Protein AF-0000000080058031 (afdb_homodimer)

InterPro domains:
  IPR001019 Guanine nucleotide binding protein, alpha subunit [PF00503] (8-196)
  IPR001019 Guanine nucleotide binding protein, alpha subunit [PF00503] (197-279)
  IPR001019 Guanine nucleotide binding protein, alpha subunit [PR00318] (29-44)
  IPR001019 Guanine nucleotide binding protein, alpha subunit [PR00318] (161-183)
  IPR001019 Guanine nucleotide binding protein, alpha subunit [PS51882] (26-290)
  IPR001019 Guanine nucleotide binding protein, alpha subunit [PTHR10218] (7-196)
  IPR001019 Guanine nucleotide binding protein, alpha subunit [SM00275] (7-289)
  IPR001019 Guanine nucleotide binding protein, alpha subunit [cd00066] (28-284)
  IPR001408 G-protein alpha subunit, group I [PR00441] (73-82)
  IPR001408 G-protein alpha subunit, group I [PR00441] (179-189)
  IPR011025 G protein alpha subunit, helical insertion [G3DSA:1.10.400.10] (56-174)
  IPR011025 G protein alpha subunit, helical insertion [SSF47895] (55-175)
  IPR027417 P-loop containing nucleoside triphosphate hydrolase [G3DSA:3.40.50.300] (197-290)
  IPR027417 P-loop containing nucleoside triphosphate hydrolase [SSF52540] (10-288)

Solvent-accessible surface area (backbone atoms only — not comparable to full-atom values): 32826 Å² total; per-residue (Å²): 115,62,66,53,52,36,34,51,44,46,48,42,48,50,40,66,73,37,78,63,56,71,64,53,72,34,48,43,80,42,78,48,79,71,62,88,90,55,44,66,67,34,43,55,51,43,47,40,49,73,55,42,92,42,78,47,70,74,56,25,47,64,43,39,35,40,47,51,46,50,40,53,51,30,55,50,44,48,56,56,44,20,64,77,68,69,51,60,63,60,47,77,70,45,57,57,38,54,55,47,45,59,54,46,62,73,68,49,55,89,65,53,64,48,69,68,54,46,51,39,53,51,56,45,64,69,25,59,23,50,45,55,43,55,75,48,44,86,80,50,84,66,61,86,40,31,65,63,44,63,74,38,41,78,62,66,48,39,91,83,52,62,47,48,74,68,52,55,56,50,48,80,60,79,54,64,36,76,43,78,47,76,47,59,56,96,86,26,39,36,41,34,35,43,57,38,61,59,85,47,74,42,74,46,50,48,46,65,59,47,51,57,44,36,77,79,41,62,62,43,81,85,35,69,84,63,82,72,62,76,40,55,70,56,45,50,51,50,53,51,49,60,58,57,64,66,49,86,49,62,89,79,50,68,71,50,74,42,81,34,37,53,88,36,64,69,56,43,51,53,49,48,51,53,50,48,49,50,51,52,50,51,51,45,50,59,49,64,72,92,114,61,68,52,52,37,35,51,44,46,46,44,49,51,40,64,71,37,78,64,58,71,62,53,71,33,49,43,81,42,78,48,78,71,61,88,90,56,44,66,66,34,44,54,52,44,47,39,51,74,54,43,90,41,79,47,71,73,58,26,47,63,41,38,35,41,47,51,44,49,41,53,52,28,54,49,44,49,55,55,45,20,65,77,68,70,51,60,64,62,48,76,70,45,58,56,39,54,55,48,44,57,53,46,63,72,70,48,54,90,66,54,64,50,70,67,55,47,48,40,51,51,55,44,63,68,24,56,24,48,45,54,42,56,74,48,44,88,78,48,85,65,60,87,40,33,64,63,44,62,74,38,40,78,61,65,47,39,92,84,56,60,46,48,72,68,54,55,55,51,48,81,62,78,55,64,36,76,42,79,46,76,48,58,56,96,87,26,40,37,41,34,33,42,56,38,62,59,85,48,74,42,74,47,50,48,46,66,60,48,51,58,43,36,76,78,42,61,63,43,81,83,36,68,82,62,82,72,62,74,40,56,70,57,45,49,51,51,53,51,47,59,59,58,65,68,49,86,48,62,88,79,50,68,72,50,75,41,81,34,37,52,85,37,64,69,56,42,52,52,49,49,52,53,52,49,50,50,50,52,51,50,52,45,50,60,50,63,73,91

Nearest PDB structures (foldseek):
  2ihb-assembly1_A  TM=6.507E-01  e=6.832E-40  Homo sapiens
  1gg2-assembly1_A  TM=6.198E-01  e=1.980E-40  Rattus norvegicus
  5kdo-assembly1_A  TM=6.380E-01  e=1.975E-39  Rattus norvegicus
  1bof-assembly1_A  TM=6.048E-01  e=6.072E-40  Rattus norvegicus
  1got-assembly1_A  TM=6.322E-01  e=2.069E-34  Bos taurus

Sequence (580 aa):
MGDKAAVERSKMIDRNLREDGEKEAKEVKLLLLGAGESGKSTIVKQMKIIHEDSYSEDECKQYKVVVYSNTIQSIIAIIRAMGRLKIDFGEAARADDARQLLVLAGSAEEGVMTPELAGVIKRLWRDGGVQACFSRSREYQLNDSASYYLNDLDRISQSNYIPTQQDVLWTRVKTTGIVETHFTFKDLYFKMFDVGDTSIILFLNKKDLFEEKIKRSPITICYPEYTGSNTYKEAAAYIQCQFEDLNRRKDTKEIYTHFTCATDTKNVQFLFDAVTDVIIKNNLKECVLYMGDKAAVERSKMIDRNLREDGEKEAKEVKLLLLGAGESGKSTIVKQMKIIHEDSYSEDECKQYKVVVYSNTIQSIIAIIRAMGRLKIDFGEAARADDARQLLVLAGSAEEGVMTPELAGVIKRLWRDGGVQACFSRSREYQLNDSASYYLNDLDRISQSNYIPTQQDVLWTRVKTTGIVETHFTFKDLYFKMFDVGDTSIILFLNKKDLFEEKIKRSPITICYPEYTGSNTYKEAAAYIQCQFEDLNRRKDTKEIYTHFTCATDTKNVQFLFDAVTDVIIKNNLKECVLY

Organism: Aotus nancymaae (NCBI:txid37293)

pLDDT: mean 85.9, std 14.15, range [32.62, 98.5]

Foldseek 3Di:
DVVVVVVVVVVVVVVVVPPPNVLVVQEDEAEDDDDPPPCSVLVVLVCCCPFNPHQDLVNQLVCLLLLVVLQLVQLLQLVVLCVVVVFDWQDPCLVVLNVVSVVCVVVDDGNADDPSNLVSLLVSCPIPRSVVSVVVCVVGDGQPCHCVCSVVSVQSNDPPHGDDSVSSSSGDDFDAAKDWDWGDDPSHIYIYIYGGHYAAEAEAEPLVVQQVVLVPDPPCVVVVPDDDDSHSVVVVVVVVVVVLVVPPPVVPYDYHYDYAYPVDPVRVVVVVVVVVVVVVVVVVVVVVVD/DVVVVVVVVVVVVVVVVPPDNVLVVQEDEAEDDDDPPPCSVLVVLVCCCPFNPHQDLVRQLVCLLLLVVLQLVQLLQLVVLCVVVVFDWQDPCLVVLNVVSVVCVVVDDRNADDPSNLVSLLVSCPIPRSVVSVVVCVVGDGQPCHCVCSVVSVQSNDPPHGDDSVSSSSGDDQDAAKDWDWGDDPSHIYIYIYGGHYAAEAEAEPLVVQQVVLVPDPCCVVVVVDDDDSHSVVVVVVVVVVVLVVPPPVVPHDYHYDYAYPVDPVRVVVVVVVVVVVVVVVVVVVVVVD

Structure (mmCIF, N/CA/C/O backbone):
data_AF-0000000080058031-model_v1
#
loop_
_entity.id
_entity.type
_entity.pdbx_description
1 polymer 'G protein subunit alpha i3'
#
loop_
_atom_site.group_PDB
_atom_site.id
_atom_site.type_symbol
_atom_site.label_atom_id
_atom_site.label_alt_id
_atom_site.label_comp_id
_atom_site.label_asym_id
_atom_site.label_entity_id
_atom_site.label_seq_id
_atom_site.pdbx_PDB_ins_code
_atom_site.Cartn_x
_atom_site.Cartn_y
_atom_site.Cartn_z
_atom_site.occupancy
_atom_site.B_iso_or_equiv
_atom_site.auth_seq_id
_atom_site.auth_comp_id
_atom_site.auth_asym_id
_atom_site.auth_atom_id
_atom_site.pdbx_PDB_model_num
ATOM 1 N N . MET A 1 1 ? -2.615 -15.078 -25.25 1 38.72 1 MET A N 1
ATOM 2 C CA . MET A 1 1 ? -3.988 -15.523 -25.469 1 38.72 1 MET A CA 1
ATOM 3 C C . MET A 1 1 ? -4.555 -16.188 -24.219 1 38.72 1 MET A C 1
ATOM 5 O O . MET A 1 1 ? -5.684 -15.898 -23.828 1 38.72 1 MET A O 1
ATOM 9 N N . GLY A 1 2 ? -3.686 -17.016 -23.609 1 47.78 2 GLY A N 1
ATOM 10 C CA . GLY A 1 2 ? -4.168 -17.844 -22.516 1 47.78 2 GLY A CA 1
ATOM 11 C C . GLY A 1 2 ? -4.352 -17.078 -21.219 1 47.78 2 GLY A C 1
ATOM 12 O O . GLY A 1 2 ? -5.336 -17.281 -20.5 1 47.78 2 GLY A O 1
ATOM 13 N N . ASP A 1 3 ? -3.426 -16.234 -21 1 53.06 3 ASP A N 1
ATOM 14 C CA . ASP A 1 3 ? -3.455 -15.461 -19.75 1 53.06 3 ASP A CA 1
ATOM 15 C C . ASP A 1 3 ? -4.652 -14.508 -19.719 1 53.06 3 ASP A C 1
ATOM 17 O O . ASP A 1 3 ? -5.301 -14.359 -18.688 1 53.06 3 ASP A O 1
ATOM 21 N N . LYS A 1 4 ? -4.969 -14.148 -20.891 1 54.88 4 LYS A N 1
ATOM 22 C CA . LYS A 1 4 ? -6.066 -13.188 -20.969 1 54.88 4 LYS A CA 1
ATOM 23 C C . LYS A 1 4 ? -7.398 -13.852 -20.625 1 54.88 4 LYS A C 1
ATOM 25 O O . LYS A 1 4 ? -8.219 -13.281 -19.906 1 54.88 4 LYS A O 1
ATOM 30 N N . ALA A 1 5 ? -7.512 -14.922 -21.281 1 50.38 5 ALA A N 1
ATOM 31 C CA . ALA A 1 5 ? -8.75 -15.656 -21.047 1 50.38 5 ALA A CA 1
ATOM 32 C C . ALA A 1 5 ? -8.883 -16.047 -19.578 1 50.38 5 ALA A C 1
ATOM 34 O O . ALA A 1 5 ? -9.969 -15.961 -19 1 50.38 5 ALA A O 1
ATOM 35 N N . ALA A 1 6 ? -7.805 -16.391 -19.031 1 54.97 6 ALA A N 1
ATOM 36 C CA . ALA A 1 6 ? -7.828 -16.75 -17.609 1 54.97 6 ALA A CA 1
ATOM 37 C C . ALA A 1 6 ? -8.172 -15.547 -16.75 1 54.97 6 ALA A C 1
ATOM 39 O O . ALA A 1 6 ? -8.953 -15.656 -15.797 1 54.97 6 ALA A O 1
ATOM 40 N N . VAL A 1 7 ? -7.605 -14.43 -17.156 1 57.53 7 VAL A N 1
ATOM 41 C CA . VAL A 1 7 ? -7.883 -13.195 -16.438 1 57.53 7 VAL A CA 1
ATOM 42 C C . VAL A 1 7 ? -9.359 -12.828 -16.562 1 57.53 7 VAL A C 1
ATOM 44 O O . VAL A 1 7 ? -10.008 -12.461 -15.594 1 57.53 7 VAL A O 1
ATOM 47 N N . GLU A 1 8 ? -9.781 -12.898 -17.812 1 56.28 8 GLU A N 1
ATOM 48 C CA . GLU A 1 8 ? -11.188 -12.586 -18.062 1 56.28 8 GLU A CA 1
ATOM 49 C C . GLU A 1 8 ? -12.109 -13.516 -17.281 1 56.28 8 GLU A C 1
ATOM 51 O O . GLU A 1 8 ? -13.133 -13.07 -16.75 1 56.28 8 GLU A O 1
ATOM 56 N N . ARG A 1 9 ? -11.773 -14.617 -17.281 1 53.91 9 ARG A N 1
ATOM 57 C CA . ARG A 1 9 ? -12.602 -15.578 -16.578 1 53.91 9 ARG A CA 1
ATOM 58 C C . ARG A 1 9 ? -12.508 -15.375 -15.062 1 53.91 9 ARG A C 1
ATOM 60 O O . ARG A 1 9 ? -13.508 -15.484 -14.352 1 53.91 9 ARG A O 1
ATOM 67 N N . SER A 1 10 ? -11.344 -15.125 -14.641 1 55.78 10 SER A N 1
ATOM 68 C CA . SER A 1 10 ? -11.203 -14.789 -13.227 1 55.78 10 SER A CA 1
ATOM 69 C C . SER A 1 10 ? -12.055 -13.586 -12.852 1 55.78 10 SER A C 1
ATOM 71 O O . SER A 1 10 ? -12.711 -13.578 -11.805 1 55.78 10 SER A O 1
ATOM 73 N N . LYS A 1 11 ? -11.93 -12.719 -13.805 1 58.56 11 LYS A N 1
ATOM 74 C CA . LYS A 1 11 ? -12.781 -11.547 -13.602 1 58.56 11 LYS A CA 1
ATOM 75 C C . LYS A 1 11 ? -14.258 -11.945 -13.586 1 58.56 11 LYS A C 1
ATOM 77 O O . LYS A 1 11 ? -15.031 -11.422 -12.789 1 58.56 11 LYS A O 1
ATOM 82 N N . MET A 1 12 ? -14.461 -12.836 -14.562 1 53.53 12 MET A N 1
ATOM 83 C CA . MET A 1 12 ? -15.836 -13.312 -14.641 1 53.53 12 MET A CA 1
ATOM 84 C C . MET A 1 12 ? -16.203 -14.094 -13.383 1 53.53 12 MET A C 1
ATOM 86 O O . MET A 1 12 ? -17.328 -13.961 -12.875 1 53.53 12 MET A O 1
ATOM 90 N N . ILE A 1 13 ? -15.32 -14.812 -12.992 1 55.5 13 ILE A N 1
ATOM 91 C CA . ILE A 1 13 ? -15.562 -15.578 -11.773 1 55.5 13 ILE A CA 1
ATOM 92 C C . ILE A 1 13 ? -15.773 -14.625 -10.602 1 55.5 13 ILE A C 1
ATOM 94 O O . ILE A 1 13 ? -16.719 -14.781 -9.828 1 55.5 13 ILE A O 1
ATOM 98 N N . ASP A 1 14 ? -14.844 -13.734 -10.609 1 55.25 14 ASP A N 1
ATOM 99 C CA . ASP A 1 14 ? -14.961 -12.742 -9.547 1 55.25 14 ASP A CA 1
ATOM 100 C C . ASP A 1 14 ? -16.266 -11.969 -9.656 1 55.25 14 ASP A C 1
ATOM 102 O O . ASP A 1 14 ? -16.922 -11.68 -8.648 1 55.25 14 ASP A O 1
ATOM 106 N N . ARG A 1 15 ? -16.562 -11.555 -10.938 1 55.28 15 ARG A N 1
ATOM 107 C CA . ARG A 1 15 ? -17.828 -10.875 -11.211 1 55.28 15 ARG A CA 1
ATOM 108 C C . ARG A 1 15 ? -19.016 -11.742 -10.82 1 55.28 15 ARG A C 1
ATOM 110 O O . ARG A 1 15 ? -20 -11.25 -10.266 1 55.28 15 ARG A O 1
ATOM 117 N N . ASN A 1 16 ? -18.953 -12.852 -11.336 1 48.88 16 ASN A N 1
ATOM 118 C CA . ASN A 1 16 ? -20.062 -13.766 -11.062 1 48.88 16 ASN A CA 1
ATOM 119 C C . ASN A 1 16 ? -20.234 -14.016 -9.562 1 48.88 16 ASN A C 1
ATOM 121 O O . ASN A 1 16 ? -21.344 -14.219 -9.086 1 48.88 16 ASN A O 1
ATOM 125 N N . LEU A 1 17 ? -19.094 -14.117 -9.023 1 47.84 17 LEU A N 1
ATOM 126 C CA . LEU A 1 17 ? -19.188 -14.305 -7.578 1 47.84 17 LEU A CA 1
ATOM 127 C C . LEU A 1 17 ? -19.719 -13.055 -6.898 1 47.84 17 LEU A C 1
ATOM 129 O O . LEU A 1 17 ? -20.25 -13.117 -5.785 1 47.84 17 LEU A O 1
ATOM 133 N N . ARG A 1 18 ? -19.391 -12.07 -7.68 1 49.16 18 ARG A N 1
ATOM 134 C CA . ARG A 1 18 ? -19.922 -10.82 -7.145 1 49.16 18 ARG A CA 1
ATOM 135 C C . ARG A 1 18 ? -21.203 -10.414 -7.848 1 49.16 18 ARG A C 1
ATOM 137 O O . ARG A 1 18 ? -21.297 -10.453 -9.078 1 49.16 18 ARG A O 1
ATOM 144 N N . GLU A 1 19 ? -22.297 -10.531 -7.34 1 46 19 GLU A N 1
ATOM 145 C CA . GLU A 1 19 ? -23.641 -10.258 -7.832 1 46 19 GLU A CA 1
ATOM 146 C C . GLU A 1 19 ? -23.688 -8.953 -8.625 1 46 19 GLU A C 1
ATOM 148 O O . GLU A 1 19 ? -24.453 -8.828 -9.578 1 46 19 GLU A O 1
ATOM 153 N N . ASP A 1 20 ? -23.297 -7.738 -8.195 1 44.75 20 ASP A N 1
ATOM 154 C CA . ASP A 1 20 ? -23.812 -6.484 -8.734 1 44.75 20 ASP A CA 1
ATOM 155 C C . ASP A 1 20 ? -22.875 -5.906 -9.789 1 44.75 20 ASP A C 1
ATOM 157 O O . ASP A 1 20 ? -21.969 -5.137 -9.469 1 44.75 20 ASP A O 1
ATOM 161 N N . GLY A 1 21 ? -22.75 -6.457 -10.945 1 45 21 GLY A N 1
ATOM 162 C CA . GLY A 1 21 ? -21.984 -6.148 -12.141 1 45 21 GLY A CA 1
ATOM 163 C C . GLY A 1 21 ? -21.969 -4.668 -12.469 1 45 21 GLY A C 1
ATOM 164 O O . GLY A 1 21 ? -20.906 -4.098 -12.75 1 45 21 GLY A O 1
ATOM 165 N N . GLU A 1 22 ? -23.109 -4.16 -12.68 1 48.72 22 GLU A N 1
ATOM 166 C CA . GLU A 1 22 ? -23.234 -2.77 -13.102 1 48.72 22 GLU A CA 1
ATOM 167 C C . GLU A 1 22 ? -22.609 -1.823 -12.078 1 48.72 22 GLU A C 1
ATOM 169 O O . GLU A 1 22 ? -21.953 -0.85 -12.453 1 48.72 22 GLU A O 1
ATOM 174 N N . LYS A 1 23 ? -22.922 -2.082 -10.867 1 53.72 23 LYS A N 1
ATOM 175 C CA . LYS A 1 23 ? -22.391 -1.225 -9.812 1 53.72 23 LYS A CA 1
ATOM 176 C C . LYS A 1 23 ? -20.875 -1.313 -9.742 1 53.72 23 LYS A C 1
ATOM 178 O O . LYS A 1 23 ? -20.203 -0.321 -9.461 1 53.72 23 LYS A O 1
ATOM 183 N N . GLU A 1 24 ? -20.344 -2.375 -10.133 1 56.88 24 GLU A N 1
ATOM 184 C CA . GLU A 1 24 ? -18.906 -2.568 -10.094 1 56.88 24 GLU A CA 1
ATOM 185 C C . GLU A 1 24 ? -18.219 -1.788 -11.211 1 56.88 24 GLU A C 1
ATOM 187 O O . GLU A 1 24 ? -17.094 -1.302 -11.031 1 56.88 24 GLU A O 1
ATOM 192 N N . ALA A 1 25 ? -19.094 -1.63 -12.266 1 59.03 25 ALA A N 1
ATOM 193 C CA . ALA A 1 25 ? -18.484 -0.938 -13.406 1 59.03 25 ALA A CA 1
ATOM 194 C C . ALA A 1 25 ? -18.281 0.541 -13.094 1 59.03 25 ALA A C 1
ATOM 196 O O . ALA A 1 25 ? -17.391 1.18 -13.672 1 59.03 25 ALA A O 1
ATOM 197 N N . LYS A 1 26 ? -18.922 1.006 -12.016 1 79.25 26 LYS A N 1
ATOM 198 C CA . LYS A 1 26 ? -18.812 2.434 -11.734 1 79.25 26 LYS A CA 1
ATOM 199 C C . LYS A 1 26 ? -18.016 2.682 -10.453 1 79.25 26 LYS A C 1
ATOM 201 O O . LYS A 1 26 ? -17.875 3.826 -10.023 1 79.25 26 LYS A O 1
ATOM 206 N N . GLU A 1 27 ? -17.453 1.686 -9.977 1 84.75 27 GLU A N 1
ATOM 207 C CA . GLU A 1 27 ? -16.703 1.855 -8.734 1 84.75 27 GLU A CA 1
ATOM 208 C C . GLU A 1 27 ? -15.203 1.949 -8.992 1 84.75 27 GLU A C 1
ATOM 210 O O . GLU A 1 27 ? -14.664 1.193 -9.805 1 84.75 27 GLU A O 1
ATOM 215 N N . VAL A 1 28 ? -14.641 3.018 -8.406 1 86.38 28 VAL A N 1
ATOM 216 C CA . VAL A 1 28 ? -13.195 3.205 -8.492 1 86.38 28 VAL A CA 1
ATOM 217 C C . VAL A 1 28 ? -12.586 3.135 -7.098 1 86.38 28 VAL A C 1
ATOM 219 O O . VAL A 1 28 ? -13.055 3.795 -6.172 1 86.38 28 VAL A O 1
ATOM 222 N N . LYS A 1 29 ? -11.664 2.273 -6.953 1 86.88 29 LYS A N 1
ATOM 223 C CA . LYS A 1 29 ? -10.961 2.162 -5.684 1 86.88 29 LYS A CA 1
ATOM 224 C C . LYS A 1 29 ? -9.586 2.83 -5.758 1 86.88 29 LYS A C 1
ATOM 226 O O . LYS A 1 29 ? -8.82 2.592 -6.695 1 86.88 29 LYS A O 1
ATOM 231 N N . LEU A 1 30 ? -9.352 3.77 -4.758 1 89.31 30 LEU A N 1
ATOM 232 C CA . LEU A 1 30 ? -8.094 4.504 -4.695 1 89.31 30 LEU A CA 1
ATOM 233 C C . LEU A 1 30 ? -7.359 4.219 -3.391 1 89.31 30 LEU A C 1
ATOM 235 O O . LEU A 1 30 ? -7.941 4.332 -2.309 1 89.31 30 LEU A O 1
ATOM 239 N N . LEU A 1 31 ? -6.152 3.781 -3.479 1 90.62 31 LEU A N 1
ATOM 240 C CA . LEU A 1 31 ? -5.293 3.57 -2.316 1 90.62 31 LEU A CA 1
ATOM 241 C C . LEU A 1 31 ? -4.254 4.68 -2.197 1 90.62 31 LEU A C 1
ATOM 243 O O . LEU A 1 31 ? -3.459 4.891 -3.115 1 90.62 31 LEU A O 1
ATOM 247 N N . LEU A 1 32 ? -4.355 5.383 -1.075 1 91.69 32 LEU A N 1
ATOM 248 C CA . LEU A 1 32 ? -3.4 6.457 -0.831 1 91.69 32 LEU A CA 1
ATOM 249 C C . LEU A 1 32 ? -2.215 5.957 -0.012 1 91.69 32 LEU A C 1
ATOM 251 O O . LEU A 1 32 ? -2.383 5.523 1.131 1 91.69 32 LEU A O 1
ATOM 255 N N . LEU A 1 33 ? -1.062 6.008 -0.674 1 89.81 33 LEU A N 1
ATOM 256 C CA . LEU A 1 33 ? 0.177 5.613 -0.012 1 89.81 33 LEU A CA 1
ATOM 257 C C . LEU A 1 33 ? 1.19 6.754 -0.032 1 89.81 33 LEU A C 1
ATOM 259 O O . LEU A 1 33 ? 1.192 7.57 -0.954 1 89.81 33 LEU A O 1
ATOM 263 N N . GLY A 1 34 ? 1.992 6.891 1.049 1 89.25 34 GLY A N 1
ATOM 264 C CA . GLY A 1 34 ? 3.018 7.918 1.126 1 89.25 34 GLY A CA 1
ATOM 265 C C . GLY A 1 34 ? 3.65 8.023 2.5 1 89.25 34 GLY A C 1
ATOM 266 O O . GLY A 1 34 ? 3.156 7.441 3.465 1 89.25 34 GLY A O 1
ATOM 267 N N . ALA A 1 35 ? 4.781 8.766 2.48 1 84.31 35 ALA A N 1
ATOM 268 C CA . ALA A 1 35 ? 5.465 8.992 3.75 1 84.31 35 ALA A CA 1
ATOM 269 C C . ALA A 1 35 ? 4.602 9.82 4.699 1 84.31 35 ALA A C 1
ATOM 271 O O . ALA A 1 35 ? 3.605 10.414 4.285 1 84.31 35 ALA A O 1
ATOM 272 N N . GLY A 1 36 ? 5.008 9.711 5.902 1 81.69 36 GLY A N 1
ATOM 273 C CA . GLY A 1 36 ? 4.352 10.602 6.848 1 81.69 36 GLY A CA 1
ATOM 274 C C . GLY A 1 36 ? 4.469 12.062 6.473 1 81.69 36 GLY A C 1
ATOM 275 O O . GLY A 1 36 ? 5.516 12.508 5.988 1 81.69 36 GLY A O 1
ATOM 276 N N . GLU A 1 37 ? 3.391 12.805 6.582 1 81.56 37 GLU A N 1
ATOM 277 C CA . GLU A 1 37 ? 3.346 14.25 6.352 1 81.56 37 GLU A CA 1
ATOM 278 C C . GLU A 1 37 ? 3.41 14.578 4.863 1 81.56 37 GLU A C 1
ATOM 280 O O . GLU A 1 37 ? 3.693 15.711 4.484 1 81.56 37 GLU A O 1
ATOM 285 N N . SER A 1 38 ? 3.18 13.531 4.023 1 89 38 SER A N 1
ATOM 286 C CA . SER A 1 38 ? 3.205 13.766 2.584 1 89 38 SER A CA 1
ATOM 287 C C . SER A 1 38 ? 1.95 14.5 2.119 1 89 38 SER A C 1
ATOM 289 O O . SER A 1 38 ? 1.915 15.039 1.012 1 89 38 SER A O 1
ATOM 291 N N . GLY A 1 39 ? 0.933 14.477 2.912 1 91.25 39 GLY A N 1
ATOM 292 C CA . GLY A 1 39 ? -0.272 15.219 2.564 1 91.25 39 GLY A CA 1
ATOM 293 C C . GLY A 1 39 ? -1.433 14.312 2.186 1 91.25 39 GLY A C 1
ATOM 294 O O . GLY A 1 39 ? -2.422 14.773 1.613 1 91.25 39 GLY A O 1
ATOM 295 N N . LYS A 1 40 ? -1.392 13.07 2.488 1 89.88 40 LYS A N 1
ATOM 296 C CA . LYS A 1 40 ? -2.447 12.109 2.164 1 89.88 40 LYS A CA 1
ATOM 297 C C . LYS A 1 40 ? -3.781 12.539 2.771 1 89.88 40 LYS A C 1
ATOM 299 O O . LYS A 1 40 ? -4.789 12.625 2.068 1 89.88 40 LYS A O 1
ATOM 304 N N . SER A 1 41 ? -3.637 12.844 4.039 1 88.81 41 SER A N 1
ATOM 305 C CA . SER A 1 41 ? -4.863 13.211 4.738 1 88.81 41 SER A CA 1
ATOM 306 C C . SER A 1 41 ? -5.422 14.531 4.227 1 88.81 41 SER A C 1
ATOM 308 O O . SER A 1 41 ? -6.637 14.75 4.238 1 88.81 41 SER A O 1
ATOM 310 N N . THR A 1 42 ? -4.559 15.367 3.803 1 91.25 42 THR A N 1
ATOM 311 C CA . THR A 1 42 ? -4.996 16.641 3.236 1 91.25 42 THR A CA 1
ATOM 312 C C . THR A 1 42 ? -5.793 16.406 1.954 1 91.25 42 THR A C 1
ATOM 314 O O . THR A 1 42 ? -6.801 17.094 1.716 1 91.25 42 THR A O 1
ATOM 317 N N . ILE A 1 43 ? -5.309 15.516 1.185 1 89.12 43 ILE A N 1
ATOM 318 C CA . ILE A 1 43 ? -6.012 15.18 -0.048 1 89.12 43 ILE A CA 1
ATOM 319 C C . ILE A 1 43 ? -7.395 14.625 0.282 1 89.12 43 ILE A C 1
ATOM 321 O O . ILE A 1 43 ? -8.375 14.961 -0.387 1 89.12 43 ILE A O 1
ATOM 325 N N . VAL A 1 44 ? -7.492 13.797 1.28 1 87.25 44 VAL A N 1
ATOM 326 C CA . VAL A 1 44 ? -8.766 13.227 1.705 1 87.25 44 VAL A CA 1
ATOM 327 C C . VAL A 1 44 ? -9.711 14.336 2.145 1 87.25 44 VAL A C 1
ATOM 329 O O . VAL A 1 44 ? -10.883 14.352 1.753 1 87.25 44 VAL A O 1
ATOM 332 N N . LYS A 1 45 ? -9.242 15.25 2.941 1 89.12 45 LYS A N 1
ATOM 333 C CA . LYS A 1 45 ? -10.047 16.391 3.381 1 89.12 45 LYS A CA 1
ATOM 334 C C . LYS A 1 45 ? -10.531 17.203 2.189 1 89.12 45 LYS A C 1
ATOM 336 O O . LYS A 1 45 ? -11.672 17.672 2.174 1 89.12 45 LYS A O 1
ATOM 341 N N . GLN A 1 46 ? -9.617 17.406 1.233 1 90.06 46 GLN A N 1
ATOM 342 C CA . GLN A 1 46 ? -9.969 18.156 0.035 1 90.06 46 GLN A CA 1
ATOM 343 C C . GLN A 1 46 ? -11.094 17.469 -0.733 1 90.06 46 GLN A C 1
ATOM 345 O O . GLN A 1 46 ? -11.977 18.141 -1.279 1 90.06 46 GLN A O 1
ATOM 350 N N . MET A 1 47 ? -11.023 16.188 -0.806 1 86.81 47 MET A N 1
ATOM 351 C CA . MET A 1 47 ? -12.086 15.461 -1.499 1 86.81 47 MET A CA 1
ATOM 352 C C . MET A 1 47 ? -13.438 15.695 -0.823 1 86.81 47 MET A C 1
ATOM 354 O O . MET A 1 47 ? -14.461 15.797 -1.496 1 86.81 47 MET A O 1
ATOM 358 N N . LYS A 1 48 ? -13.375 15.711 0.459 1 84 48 LYS A N 1
ATOM 359 C CA . LYS A 1 48 ? -14.602 16 1.196 1 84 48 LYS A CA 1
ATOM 360 C C . LYS A 1 48 ? -15.117 17.391 0.877 1 84 48 LYS A C 1
ATOM 362 O O . LYS A 1 48 ? -16.328 17.594 0.721 1 84 48 LYS A O 1
ATOM 367 N N . ILE A 1 49 ? -14.273 18.312 0.804 1 86.44 49 ILE A N 1
ATOM 368 C CA . ILE A 1 49 ? -14.633 19.703 0.542 1 86.44 49 ILE A CA 1
ATOM 369 C C . ILE A 1 49 ? -15.172 19.844 -0.88 1 86.44 49 ILE A C 1
ATOM 371 O O . ILE A 1 49 ? -16.172 20.547 -1.111 1 86.44 49 ILE A O 1
ATOM 375 N N . ILE A 1 50 ? -14.562 19.203 -1.823 1 85.25 50 ILE A N 1
ATOM 376 C CA . ILE A 1 50 ? -14.867 19.375 -3.24 1 85.25 50 ILE A CA 1
ATOM 377 C C . ILE A 1 50 ? -16.094 18.547 -3.604 1 85.25 50 ILE A C 1
ATOM 379 O O . ILE A 1 50 ? -16.938 18.984 -4.398 1 85.25 50 ILE A O 1
ATOM 383 N N . HIS A 1 51 ? -16.234 17.391 -3.135 1 78.38 51 HIS A N 1
ATOM 384 C CA . HIS A 1 51 ? -17.203 16.469 -3.707 1 78.38 51 HIS A CA 1
ATOM 385 C C . HIS A 1 51 ? -18.281 16.094 -2.689 1 78.38 51 HIS A C 1
ATOM 387 O O . HIS A 1 51 ? -19.281 15.477 -3.041 1 78.38 51 HIS A O 1
ATOM 393 N N . GLU A 1 52 ? -17.953 16.297 -1.562 1 70.94 52 GLU A N 1
ATOM 394 C CA . GLU A 1 52 ? -19 16.078 -0.571 1 70.94 52 GLU A CA 1
ATOM 395 C C . GLU A 1 52 ? -19.609 17.406 -0.112 1 70.94 52 GLU A C 1
ATOM 397 O O . GLU A 1 52 ? -19.328 18.453 -0.694 1 70.94 52 GLU A O 1
ATOM 402 N N . ASP A 1 53 ? -20.859 17.469 0.671 1 67.38 53 ASP A N 1
ATOM 403 C CA . ASP A 1 53 ? -21.547 18.641 1.2 1 67.38 53 ASP A CA 1
ATOM 404 C C . ASP A 1 53 ? -20.625 19.469 2.086 1 67.38 53 ASP A C 1
ATOM 406 O O . ASP A 1 53 ? -21.078 20.188 2.975 1 67.38 53 ASP A O 1
ATOM 410 N N . SER A 1 54 ? -19.25 19.609 1.727 1 75.62 54 SER A N 1
ATOM 411 C CA . SER A 1 54 ? -18.312 20.406 2.494 1 75.62 54 SER A CA 1
ATOM 412 C C . SER A 1 54 ? -18.5 20.203 3.994 1 75.62 54 SER A C 1
ATOM 414 O O . SER A 1 54 ? -19.375 19.438 4.414 1 75.62 54 SER A O 1
ATOM 416 N N . TYR A 1 55 ? -17.656 20.75 4.859 1 83.69 55 TYR A N 1
ATOM 417 C CA . TYR A 1 55 ? -17.766 20.688 6.312 1 83.69 55 TYR A CA 1
ATOM 418 C C . TYR A 1 55 ? -18.844 21.641 6.824 1 83.69 55 TYR A C 1
ATOM 420 O O . TYR A 1 55 ? -18.812 22.828 6.523 1 83.69 55 TYR A O 1
ATOM 428 N N . SER A 1 56 ? -19.797 21.078 7.488 1 85.5 56 SER A N 1
ATOM 429 C CA . SER A 1 56 ? -20.812 21.922 8.133 1 85.5 56 SER A CA 1
ATOM 430 C C . SER A 1 56 ? -20.188 22.75 9.25 1 85.5 56 SER A C 1
ATOM 432 O O . SER A 1 56 ? -19.062 22.5 9.672 1 85.5 56 SER A O 1
ATOM 434 N N . GLU A 1 57 ? -20.875 23.75 9.656 1 88.38 57 GLU A N 1
ATOM 435 C CA . GLU A 1 57 ? -20.375 24.594 10.742 1 88.38 57 GLU A CA 1
ATOM 436 C C . GLU A 1 57 ? -20.125 23.781 12.008 1 88.38 57 GLU A C 1
ATOM 438 O O . GLU A 1 57 ? -19.141 24 12.711 1 88.38 57 GLU A O 1
ATOM 443 N N . ASP A 1 58 ? -21.062 22.891 12.25 1 87.38 58 ASP A N 1
ATOM 444 C CA . ASP A 1 58 ? -20.922 22.031 13.43 1 87.38 58 ASP A CA 1
ATOM 445 C C . ASP A 1 58 ? -19.688 21.156 13.344 1 87.38 58 ASP A C 1
ATOM 447 O O . ASP A 1 58 ? -19.016 20.922 14.344 1 87.38 58 ASP A O 1
ATOM 451 N N . GLU A 1 59 ? -19.406 20.719 12.164 1 84.25 59 GLU A N 1
ATOM 452 C CA . GLU A 1 59 ? -18.188 19.922 11.953 1 84.25 59 GLU A CA 1
ATOM 453 C C . GLU A 1 59 ? -16.938 20.781 12.133 1 84.25 59 GLU A C 1
ATOM 455 O O . GLU A 1 59 ? -15.969 20.344 12.758 1 84.25 59 GLU A O 1
ATOM 460 N N . CYS A 1 60 ? -17.031 21.969 11.648 1 90.62 60 CYS A N 1
ATOM 461 C CA . CYS A 1 60 ? -15.906 22.875 11.766 1 90.62 60 CYS A CA 1
ATOM 462 C C . CYS A 1 60 ? -15.609 23.203 13.227 1 90.62 60 CYS A C 1
ATOM 464 O O . CYS A 1 60 ? -14.445 23.25 13.633 1 90.62 60 CYS A O 1
ATOM 466 N N . LYS A 1 61 ? -16.625 23.328 13.969 1 90.19 61 LYS A N 1
ATOM 467 C CA . LYS A 1 61 ? -16.484 23.641 15.391 1 90.19 61 LYS A CA 1
ATOM 468 C C . LYS A 1 61 ? -15.688 22.562 16.109 1 90.19 61 LYS A C 1
ATOM 470 O O . LYS A 1 61 ? -14.953 22.844 17.062 1 90.19 61 LYS A O 1
ATOM 475 N N . GLN A 1 62 ? -15.844 21.406 15.633 1 87.62 62 GLN A N 1
ATOM 476 C CA . GLN A 1 62 ? -15.18 20.281 16.281 1 87.62 62 GLN A CA 1
ATOM 477 C C . GLN A 1 62 ? -13.672 20.312 16.047 1 87.62 62 GLN A C 1
ATOM 479 O O . GLN A 1 62 ? -12.906 19.734 16.812 1 87.62 62 GLN A O 1
ATOM 484 N N . TYR A 1 63 ? -13.305 21.031 15.031 1 91.38 63 TYR A N 1
ATOM 485 C CA . TYR A 1 63 ? -11.883 21.078 14.703 1 91.38 63 TYR A CA 1
ATOM 486 C C . TYR A 1 63 ? -11.172 22.172 15.5 1 91.38 63 TYR A C 1
ATOM 488 O O . TYR A 1 63 ? -9.945 22.281 15.445 1 91.38 63 TYR A O 1
ATOM 496 N N . LYS A 1 64 ? -11.953 22.891 16.266 1 92.69 64 LYS A N 1
ATOM 497 C CA . LYS A 1 64 ? -11.359 23.953 17.062 1 92.69 64 LYS A CA 1
ATOM 498 C C . LYS A 1 64 ? -10.281 23.422 18 1 92.69 64 LYS A C 1
ATOM 500 O O . LYS A 1 64 ? -9.188 23.984 18.094 1 92.69 64 LYS A O 1
ATOM 505 N N . VAL A 1 65 ? -10.586 22.328 18.547 1 90.19 65 VAL A N 1
ATOM 506 C CA . VAL A 1 65 ? -9.648 21.719 19.484 1 90.19 65 VAL A CA 1
ATOM 507 C C . VAL A 1 65 ? -8.359 21.344 18.766 1 90.19 65 VAL A C 1
ATOM 509 O O . VAL A 1 65 ? -7.266 21.516 19.297 1 90.19 65 VAL A O 1
ATOM 512 N N . VAL A 1 66 ? -8.461 20.859 17.578 1 91.19 66 VAL A N 1
ATOM 513 C CA . VAL A 1 66 ? -7.309 20.422 16.797 1 91.19 66 VAL A CA 1
ATOM 514 C C . VAL A 1 66 ? -6.484 21.641 16.375 1 91.19 66 VAL A C 1
ATOM 516 O O . VAL A 1 66 ? -5.254 21.609 16.438 1 91.19 66 VAL A O 1
ATOM 519 N N . VAL A 1 67 ? -7.168 22.672 15.992 1 94.56 67 VAL A N 1
ATOM 520 C CA . VAL A 1 67 ? -6.492 23.906 15.594 1 94.56 67 VAL A CA 1
ATOM 521 C C . VAL A 1 67 ? -5.652 24.422 16.75 1 94.56 67 VAL A C 1
ATOM 523 O O . VAL A 1 67 ? -4.48 24.75 16.578 1 94.56 67 VAL A O 1
ATOM 526 N N . TYR A 1 68 ? -6.258 24.469 17.906 1 94.12 68 TYR A N 1
ATOM 527 C CA . TYR A 1 68 ? -5.559 24.969 19.094 1 94.12 68 TYR A CA 1
ATOM 528 C C . TYR A 1 68 ? -4.367 24.094 19.422 1 94.12 68 TYR A C 1
ATOM 530 O O . TYR A 1 68 ? -3.271 24.578 19.703 1 94.12 68 TYR A O 1
ATOM 538 N N . SER A 1 69 ? -4.602 22.859 19.375 1 91.75 69 SER A N 1
ATOM 539 C CA . SER A 1 69 ? -3.533 21.922 19.672 1 91.75 69 SER A CA 1
ATOM 540 C C . SER A 1 69 ? -2.365 22.078 18.703 1 91.75 69 SER A C 1
ATOM 542 O O . SER A 1 69 ? -1.208 22.141 19.125 1 91.75 69 SER A O 1
ATOM 544 N N . ASN A 1 70 ? -2.686 22.125 17.422 1 94.25 70 ASN A N 1
ATOM 545 C CA . ASN A 1 70 ? -1.646 22.297 16.406 1 94.25 70 ASN A CA 1
ATOM 546 C C . ASN A 1 70 ? -0.867 23.594 16.625 1 94.25 70 ASN A C 1
ATOM 548 O O . ASN A 1 70 ? 0.354 23.625 16.453 1 94.25 70 ASN A O 1
ATOM 552 N N . THR A 1 71 ? -1.574 24.625 16.984 1 96 71 THR A N 1
ATOM 553 C CA . THR A 1 71 ? -0.958 25.922 17.203 1 96 71 THR A CA 1
ATOM 554 C C . THR A 1 71 ? 0.007 25.875 18.391 1 96 71 THR A C 1
ATOM 556 O O . THR A 1 71 ? 1.162 26.297 18.266 1 96 71 THR A O 1
ATOM 559 N N . ILE A 1 72 ? -0.463 25.328 19.438 1 95.06 72 ILE A N 1
ATOM 560 C CA . ILE A 1 72 ? 0.319 25.25 20.672 1 95.06 72 ILE A CA 1
ATOM 561 C C . ILE A 1 72 ? 1.523 24.328 20.453 1 95.06 72 ILE A C 1
ATOM 563 O O . ILE A 1 72 ? 2.646 24.672 20.844 1 95.06 72 ILE A O 1
ATOM 567 N N . GLN A 1 73 ? 1.317 23.25 19.828 1 93.62 73 GLN A N 1
ATOM 568 C CA . GLN A 1 73 ? 2.404 22.312 19.562 1 93.62 73 GLN A CA 1
ATOM 569 C C . GLN A 1 73 ? 3.469 22.953 18.672 1 93.62 73 GLN A C 1
ATOM 571 O O . GLN A 1 73 ? 4.664 22.703 18.844 1 93.62 73 GLN A O 1
ATOM 576 N N . SER A 1 74 ? 3.025 23.703 17.734 1 96.94 74 SER A N 1
ATOM 577 C CA . SER A 1 74 ? 3.957 24.344 16.812 1 96.94 74 SER A CA 1
ATOM 578 C C . SER A 1 74 ? 4.871 25.328 17.531 1 96.94 74 SER A C 1
ATOM 580 O O . SER A 1 74 ? 6.09 25.297 17.359 1 96.94 74 SER A O 1
ATOM 582 N N . ILE A 1 75 ? 4.289 26.203 18.375 1 97.88 75 ILE A N 1
ATOM 583 C CA . ILE A 1 75 ? 5.105 27.203 19.047 1 97.88 75 ILE A CA 1
ATOM 584 C C . ILE A 1 75 ? 6.027 26.516 20.062 1 97.88 75 ILE A C 1
ATOM 586 O O . ILE A 1 75 ? 7.18 26.922 20.234 1 97.88 75 ILE A O 1
ATOM 590 N N . ILE A 1 76 ? 5.574 25.469 20.672 1 96.75 76 ILE A N 1
ATOM 591 C CA . ILE A 1 76 ? 6.406 24.719 21.609 1 96.75 76 ILE A CA 1
ATOM 592 C C . ILE A 1 76 ? 7.566 24.062 20.859 1 96.75 76 ILE A C 1
ATOM 594 O O . ILE A 1 76 ? 8.711 24.094 21.328 1 96.75 76 ILE A O 1
ATOM 598 N N . ALA A 1 77 ? 7.273 23.5 19.719 1 97.25 77 ALA A N 1
ATOM 599 C CA . ALA A 1 77 ? 8.32 22.875 18.906 1 97.25 77 ALA A CA 1
ATOM 600 C C . ALA A 1 77 ? 9.391 23.891 18.531 1 97.25 77 ALA A C 1
ATOM 602 O O . ALA A 1 77 ? 10.586 23.594 18.547 1 97.25 77 ALA A O 1
ATOM 603 N N . ILE A 1 78 ? 8.984 25.047 18.203 1 98.12 78 ILE A N 1
ATOM 604 C CA . ILE A 1 78 ? 9.922 26.094 17.828 1 98.12 78 ILE A CA 1
ATOM 605 C C . ILE A 1 78 ? 10.773 26.484 19.031 1 98.12 78 ILE A C 1
ATOM 607 O O . ILE A 1 78 ? 12 26.609 18.922 1 98.12 78 ILE A O 1
ATOM 611 N N . ILE A 1 79 ? 10.133 26.656 20.156 1 97.62 79 ILE A N 1
ATOM 612 C CA . ILE A 1 79 ? 10.836 27.047 21.375 1 97.62 79 ILE A CA 1
ATOM 613 C C . ILE A 1 79 ? 11.844 25.969 21.75 1 97.62 79 ILE A C 1
ATOM 615 O O . ILE A 1 79 ? 12.984 26.281 22.125 1 97.62 79 ILE A O 1
ATOM 619 N N . ARG A 1 80 ? 11.469 24.781 21.672 1 96.94 80 ARG A N 1
ATOM 620 C CA . ARG A 1 80 ? 12.375 23.688 21.969 1 96.94 80 ARG A CA 1
ATOM 621 C C . ARG A 1 80 ? 13.555 23.672 21 1 96.94 80 ARG A C 1
ATOM 623 O O . ARG A 1 80 ? 14.695 23.422 21.391 1 96.94 80 ARG A O 1
ATOM 630 N N . ALA A 1 81 ? 13.25 23.906 19.766 1 97.75 81 ALA A N 1
ATOM 631 C CA . ALA A 1 81 ? 14.289 23.906 18.75 1 97.75 81 ALA A CA 1
ATOM 632 C C . ALA A 1 81 ? 15.297 25.031 18.984 1 97.75 81 ALA A C 1
ATOM 634 O O . ALA A 1 81 ? 16.469 24.906 18.641 1 97.75 81 ALA A O 1
ATOM 635 N N . MET A 1 82 ? 14.836 26.203 19.578 1 97.81 82 MET A N 1
ATOM 636 C CA . MET A 1 82 ? 15.734 27.312 19.875 1 97.81 82 MET A CA 1
ATOM 637 C C . MET A 1 82 ? 16.859 26.859 20.812 1 97.81 82 MET A C 1
ATOM 639 O O . MET A 1 82 ? 18.016 27.25 20.625 1 97.81 82 MET A O 1
ATOM 643 N N . GLY A 1 83 ? 16.484 26.062 21.781 1 95.75 83 GLY A N 1
ATOM 644 C CA . GLY A 1 83 ? 17.5 25.516 22.656 1 95.75 83 GLY A CA 1
ATOM 645 C C . GLY A 1 83 ? 18.516 24.641 21.938 1 95.75 83 GLY A C 1
ATOM 646 O O . GLY A 1 83 ? 19.719 24.797 22.141 1 95.75 83 GLY A O 1
ATOM 647 N N . ARG A 1 84 ? 18.062 23.781 21.109 1 96.19 84 ARG A N 1
ATOM 648 C CA . ARG A 1 84 ? 18.906 22.844 20.375 1 96.19 84 ARG A CA 1
ATOM 649 C C . ARG A 1 84 ? 19.812 23.578 19.391 1 96.19 84 ARG A C 1
ATOM 651 O O . ARG A 1 84 ? 20.969 23.203 19.219 1 96.19 84 ARG A O 1
ATOM 658 N N . LEU A 1 85 ? 19.25 24.578 18.781 1 97.06 85 LEU A N 1
ATOM 659 C CA . LEU A 1 85 ? 19.969 25.312 17.766 1 97.06 85 LEU A CA 1
ATOM 660 C C . LEU A 1 85 ? 20.75 26.484 18.375 1 97.06 85 LEU A C 1
ATOM 662 O O . LEU A 1 85 ? 21.422 27.219 17.656 1 97.06 85 LEU A O 1
ATOM 666 N N . LYS A 1 86 ? 20.656 26.656 19.672 1 96.75 86 LYS A N 1
ATOM 667 C CA . LYS A 1 86 ? 21.359 27.703 20.422 1 96.75 86 LYS A CA 1
ATOM 668 C C . LYS A 1 86 ? 21.016 29.094 19.891 1 96.75 86 LYS A C 1
ATOM 670 O O . LYS A 1 86 ? 21.906 29.891 19.609 1 96.75 86 LYS A O 1
ATOM 675 N N . ILE A 1 87 ? 19.766 29.312 19.719 1 97.81 87 ILE A N 1
ATOM 676 C CA . ILE A 1 87 ? 19.266 30.609 19.297 1 97.81 87 ILE A CA 1
ATOM 677 C C . ILE A 1 87 ? 18.641 31.344 20.484 1 97.81 87 ILE A C 1
ATOM 679 O O . ILE A 1 87 ? 17.766 30.812 21.172 1 97.81 87 ILE A O 1
ATOM 683 N N . ASP A 1 88 ? 19.078 32.531 20.688 1 97 88 ASP A N 1
ATOM 684 C CA . ASP A 1 88 ? 18.578 33.344 21.812 1 97 88 ASP A CA 1
ATOM 685 C C . ASP A 1 88 ? 17.312 34.125 21.422 1 97 88 ASP A C 1
ATOM 687 O O . ASP A 1 88 ? 17.109 34.406 20.234 1 97 88 ASP A O 1
ATOM 691 N N . PHE A 1 89 ? 16.594 34.375 22.422 1 97.75 89 PHE A N 1
ATOM 692 C CA . PHE A 1 89 ? 15.438 35.25 22.203 1 97.75 89 PHE A CA 1
ATOM 693 C C . PHE A 1 89 ? 15.898 36.656 21.828 1 97.75 89 PHE A C 1
ATOM 695 O O . PHE A 1 89 ? 16.953 37.125 22.266 1 97.75 89 PHE A O 1
ATOM 702 N N . GLY A 1 90 ? 15.125 37.312 21 1 97.25 90 GLY A N 1
ATOM 703 C CA . GLY A 1 90 ? 15.406 38.688 20.703 1 97.25 90 GLY A CA 1
ATOM 704 C C . GLY A 1 90 ? 15.281 39.594 21.922 1 97.25 90 GLY A C 1
ATOM 705 O O . GLY A 1 90 ? 16.125 40.469 22.125 1 97.25 90 GLY A O 1
ATOM 706 N N . GLU A 1 91 ? 14.227 39.406 22.656 1 97.19 91 GLU A N 1
ATOM 707 C CA . GLU A 1 91 ? 13.977 40.094 23.922 1 97.19 91 GLU A CA 1
ATOM 708 C C . GLU A 1 91 ? 14.109 39.125 25.109 1 97.19 91 GLU A C 1
ATOM 710 O O . GLU A 1 91 ? 13.469 38.062 25.141 1 97.19 91 GLU A O 1
ATOM 715 N N . ALA A 1 92 ? 14.859 39.531 26.109 1 94.06 92 ALA A N 1
ATOM 716 C CA . ALA A 1 92 ? 15.164 38.688 27.266 1 94.06 92 ALA A CA 1
ATOM 717 C C . ALA A 1 92 ? 13.891 38.281 27.984 1 94.06 92 ALA A C 1
ATOM 719 O O . ALA A 1 92 ? 13.805 37.156 28.531 1 94.06 92 ALA A O 1
ATOM 720 N N . ALA A 1 93 ? 12.938 39.156 27.953 1 95.56 93 ALA A N 1
ATOM 721 C CA . ALA A 1 93 ? 11.688 38.906 28.672 1 95.56 93 ALA A CA 1
ATOM 722 C C . ALA A 1 93 ? 10.938 37.719 28.094 1 95.56 93 ALA A C 1
ATOM 724 O O . ALA A 1 93 ? 10.07 37.156 28.75 1 95.56 93 ALA A O 1
ATOM 725 N N . ARG A 1 94 ? 11.258 37.312 26.891 1 97.19 94 ARG A N 1
ATOM 726 C CA . ARG A 1 94 ? 10.562 36.219 26.219 1 97.19 94 ARG A CA 1
ATOM 727 C C . ARG A 1 94 ? 10.906 34.875 26.844 1 97.19 94 ARG A C 1
ATOM 729 O O . ARG A 1 94 ? 10.148 33.906 26.703 1 97.19 94 ARG A O 1
ATOM 736 N N . ALA A 1 95 ? 11.984 34.781 27.531 1 96.25 95 ALA A N 1
ATOM 737 C CA . ALA A 1 95 ? 12.328 33.562 28.25 1 96.25 95 ALA A CA 1
ATOM 738 C C . ALA A 1 95 ? 11.266 33.219 29.281 1 96.25 95 ALA A C 1
ATOM 740 O O . ALA A 1 95 ? 10.922 32.031 29.453 1 96.25 95 ALA A O 1
ATOM 741 N N . ASP A 1 96 ? 10.883 34.281 29.938 1 96.81 96 ASP A N 1
ATOM 742 C CA . ASP A 1 96 ? 9.812 34.094 30.906 1 96.81 96 ASP A CA 1
ATOM 743 C C . ASP A 1 96 ? 8.516 33.656 30.219 1 96.81 96 ASP A C 1
ATOM 745 O O . ASP A 1 96 ? 7.762 32.844 30.75 1 96.81 96 ASP A O 1
ATOM 749 N N . ASP A 1 97 ? 8.258 34.25 29.078 1 97.81 97 ASP A N 1
ATOM 750 C CA . ASP A 1 97 ? 7.082 33.875 28.297 1 97.81 97 ASP A CA 1
ATOM 751 C C . ASP A 1 97 ? 7.137 32.406 27.906 1 97.81 97 ASP A C 1
ATOM 753 O O . ASP A 1 97 ? 6.117 31.703 27.922 1 97.81 97 ASP A O 1
ATOM 757 N N . ALA A 1 98 ? 8.281 31.953 27.531 1 97.44 98 ALA A N 1
ATOM 758 C CA . ALA A 1 98 ? 8.461 30.547 27.141 1 97.44 98 ALA A CA 1
ATOM 759 C C . ALA A 1 98 ? 8.156 29.609 28.297 1 97.44 98 ALA A C 1
ATOM 761 O O . ALA A 1 98 ? 7.5 28.578 28.109 1 97.44 98 ALA A O 1
ATOM 762 N N . ARG A 1 99 ? 8.617 29.969 29.484 1 96.19 99 ARG A N 1
ATOM 763 C CA . ARG A 1 99 ? 8.32 29.172 30.672 1 96.19 99 ARG A CA 1
ATOM 764 C C . ARG A 1 99 ? 6.82 29.156 30.953 1 96.19 99 ARG A C 1
ATOM 766 O O . ARG A 1 99 ? 6.25 28.109 31.266 1 96.19 99 ARG A O 1
ATOM 773 N N . GLN A 1 100 ? 6.246 30.312 30.828 1 96.38 100 GLN A N 1
ATOM 774 C CA . GLN A 1 100 ? 4.812 30.438 31.062 1 96.38 100 GLN A CA 1
ATOM 775 C C . GLN A 1 100 ? 4.023 29.609 30.047 1 96.38 100 GLN A C 1
ATOM 777 O O . GLN A 1 100 ? 2.99 29.016 30.391 1 96.38 100 GLN A O 1
ATOM 782 N N . LEU A 1 101 ? 4.453 29.578 28.797 1 96.56 101 LEU A N 1
ATOM 783 C CA . LEU A 1 101 ? 3.814 28.812 27.734 1 96.56 101 LEU A CA 1
ATOM 784 C C . LEU A 1 101 ? 3.715 27.344 28.125 1 96.56 101 LEU A C 1
ATOM 786 O O . LEU A 1 101 ? 2.646 26.734 28.016 1 96.56 101 LEU A O 1
ATOM 790 N N . LEU A 1 102 ? 4.812 26.828 28.594 1 93.06 102 LEU A N 1
ATOM 791 C CA . LEU A 1 102 ? 4.867 25.406 28.938 1 93.06 102 LEU A CA 1
ATOM 792 C C . LEU A 1 102 ? 3.916 25.094 30.094 1 93.06 102 LEU A C 1
ATOM 794 O O . LEU A 1 102 ? 3.238 24.062 30.078 1 93.06 102 LEU A O 1
ATOM 798 N N . VAL A 1 103 ? 3.805 26.031 31.016 1 92.56 103 VAL A N 1
ATOM 799 C CA . VAL A 1 103 ? 2.926 25.859 32.188 1 92.56 103 VAL A CA 1
ATOM 800 C C . VAL A 1 103 ? 1.469 25.969 31.734 1 92.56 103 VAL A C 1
ATOM 802 O O . VAL A 1 103 ? 0.652 25.094 32.062 1 92.56 103 VAL A O 1
ATOM 805 N N . LEU A 1 104 ? 1.148 26.953 30.969 1 92.62 104 LEU A N 1
ATOM 806 C CA . LEU A 1 104 ? -0.22 27.203 30.531 1 92.62 104 LEU A CA 1
ATOM 807 C C . LEU A 1 104 ? -0.698 26.125 29.578 1 92.62 104 LEU A C 1
ATOM 809 O O . LEU A 1 104 ? -1.854 25.688 29.656 1 92.62 104 LEU A O 1
ATOM 813 N N . ALA A 1 105 ? 0.146 25.734 28.672 1 89.44 105 ALA A N 1
ATOM 814 C CA . ALA A 1 105 ? -0.194 24.703 27.703 1 89.44 105 ALA A CA 1
ATOM 815 C C . ALA A 1 105 ? -0.502 23.375 28.406 1 89.44 105 ALA A C 1
ATOM 817 O O . ALA A 1 105 ? -1.396 22.641 27.984 1 89.44 105 ALA A O 1
ATOM 818 N N . GLY A 1 106 ? 0.204 23.062 29.438 1 86.5 106 GLY A N 1
ATOM 819 C CA . GLY A 1 106 ? -0.001 21.844 30.203 1 86.5 106 GLY A CA 1
ATOM 820 C C . GLY A 1 106 ? -1.297 21.844 31 1 86.5 106 GLY A C 1
ATOM 821 O O . GLY A 1 106 ? -1.865 20.781 31.266 1 86.5 106 GLY A O 1
ATOM 822 N N . SER A 1 107 ? -1.778 23.016 31.375 1 83.81 107 SER A N 1
ATOM 823 C CA . SER A 1 107 ? -2.967 23.125 32.219 1 83.81 107 SER A CA 1
ATOM 824 C C . SER A 1 107 ? -4.191 23.516 31.391 1 83.81 107 SER A C 1
ATOM 826 O O . SER A 1 107 ? -5.305 23.578 31.922 1 83.81 107 SER A O 1
ATOM 828 N N . ALA A 1 108 ? -3.951 23.672 30.109 1 79.75 108 ALA A N 1
ATOM 829 C CA . ALA A 1 108 ? -5.031 24.172 29.266 1 79.75 108 ALA A CA 1
ATOM 830 C C . ALA A 1 108 ? -6.078 23.094 29.016 1 79.75 108 ALA A C 1
ATOM 832 O O . ALA A 1 108 ? -5.738 21.922 28.828 1 79.75 108 ALA A O 1
ATOM 833 N N . GLU A 1 109 ? -7.344 23.531 29.219 1 78 109 GLU A N 1
ATOM 834 C CA . GLU A 1 109 ? -8.445 22.641 28.859 1 78 109 GLU A CA 1
ATOM 835 C C . GLU A 1 109 ? -8.539 22.453 27.344 1 78 109 GLU A C 1
ATOM 837 O O . GLU A 1 109 ? -8.242 23.375 26.578 1 78 109 GLU A O 1
ATOM 842 N N . GLU A 1 110 ? -8.969 21.281 27.016 1 77.38 110 GLU A N 1
ATOM 843 C CA . GLU A 1 110 ? -9.102 20.984 25.594 1 77.38 110 GLU A CA 1
ATOM 844 C C . GLU A 1 110 ? -10.125 21.891 24.922 1 77.38 110 GLU A C 1
ATOM 846 O O . GLU A 1 110 ? -11.227 22.094 25.453 1 77.38 110 GLU A O 1
ATOM 851 N N . GLY A 1 111 ? -9.641 22.547 23.859 1 79.75 111 GLY A N 1
ATOM 852 C CA . GLY A 1 111 ? -10.555 23.359 23.078 1 79.75 111 GLY A CA 1
ATOM 853 C C . GLY A 1 111 ? -10.68 24.781 23.609 1 79.75 111 GLY A C 1
ATOM 854 O O . GLY A 1 111 ? -11.562 25.531 23.188 1 79.75 111 GLY A O 1
ATOM 855 N N . VAL A 1 112 ? -9.828 25.109 24.547 1 86.5 112 VAL A N 1
ATOM 856 C CA . VAL A 1 112 ? -9.898 26.469 25.078 1 86.5 112 VAL A CA 1
ATOM 857 C C . VAL A 1 112 ? -8.523 27.125 24.984 1 86.5 112 VAL A C 1
ATOM 859 O O . VAL A 1 112 ? -7.504 26.516 25.312 1 86.5 112 VAL A O 1
ATOM 862 N N . MET A 1 113 ? -8.57 28.25 24.453 1 91.94 113 MET A N 1
ATOM 863 C CA . MET A 1 113 ? -7.379 29.094 24.453 1 91.94 113 MET A CA 1
ATOM 864 C C . MET A 1 113 ? -7.621 30.375 25.25 1 91.94 113 MET A C 1
ATOM 866 O O . MET A 1 113 ? -8.266 31.297 24.75 1 91.94 113 MET A O 1
ATOM 870 N N . THR A 1 114 ? -7.07 30.406 26.438 1 93.31 114 THR A N 1
ATOM 871 C CA . THR A 1 114 ? -7.27 31.562 27.297 1 93.31 114 THR A CA 1
ATOM 872 C C . THR A 1 114 ? -6.547 32.781 26.719 1 93.31 114 THR A C 1
ATOM 874 O O . THR A 1 114 ? -5.555 32.656 26 1 93.31 114 THR A O 1
ATOM 877 N N . PRO A 1 115 ? -7.055 33.938 27.109 1 94.38 115 PRO A N 1
ATOM 878 C CA . PRO A 1 115 ? -6.371 35.156 26.672 1 94.38 115 PRO A CA 1
ATOM 879 C C . PRO A 1 115 ? -4.914 35.219 27.109 1 94.38 115 PRO A C 1
ATOM 881 O O . PRO A 1 115 ? -4.062 35.75 26.391 1 94.38 115 PRO A O 1
ATOM 884 N N . GLU A 1 116 ? -4.711 34.75 28.281 1 95.12 116 GLU A N 1
ATOM 885 C CA . GLU A 1 116 ? -3.342 34.719 28.781 1 95.12 116 GLU A CA 1
ATOM 886 C C . GLU A 1 116 ? -2.436 33.875 27.891 1 95.12 116 GLU A C 1
ATOM 888 O O . GLU A 1 116 ? -1.335 34.281 27.531 1 95.12 116 GLU A O 1
ATOM 893 N N . LEU A 1 117 ? -2.881 32.688 27.578 1 95.81 117 LEU A N 1
ATOM 894 C CA . LEU A 1 117 ? -2.117 31.797 26.719 1 95.81 117 LEU A CA 1
ATOM 895 C C . LEU A 1 117 ? -1.921 32.406 25.344 1 95.81 117 LEU A C 1
ATOM 897 O O . LEU A 1 117 ? -0.81 32.375 24.812 1 95.81 117 LEU A O 1
ATOM 901 N N . ALA A 1 118 ? -2.99 32.906 24.781 1 96.88 118 ALA A N 1
ATOM 902 C CA . ALA A 1 118 ? -2.92 33.531 23.484 1 96.88 118 ALA A CA 1
ATOM 903 C C . ALA A 1 118 ? -1.915 34.688 23.484 1 96.88 118 ALA A C 1
ATOM 905 O O . ALA A 1 118 ? -1.157 34.875 22.531 1 96.88 118 ALA A O 1
ATOM 906 N N . GLY A 1 119 ? -1.962 35.5 24.547 1 97 119 GLY A N 1
ATOM 907 C CA . GLY A 1 119 ? -1.038 36.625 24.672 1 97 119 GLY A CA 1
ATOM 908 C C . GLY A 1 119 ? 0.417 36.188 24.703 1 97 119 GLY A C 1
ATOM 909 O O . GLY A 1 119 ? 1.26 36.781 24.031 1 97 119 GLY A O 1
ATOM 910 N N . VAL A 1 120 ? 0.7 35.156 25.391 1 97.62 120 VAL A N 1
ATOM 911 C CA . VAL A 1 120 ? 2.057 34.625 25.5 1 97.62 120 VAL A CA 1
ATOM 912 C C . VAL A 1 120 ? 2.529 34.125 24.125 1 97.62 120 VAL A C 1
ATOM 914 O O . VAL A 1 120 ? 3.643 34.469 23.703 1 97.62 120 VAL A O 1
ATOM 917 N N . ILE A 1 121 ? 1.684 33.375 23.438 1 98.25 121 ILE A N 1
ATOM 918 C CA . ILE A 1 121 ? 2.035 32.812 22.125 1 98.25 121 ILE A CA 1
ATOM 919 C C . ILE A 1 121 ? 2.295 33.969 21.141 1 98.25 121 ILE A C 1
ATOM 921 O O . ILE A 1 121 ? 3.258 33.906 20.375 1 98.25 121 ILE A O 1
ATOM 925 N N . LYS A 1 122 ? 1.456 34.969 21.234 1 97.81 122 LYS A N 1
ATOM 926 C CA . LYS A 1 122 ? 1.591 36.094 20.328 1 97.81 122 LYS A CA 1
ATOM 927 C C . LYS A 1 122 ? 2.92 36.812 20.547 1 97.81 122 LYS A C 1
ATOM 929 O O . LYS A 1 122 ? 3.613 37.156 19.578 1 97.81 122 LYS A O 1
ATOM 934 N N . ARG A 1 123 ? 3.279 37.094 21.75 1 98.19 123 ARG A N 1
ATOM 935 C CA . ARG A 1 123 ? 4.535 37.781 22.062 1 98.19 123 ARG A CA 1
ATOM 936 C C . ARG A 1 123 ? 5.73 36.938 21.625 1 98.19 123 ARG A C 1
ATOM 938 O O . ARG A 1 123 ? 6.688 37.469 21.047 1 98.19 123 ARG A O 1
ATOM 945 N N . LEU A 1 124 ? 5.645 35.688 21.859 1 98.5 124 LEU A N 1
ATOM 946 C CA . LEU A 1 124 ? 6.727 34.781 21.453 1 98.5 124 LEU A CA 1
ATOM 947 C C . LEU A 1 124 ? 6.887 34.781 19.938 1 98.5 124 LEU A C 1
ATOM 949 O O . LEU A 1 124 ? 8 34.875 19.422 1 98.5 124 LEU A O 1
ATOM 953 N N . TRP A 1 125 ? 5.77 34.625 19.234 1 98.5 125 TRP A N 1
ATOM 954 C CA . TRP A 1 125 ? 5.809 34.5 17.781 1 98.5 125 TRP A CA 1
ATOM 955 C C . TRP A 1 125 ? 6.379 35.781 17.141 1 98.5 125 TRP A C 1
ATOM 957 O O . TRP A 1 125 ? 7.035 35.719 16.094 1 98.5 125 TRP A O 1
ATOM 967 N N . ARG A 1 126 ? 6.262 36.938 17.812 1 97.88 126 ARG A N 1
ATOM 968 C CA . ARG A 1 126 ? 6.73 38.188 17.281 1 97.88 126 ARG A CA 1
ATOM 969 C C . ARG A 1 126 ? 8.211 38.406 17.594 1 97.88 126 ARG A C 1
ATOM 971 O O . ARG A 1 126 ? 8.836 39.312 17.047 1 97.88 126 ARG A O 1
ATOM 978 N N . ASP A 1 127 ? 8.695 37.562 18.422 1 98.5 127 ASP A N 1
ATOM 979 C CA . ASP A 1 127 ? 10.086 37.719 18.844 1 98.5 127 ASP A CA 1
ATOM 980 C C . ASP A 1 127 ? 11.047 37.406 17.703 1 98.5 127 ASP A C 1
ATOM 982 O O . ASP A 1 127 ? 10.836 36.469 16.938 1 98.5 127 ASP A O 1
ATOM 986 N N . GLY A 1 128 ? 12.047 38.25 17.609 1 97.94 128 GLY A N 1
ATOM 987 C CA . GLY A 1 128 ? 13.023 38.094 16.547 1 97.94 128 GLY A CA 1
ATOM 988 C C . GLY A 1 128 ? 13.758 36.781 16.609 1 97.94 128 GLY A C 1
ATOM 989 O O . GLY A 1 128 ? 14.039 36.156 15.57 1 97.94 128 GLY A O 1
ATOM 990 N N . GLY A 1 129 ? 14.109 36.344 17.766 1 98.19 129 GLY A N 1
ATOM 991 C CA . GLY A 1 129 ? 14.766 35.062 17.922 1 98.19 129 GLY A CA 1
ATOM 992 C C . GLY A 1 129 ? 13.898 33.906 17.5 1 98.19 129 GLY A C 1
ATOM 993 O O . GLY A 1 129 ? 14.375 32.969 16.844 1 98.19 129 GLY A O 1
ATOM 994 N N . VAL A 1 130 ? 12.656 33.938 17.891 1 98.38 130 VAL A N 1
ATOM 995 C CA . VAL A 1 130 ? 11.703 32.875 17.516 1 98.38 130 VAL A CA 1
ATOM 996 C C . VAL A 1 130 ? 11.555 32.844 16 1 98.38 130 VAL A C 1
ATOM 998 O O . VAL A 1 130 ? 11.555 31.766 15.391 1 98.38 130 VAL A O 1
ATOM 1001 N N . GLN A 1 131 ? 11.492 34 15.398 1 97.94 131 GLN A N 1
ATOM 1002 C CA . GLN A 1 131 ? 11.375 34.094 13.945 1 97.94 131 GLN A CA 1
ATOM 1003 C C . GLN A 1 131 ? 12.641 33.562 13.266 1 97.94 131 GLN A C 1
ATOM 1005 O O . GLN A 1 131 ? 12.562 32.906 12.211 1 97.94 131 GLN A O 1
ATOM 1010 N N . ALA A 1 132 ? 13.758 33.844 13.828 1 97.19 132 ALA A N 1
ATOM 1011 C CA . ALA A 1 132 ? 15.016 33.312 13.305 1 97.19 132 ALA A CA 1
ATOM 1012 C C . ALA A 1 132 ? 15.039 31.797 13.359 1 97.19 132 ALA A C 1
ATOM 1014 O O . ALA A 1 132 ? 15.492 31.141 12.414 1 97.19 132 ALA A O 1
ATOM 1015 N N . CYS A 1 133 ? 14.547 31.25 14.422 1 97.69 133 CYS A N 1
ATOM 1016 C CA . CYS A 1 133 ? 14.477 29.797 14.57 1 97.69 133 CYS A CA 1
ATOM 1017 C C . CYS A 1 133 ? 13.508 29.203 13.562 1 97.69 133 CYS A C 1
ATOM 1019 O O . CYS A 1 133 ? 13.789 28.156 12.977 1 97.69 133 CYS A O 1
ATOM 1021 N N . PHE A 1 134 ? 12.383 29.891 13.344 1 96.56 134 PHE A N 1
ATOM 1022 C CA . PHE A 1 134 ? 11.383 29.453 12.375 1 96.56 134 PHE A CA 1
ATOM 1023 C C . PHE A 1 134 ? 11.977 29.406 10.969 1 96.56 134 PHE A C 1
ATOM 1025 O O . PHE A 1 134 ? 11.664 28.5 10.188 1 96.56 134 PHE A O 1
ATOM 1032 N N . SER A 1 135 ? 12.805 30.297 10.672 1 93.06 135 SER A N 1
ATOM 1033 C CA . SER A 1 135 ? 13.43 30.344 9.359 1 93.06 135 SER A CA 1
ATOM 1034 C C . SER A 1 135 ? 14.352 29.156 9.141 1 93.06 135 SER A C 1
ATOM 1036 O O . SER A 1 135 ? 14.68 28.812 8 1 93.06 135 SER A O 1
ATOM 1038 N N . ARG A 1 136 ? 14.688 28.469 10.227 1 93.06 136 ARG A N 1
ATOM 1039 C CA . ARG A 1 136 ? 15.523 27.281 10.148 1 93.06 136 ARG A CA 1
ATOM 1040 C C . ARG A 1 136 ? 14.703 26.031 10.422 1 93.06 136 ARG A C 1
ATOM 1042 O O . ARG A 1 136 ? 15.195 25.062 11.023 1 93.06 136 ARG A O 1
ATOM 1049 N N . SER A 1 137 ? 13.438 26.109 10.039 1 91.62 137 SER A N 1
ATOM 1050 C CA . SER A 1 137 ? 12.5 25.031 10.344 1 91.62 137 SER A CA 1
ATOM 1051 C C . SER A 1 137 ? 12.891 23.75 9.625 1 91.62 137 SER A C 1
ATOM 1053 O O . SER A 1 137 ? 12.406 22.672 9.969 1 91.62 137 SER A O 1
ATOM 1055 N N . ARG A 1 138 ? 13.82 23.734 8.656 1 86.19 138 ARG A N 1
ATOM 1056 C CA . ARG A 1 138 ? 14.273 22.547 7.957 1 86.19 138 ARG A CA 1
ATOM 1057 C C . ARG A 1 138 ? 15.094 21.641 8.883 1 86.19 138 ARG A C 1
ATOM 1059 O O . ARG A 1 138 ? 15.281 20.453 8.602 1 86.19 138 ARG A O 1
ATOM 1066 N N . GLU A 1 139 ? 15.578 22.203 9.945 1 90.75 139 GLU A N 1
ATOM 1067 C CA . GLU A 1 139 ? 16.547 21.531 10.797 1 90.75 139 GLU A CA 1
ATOM 1068 C C . GLU A 1 139 ? 15.852 20.781 11.938 1 90.75 139 GLU A C 1
ATOM 1070 O O . GLU A 1 139 ? 16.516 20.109 12.734 1 90.75 139 GLU A O 1
ATOM 1075 N N . TYR A 1 140 ? 14.578 20.969 12.031 1 92.94 140 TYR A N 1
ATOM 1076 C CA . TYR A 1 140 ? 13.82 20.281 13.07 1 92.94 140 TYR A CA 1
ATOM 1077 C C . TYR A 1 140 ? 12.406 19.984 12.602 1 92.94 140 TYR A C 1
ATOM 1079 O O . TYR A 1 140 ? 11.977 20.453 11.547 1 92.94 140 TYR A O 1
ATOM 1087 N N . GLN A 1 141 ? 11.75 19.141 13.312 1 90.69 141 GLN A N 1
ATOM 1088 C CA . GLN A 1 141 ? 10.406 18.734 12.938 1 90.69 141 GLN A CA 1
ATOM 1089 C C . GLN A 1 141 ? 9.383 19.812 13.305 1 90.69 141 GLN A C 1
ATOM 1091 O O . GLN A 1 141 ? 9.273 20.203 14.469 1 90.69 141 GLN A O 1
ATOM 1096 N N . LEU A 1 142 ? 8.695 20.281 12.359 1 93.06 142 LEU A N 1
ATOM 1097 C CA . LEU A 1 142 ? 7.68 21.312 12.547 1 93.06 142 LEU A CA 1
ATOM 1098 C C . LEU A 1 142 ? 6.488 21.078 11.625 1 93.06 142 LEU A C 1
ATOM 1100 O O . LEU A 1 142 ? 6.668 20.734 10.445 1 93.06 142 LEU A O 1
ATOM 1104 N N . ASN A 1 143 ? 5.309 21.219 12.242 1 90.56 143 ASN A N 1
ATOM 1105 C CA . ASN A 1 143 ? 4.098 21.078 11.43 1 90.56 143 ASN A CA 1
ATOM 1106 C C . ASN A 1 143 ? 4.066 22.109 10.297 1 90.56 143 ASN A C 1
ATOM 1108 O O . ASN A 1 143 ? 4.434 23.266 10.492 1 90.56 143 ASN A O 1
ATOM 1112 N N . ASP A 1 144 ? 3.57 21.719 9.195 1 88.94 144 ASP A N 1
ATOM 1113 C CA . ASP A 1 144 ? 3.48 22.609 8.039 1 88.94 144 ASP A CA 1
ATOM 1114 C C . ASP A 1 144 ? 2.508 23.75 8.297 1 88.94 144 ASP A C 1
ATOM 1116 O O . ASP A 1 144 ? 2.621 24.812 7.688 1 88.94 144 ASP A O 1
ATOM 1120 N N . SER A 1 145 ? 1.593 23.5 9.234 1 92.81 145 SER A N 1
ATOM 1121 C CA . SER A 1 145 ? 0.559 24.5 9.492 1 92.81 145 SER A CA 1
ATOM 1122 C C . SER A 1 145 ? 1.021 25.531 10.516 1 92.81 145 SER A C 1
ATOM 1124 O O . SER A 1 145 ? 0.272 26.438 10.867 1 92.81 145 SER A O 1
ATOM 1126 N N . ALA A 1 146 ? 2.248 25.438 10.969 1 96 146 ALA A N 1
ATOM 1127 C CA . ALA A 1 146 ? 2.729 26.281 12.062 1 96 146 ALA A CA 1
ATOM 1128 C C . ALA A 1 146 ? 2.541 27.75 11.75 1 96 146 ALA A C 1
ATOM 1130 O O . ALA A 1 146 ? 1.84 28.469 12.469 1 96 146 ALA A O 1
ATOM 1131 N N . SER A 1 147 ? 3.125 28.219 10.656 1 96 147 SER A N 1
ATOM 1132 C CA . SER A 1 147 ? 3.055 29.641 10.328 1 96 147 SER A CA 1
ATOM 1133 C C . SER A 1 147 ? 1.629 30.062 9.984 1 96 147 SER A C 1
ATOM 1135 O O . SER A 1 147 ? 1.233 31.203 10.242 1 96 147 SER A O 1
ATOM 1137 N N . TYR A 1 148 ? 0.811 29.141 9.5 1 95.88 148 TYR A N 1
ATOM 1138 C CA . TYR A 1 148 ? -0.564 29.438 9.117 1 95.88 148 TYR A CA 1
ATOM 1139 C C . TYR A 1 148 ? -1.382 29.875 10.32 1 95.88 148 TYR A C 1
ATOM 1141 O O . TYR A 1 148 ? -2.025 30.938 10.289 1 95.88 148 TYR A O 1
ATOM 1149 N N . TYR A 1 149 ? -1.278 29.172 11.352 1 97.62 149 TYR A N 1
ATOM 1150 C CA . TYR A 1 149 ? -2.07 29.469 12.539 1 97.62 149 TYR A CA 1
ATOM 1151 C C . TYR A 1 149 ? -1.42 30.578 13.367 1 97.62 149 TYR A C 1
ATOM 1153 O O . TYR A 1 149 ? -2.104 31.469 13.859 1 97.62 149 TYR A O 1
ATOM 1161 N N . LEU A 1 150 ? -0.101 30.484 13.469 1 98.12 150 LEU A N 1
ATOM 1162 C CA . LEU A 1 150 ? 0.601 31.453 14.312 1 98.12 150 LEU A CA 1
ATOM 1163 C C . LEU A 1 150 ? 0.518 32.844 13.719 1 98.12 150 LEU A C 1
ATOM 1165 O O . LEU A 1 150 ? 0.493 33.844 14.453 1 98.12 150 LEU A O 1
ATOM 1169 N N . ASN A 1 151 ? 0.427 33 12.43 1 97.75 151 ASN A N 1
ATOM 1170 C CA . ASN A 1 151 ? 0.3 34.281 11.766 1 97.75 151 ASN A CA 1
ATOM 1171 C C . ASN A 1 151 ? -1.1 34.875 11.938 1 97.75 151 ASN A C 1
ATOM 1173 O O . ASN A 1 151 ? -1.306 36.062 11.742 1 97.75 151 ASN A O 1
ATOM 1177 N N . ASP A 1 152 ? -2.008 34.062 12.289 1 97.5 152 ASP A N 1
ATOM 1178 C CA . ASP A 1 152 ? -3.393 34.5 12.406 1 97.5 152 ASP A CA 1
ATOM 1179 C C . ASP A 1 152 ? -3.924 34.281 13.82 1 97.5 152 ASP A C 1
ATOM 1181 O O . ASP A 1 152 ? -5.098 33.938 14.008 1 97.5 152 ASP A O 1
ATOM 1185 N N . LEU A 1 153 ? -3.082 34.438 14.75 1 97 153 LEU A N 1
ATOM 1186 C CA . LEU A 1 153 ? -3.418 34.125 16.141 1 97 153 LEU A CA 1
ATOM 1187 C C . LEU A 1 153 ? -4.512 35.062 16.641 1 97 153 LEU A C 1
ATOM 1189 O O . LEU A 1 153 ? -5.332 34.656 17.469 1 97 153 LEU A O 1
ATOM 1193 N N . ASP A 1 154 ? -4.602 36.281 16.156 1 96.38 154 ASP A N 1
ATOM 1194 C CA . ASP A 1 154 ? -5.621 37.219 16.594 1 96.38 154 ASP A CA 1
ATOM 1195 C C . ASP A 1 154 ? -7.023 36.719 16.281 1 96.38 154 ASP A C 1
ATOM 1197 O O . ASP A 1 154 ? -7.934 36.812 17.094 1 96.38 154 ASP A O 1
ATOM 1201 N N . ARG A 1 155 ? -7.152 36.094 15.18 1 96.94 155 ARG A N 1
ATOM 1202 C CA . ARG A 1 155 ? -8.43 35.531 14.766 1 96.94 155 ARG A CA 1
ATOM 1203 C C . ARG A 1 155 ? -8.719 34.219 15.492 1 96.94 155 ARG A C 1
ATOM 1205 O O . ARG A 1 155 ? -9.82 34 16 1 96.94 155 ARG A O 1
ATOM 1212 N N . ILE A 1 156 ? -7.734 33.375 15.594 1 96.31 156 ILE A N 1
ATOM 1213 C CA . ILE A 1 156 ? -7.871 32.031 16.094 1 96.31 156 ILE A CA 1
ATOM 1214 C C . ILE A 1 156 ? -8.094 32.062 17.609 1 96.31 156 ILE A C 1
ATOM 1216 O O . ILE A 1 156 ? -8.742 31.156 18.156 1 96.31 156 ILE A O 1
ATOM 1220 N N . SER A 1 157 ? -7.605 33.094 18.266 1 95.81 157 SER A N 1
ATOM 1221 C CA . SER A 1 157 ? -7.656 33.125 19.719 1 95.81 157 SER A CA 1
ATOM 1222 C C . SER A 1 157 ? -8.953 33.75 20.219 1 95.81 157 SER A C 1
ATOM 1224 O O . SER A 1 157 ? -9.195 33.812 21.422 1 95.81 157 SER A O 1
ATOM 1226 N N . GLN A 1 158 ? -9.805 34.156 19.344 1 95.25 158 GLN A N 1
ATOM 1227 C CA . GLN A 1 158 ? -11.07 34.781 19.75 1 95.25 158 GLN A CA 1
ATOM 1228 C C . GLN A 1 158 ? -12 33.75 20.375 1 95.25 158 GLN A C 1
ATOM 1230 O O . GLN A 1 158 ? -12 32.562 19.984 1 95.25 158 GLN A O 1
ATOM 1235 N N . SER A 1 159 ? -12.859 34.188 21.328 1 89.88 159 SER A N 1
ATOM 1236 C CA . SER A 1 159 ? -13.773 33.281 22.031 1 89.88 159 SER A CA 1
ATOM 1237 C C . SER A 1 159 ? -14.836 32.719 21.109 1 89.88 159 SER A C 1
ATOM 1239 O O . SER A 1 159 ? -15.312 31.609 21.312 1 89.88 159 SER A O 1
ATOM 1241 N N . ASN A 1 160 ? -15.203 33.469 20.094 1 93.06 160 ASN A N 1
ATOM 1242 C CA . ASN A 1 160 ? -16.234 33.031 19.172 1 93.06 160 ASN A CA 1
ATOM 1243 C C . ASN A 1 160 ? -15.641 32.406 17.906 1 93.06 160 ASN A C 1
ATOM 1245 O O . ASN A 1 160 ? -16.312 32.375 16.859 1 93.06 160 ASN A O 1
ATOM 1249 N N . TYR A 1 161 ? -14.469 31.953 18.047 1 96.25 161 TYR A N 1
ATOM 1250 C CA . TYR A 1 161 ? -13.766 31.422 16.891 1 96.25 161 TYR A CA 1
ATOM 1251 C C . TYR A 1 161 ? -14.391 30.094 16.438 1 96.25 161 TYR A C 1
ATOM 1253 O O . TYR A 1 161 ? -14.617 29.203 17.25 1 96.25 161 TYR A O 1
ATOM 1261 N N . ILE A 1 162 ? -14.68 30.141 15.117 1 95.44 162 ILE A N 1
ATOM 1262 C CA . ILE A 1 162 ? -15.07 28.906 14.43 1 95.44 162 ILE A CA 1
ATOM 1263 C C . ILE A 1 162 ? -14.141 28.672 13.234 1 95.44 162 ILE A C 1
ATOM 1265 O O . ILE A 1 162 ? -14.031 29.516 12.352 1 95.44 162 ILE A O 1
ATOM 1269 N N . PRO A 1 163 ? -13.445 27.5 13.25 1 96.19 163 PRO A N 1
ATOM 1270 C CA . PRO A 1 163 ? -12.539 27.234 12.133 1 96.19 163 PRO A CA 1
ATOM 1271 C C . PRO A 1 163 ? -13.234 27.328 10.781 1 96.19 163 PRO A C 1
ATOM 1273 O O . PRO A 1 163 ? -14.383 26.891 10.633 1 96.19 163 PRO A O 1
ATOM 1276 N N . THR A 1 164 ? -12.609 28.031 9.867 1 94.56 164 THR A N 1
ATOM 1277 C CA . THR A 1 164 ? -13.062 28 8.477 1 94.56 164 THR A CA 1
ATOM 1278 C C . THR A 1 164 ? -12.711 26.672 7.824 1 94.56 164 THR A C 1
ATOM 1280 O O . THR A 1 164 ? -11.984 25.859 8.406 1 94.56 164 THR A O 1
ATOM 1283 N N . GLN A 1 165 ? -13.203 26.438 6.625 1 90.94 165 GLN A N 1
ATOM 1284 C CA . GLN A 1 165 ? -12.836 25.234 5.871 1 90.94 165 GLN A CA 1
ATOM 1285 C C . GLN A 1 165 ? -11.336 25.188 5.613 1 90.94 165 GLN A C 1
ATOM 1287 O O . GLN A 1 165 ? -10.727 24.109 5.66 1 90.94 165 GLN A O 1
ATOM 1292 N N . GLN A 1 166 ? -10.812 26.328 5.371 1 92.38 166 GLN A N 1
ATOM 1293 C CA . GLN A 1 166 ? -9.375 26.406 5.16 1 92.38 166 GLN A CA 1
ATOM 1294 C C . GLN A 1 166 ? -8.609 26.062 6.43 1 92.38 166 GLN A C 1
ATOM 1296 O O . GLN A 1 166 ? -7.566 25.406 6.375 1 92.38 166 GLN A O 1
ATOM 1301 N N . ASP A 1 167 ? -9.102 26.5 7.57 1 95.62 167 ASP A N 1
ATOM 1302 C CA . ASP A 1 167 ? -8.484 26.141 8.844 1 95.62 167 ASP A CA 1
ATOM 1303 C C . ASP A 1 167 ? -8.477 24.625 9.039 1 95.62 167 ASP A C 1
ATOM 1305 O O . ASP A 1 167 ? -7.48 24.047 9.484 1 95.62 167 ASP A O 1
ATOM 1309 N N . VAL A 1 168 ? -9.609 24.016 8.68 1 92.56 168 VAL A N 1
ATOM 1310 C CA . VAL A 1 168 ? -9.758 22.578 8.828 1 92.56 168 VAL A CA 1
ATOM 1311 C C . VAL A 1 168 ? -8.766 21.859 7.922 1 92.56 168 VAL A C 1
ATOM 1313 O O . VAL A 1 168 ? -8.133 20.875 8.336 1 92.56 168 VAL A O 1
ATOM 1316 N N . LEU A 1 169 ? -8.578 22.375 6.789 1 92 169 LEU A N 1
ATOM 1317 C CA . LEU A 1 169 ? -7.66 21.781 5.82 1 92 169 LEU A CA 1
ATOM 1318 C C . LEU A 1 169 ? -6.234 21.766 6.359 1 92 169 LEU A C 1
ATOM 1320 O O . LEU A 1 169 ? -5.484 20.812 6.117 1 92 169 LEU A O 1
ATOM 1324 N N . TRP A 1 170 ? -5.918 22.688 7.18 1 94.19 170 TRP A N 1
ATOM 1325 C CA . TRP A 1 170 ? -4.551 22.844 7.664 1 94.19 170 TRP A CA 1
ATOM 1326 C C . TRP A 1 170 ? -4.324 22.047 8.938 1 94.19 170 TRP A C 1
ATOM 1328 O O . TRP A 1 170 ? -3.188 21.906 9.398 1 94.19 170 TRP A O 1
ATOM 1338 N N . THR A 1 171 ? -5.391 21.484 9.461 1 93.19 171 THR A N 1
ATOM 1339 C CA . THR A 1 171 ? -5.227 20.703 10.68 1 93.19 171 THR A CA 1
ATOM 1340 C C . THR A 1 171 ? -4.48 19.406 10.398 1 93.19 171 THR A C 1
ATOM 1342 O O . THR A 1 171 ? -4.625 18.828 9.32 1 93.19 171 THR A O 1
ATOM 1345 N N . ARG A 1 172 ? -3.67 19.109 11.305 1 89.25 172 ARG A N 1
ATOM 1346 C CA . ARG A 1 172 ? -2.967 17.828 11.234 1 89.25 172 ARG A CA 1
ATOM 1347 C C . ARG A 1 172 ? -3.373 16.906 12.383 1 89.25 172 ARG A C 1
ATOM 1349 O O . ARG A 1 172 ? -3.268 17.281 13.547 1 89.25 172 ARG A O 1
ATOM 1356 N N . VAL A 1 173 ? -3.928 15.844 11.969 1 83.81 173 VAL A N 1
ATOM 1357 C CA . VAL A 1 173 ? -4.188 14.75 12.891 1 83.81 173 VAL A CA 1
ATOM 1358 C C . VAL A 1 173 ? -3.506 13.477 12.391 1 83.81 173 VAL A C 1
ATOM 1360 O O . VAL A 1 173 ? -3.686 13.078 11.234 1 83.81 173 VAL A O 1
ATOM 1363 N N . LYS A 1 174 ? -2.66 12.93 13.25 1 80.19 174 LYS A N 1
ATOM 1364 C CA . LYS A 1 174 ? -1.991 11.695 12.852 1 80.19 174 LYS A CA 1
ATOM 1365 C C . LYS A 1 174 ? -3.006 10.617 12.477 1 80.19 174 LYS A C 1
ATOM 1367 O O . LYS A 1 174 ? -3.912 10.312 13.25 1 80.19 174 LYS A O 1
ATOM 1372 N N . THR A 1 175 ? -2.861 10.164 11.234 1 81.31 175 THR A N 1
ATOM 1373 C CA . THR A 1 175 ? -3.754 9.117 10.766 1 81.31 175 THR A CA 1
ATOM 1374 C C . THR A 1 175 ? -3.299 7.75 11.273 1 81.31 175 THR A C 1
ATOM 1376 O O . THR A 1 175 ? -2.117 7.41 11.188 1 81.31 175 THR A O 1
ATOM 1379 N N . THR A 1 176 ? -4.188 7.066 11.914 1 78.19 176 THR A N 1
ATOM 1380 C CA . THR A 1 176 ? -3.91 5.711 12.375 1 78.19 176 THR A CA 1
ATOM 1381 C C . THR A 1 176 ? -4.816 4.707 11.672 1 78.19 176 THR A C 1
ATOM 1383 O O . THR A 1 176 ? -5.98 4.996 11.398 1 78.19 176 THR A O 1
ATOM 1386 N N . GLY A 1 177 ? -4.238 3.6 11.328 1 80.38 177 GLY A N 1
ATOM 1387 C CA . GLY A 1 177 ? -5.02 2.559 10.68 1 80.38 177 GLY A CA 1
ATOM 1388 C C . GLY A 1 177 ? -5.359 2.877 9.234 1 80.38 177 GLY A C 1
ATOM 1389 O O . GLY A 1 177 ? -4.637 3.623 8.57 1 80.38 177 GLY A O 1
ATOM 1390 N N . ILE A 1 178 ? -6.309 2.176 8.711 1 83.62 178 ILE A N 1
ATOM 1391 C CA . ILE A 1 178 ? -6.785 2.357 7.344 1 83.62 178 ILE A CA 1
ATOM 1392 C C . ILE A 1 178 ? -8.156 3.033 7.359 1 83.62 178 ILE A C 1
ATOM 1394 O O . ILE A 1 178 ? -9.109 2.508 7.941 1 83.62 178 ILE A O 1
ATOM 1398 N N . VAL A 1 179 ? -8.234 4.211 6.793 1 82.81 179 VAL A N 1
ATOM 1399 C CA . VAL A 1 179 ? -9.469 4.996 6.801 1 82.81 179 VAL A CA 1
ATOM 1400 C C . VAL A 1 179 ? -10.086 5.004 5.402 1 82.81 179 VAL A C 1
ATOM 1402 O O . VAL A 1 179 ? -9.391 5.27 4.418 1 82.81 179 VAL A O 1
ATOM 1405 N N . GLU A 1 180 ? -11.375 4.703 5.41 1 84.62 180 GLU A N 1
ATOM 1406 C CA . GLU A 1 180 ? -12.094 4.664 4.145 1 84.62 180 GLU A CA 1
ATOM 1407 C C . GLU A 1 180 ? -12.953 5.914 3.953 1 84.62 180 GLU A C 1
ATOM 1409 O O . GLU A 1 180 ? -13.586 6.387 4.898 1 84.62 180 GLU A O 1
ATOM 1414 N N . THR A 1 181 ? -12.859 6.477 2.764 1 83.06 181 THR A N 1
ATOM 1415 C CA . THR A 1 181 ? -13.703 7.605 2.385 1 83.06 181 THR A CA 1
ATOM 1416 C C . THR A 1 181 ? -14.414 7.328 1.066 1 83.06 181 THR A C 1
ATOM 1418 O O . THR A 1 181 ? -13.82 6.777 0.135 1 83.06 181 THR A O 1
ATOM 1421 N N . HIS A 1 182 ? -15.688 7.684 1.066 1 86.44 182 HIS A N 1
ATOM 1422 C CA . HIS A 1 182 ? -16.5 7.461 -0.124 1 86.44 182 HIS A CA 1
ATOM 1423 C C . HIS A 1 182 ? -17 8.781 -0.703 1 86.44 182 HIS A C 1
ATOM 1425 O O . HIS A 1 182 ? -17.344 9.695 0.042 1 86.44 182 HIS A O 1
ATOM 1431 N N . PHE A 1 183 ? -16.969 8.875 -2.02 1 83.56 183 PHE A N 1
ATOM 1432 C CA . PHE A 1 183 ? -17.562 10.031 -2.67 1 83.56 183 PHE A CA 1
ATOM 1433 C C . PHE A 1 183 ? -17.906 9.727 -4.121 1 83.56 183 PHE A C 1
ATOM 1435 O O . PHE A 1 183 ? -17.453 8.711 -4.672 1 83.56 183 PHE A O 1
ATOM 1442 N N . THR A 1 184 ? -18.781 10.484 -4.656 1 84.25 184 THR A N 1
ATOM 1443 C CA . THR A 1 184 ? -19.172 10.344 -6.051 1 84.25 184 THR A CA 1
ATOM 1444 C C . THR A 1 184 ? -18.688 11.523 -6.879 1 84.25 184 THR A C 1
ATOM 1446 O O . THR A 1 184 ? -18.75 12.672 -6.434 1 84.25 184 THR A O 1
ATOM 1449 N N . PHE A 1 185 ? -18.109 11.188 -8.039 1 81.94 185 PHE A N 1
ATOM 1450 C CA . PHE A 1 185 ? -17.609 12.211 -8.953 1 81.94 185 PHE A CA 1
ATOM 1451 C C . PHE A 1 185 ? -17.719 11.75 -10.398 1 81.94 185 PHE A C 1
ATOM 1453 O O . PHE A 1 185 ? -17.297 10.648 -10.742 1 81.94 185 PHE A O 1
ATOM 1460 N N . LYS A 1 186 ? -18.312 12.555 -11.25 1 82.44 186 LYS A N 1
ATOM 1461 C CA . LYS A 1 186 ? -18.516 12.25 -12.664 1 82.44 186 LYS A CA 1
ATOM 1462 C C . LYS A 1 186 ? -19.156 10.883 -12.852 1 82.44 186 LYS A C 1
ATOM 1464 O O . LYS A 1 186 ? -18.688 10.07 -13.648 1 82.44 186 LYS A O 1
ATOM 1469 N N . ASP A 1 187 ? -20.125 10.562 -11.938 1 82.25 187 ASP A N 1
ATOM 1470 C CA . ASP A 1 187 ? -20.953 9.352 -11.984 1 82.25 187 ASP A CA 1
ATOM 1471 C C . ASP A 1 187 ? -20.125 8.117 -11.633 1 82.25 187 ASP A C 1
ATOM 1473 O O . ASP A 1 187 ? -20.5 6.996 -11.977 1 82.25 187 ASP A O 1
ATOM 1477 N N . LEU A 1 188 ? -18.984 8.383 -11.117 1 85 188 LEU A N 1
ATOM 1478 C CA . LEU A 1 188 ? -18.172 7.293 -10.586 1 85 188 LEU A CA 1
ATOM 1479 C C . LEU A 1 188 ? -18.203 7.281 -9.062 1 85 188 LEU A C 1
ATOM 1481 O O . LEU A 1 188 ? -18.203 8.344 -8.43 1 85 188 LEU A O 1
ATOM 1485 N N . TYR A 1 189 ? -18.312 6.121 -8.539 1 87.94 189 TYR A N 1
ATOM 1486 C CA . TYR A 1 189 ? -18.266 5.941 -7.094 1 87.94 189 TYR A CA 1
ATOM 1487 C C . TYR A 1 189 ? -16.859 5.613 -6.625 1 87.94 189 TYR A C 1
ATOM 1489 O O . TYR A 1 189 ? -16.328 4.543 -6.93 1 87.94 189 TYR A O 1
ATOM 1497 N N . PHE A 1 190 ? -16.312 6.551 -5.828 1 87.75 190 PHE A N 1
ATOM 1498 C CA . PHE A 1 190 ? -14.938 6.395 -5.391 1 87.75 190 PHE A CA 1
ATOM 1499 C C . PHE A 1 190 ? -14.875 5.848 -3.971 1 87.75 190 PHE A C 1
ATOM 1501 O O . PHE A 1 190 ? -15.602 6.312 -3.088 1 87.75 190 PHE A O 1
ATOM 1508 N N . LYS A 1 191 ? -14.117 4.832 -3.84 1 89.62 191 LYS A N 1
ATOM 1509 C CA . LYS A 1 191 ? -13.688 4.336 -2.535 1 89.62 191 LYS A CA 1
ATOM 1510 C C . LYS A 1 191 ? -12.195 4.586 -2.316 1 89.62 191 LYS A C 1
ATOM 1512 O O . LYS A 1 191 ? -11.352 3.926 -2.934 1 89.62 191 LYS A O 1
ATOM 1517 N N . MET A 1 192 ? -11.945 5.527 -1.42 1 88.94 192 MET A N 1
ATOM 1518 C CA . MET A 1 192 ? -10.562 5.922 -1.173 1 88.94 192 MET A CA 1
ATOM 1519 C C . MET A 1 192 ? -10.086 5.406 0.179 1 88.94 192 MET A C 1
ATOM 1521 O O . MET A 1 192 ? -10.805 5.5 1.175 1 88.94 192 MET A O 1
ATOM 1525 N N . PHE A 1 193 ? -8.898 4.859 0.151 1 88.06 193 PHE A N 1
ATOM 1526 C CA . PHE A 1 193 ? -8.328 4.305 1.371 1 88.06 193 PHE A CA 1
ATOM 1527 C C . PHE A 1 193 ? -7.062 5.059 1.771 1 88.06 193 PHE A C 1
ATOM 1529 O O . PHE A 1 193 ? -6.09 5.094 1.014 1 88.06 193 PHE A O 1
ATOM 1536 N N . ASP A 1 194 ? -7.133 5.648 2.945 1 87.75 194 ASP A N 1
ATOM 1537 C CA . ASP A 1 194 ? -5.973 6.316 3.525 1 87.75 194 ASP A CA 1
ATOM 1538 C C . ASP A 1 194 ? -5.289 5.43 4.562 1 87.75 194 ASP A C 1
ATOM 1540 O O . ASP A 1 194 ? -5.879 5.105 5.594 1 87.75 194 ASP A O 1
ATOM 1544 N N . VAL A 1 195 ? -4.051 5.133 4.195 1 87 195 VAL A N 1
ATOM 1545 C CA . VAL A 1 195 ? -3.305 4.25 5.09 1 87 195 VAL A CA 1
ATOM 1546 C C . VAL A 1 195 ? -2.363 5.074 5.961 1 87 195 VAL A C 1
ATOM 1548 O O . VAL A 1 195 ? -1.42 5.691 5.457 1 87 195 VAL A O 1
ATOM 1551 N N . GLY A 1 196 ? -2.646 5.098 7.254 1 83.56 196 GLY A N 1
ATOM 1552 C CA . GLY A 1 196 ? -1.787 5.781 8.211 1 83.56 196 GLY A CA 1
ATOM 1553 C C . GLY A 1 196 ? -0.851 4.844 8.945 1 83.56 196 GLY A C 1
ATOM 1554 O O . GLY A 1 196 ? -0.391 3.848 8.383 1 83.56 196 GLY A O 1
ATOM 1555 N N . ASP A 1 197 ? -0.522 5.266 10.125 1 79.94 197 ASP A N 1
ATOM 1556 C CA . ASP A 1 197 ? 0.3 4.406 10.969 1 79.94 197 ASP A CA 1
ATOM 1557 C C . ASP A 1 197 ? -0.431 3.111 11.305 1 79.94 197 ASP A C 1
ATOM 1559 O O . ASP A 1 197 ? -1.487 3.137 11.945 1 79.94 197 ASP A O 1
ATOM 1563 N N . THR A 1 198 ? -0.014 2.016 10.703 1 80.38 198 THR A N 1
ATOM 1564 C CA . THR A 1 198 ? -0.644 0.713 10.883 1 80.38 198 THR A CA 1
ATOM 1565 C C . THR A 1 198 ? 0.391 -0.34 11.273 1 80.38 198 THR A C 1
ATOM 1567 O O . THR A 1 198 ? 1.586 -0.162 11.031 1 80.38 198 THR A O 1
ATOM 1570 N N . SER A 1 199 ? -0.102 -1.342 12 1 80.31 199 SER A N 1
ATOM 1571 C CA . SER A 1 199 ? 0.754 -2.486 12.297 1 80.31 199 SER A CA 1
ATOM 1572 C C . SER A 1 199 ? 1.054 -3.293 11.039 1 80.31 199 SER A C 1
ATOM 1574 O O . SER A 1 199 ? 0.243 -3.328 10.109 1 80.31 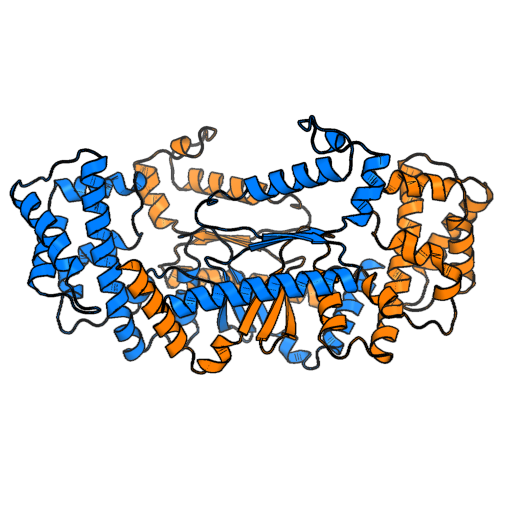199 SER A O 1
ATOM 1576 N N . ILE A 1 200 ? 2.219 -3.902 11.023 1 85.38 200 ILE A N 1
ATOM 1577 C CA . ILE A 1 200 ? 2.643 -4.668 9.852 1 85.38 200 ILE A CA 1
ATOM 1578 C C . ILE A 1 200 ? 2.896 -6.121 10.25 1 85.38 200 ILE A C 1
ATOM 1580 O O . ILE A 1 200 ? 3.537 -6.387 11.273 1 85.38 200 ILE A O 1
ATOM 1584 N N . ILE A 1 201 ? 2.277 -6.984 9.617 1 87.5 201 ILE A N 1
ATOM 1585 C CA . ILE A 1 201 ? 2.572 -8.406 9.719 1 87.5 201 ILE A CA 1
ATOM 1586 C C . ILE A 1 201 ? 3.303 -8.875 8.469 1 87.5 201 ILE A C 1
ATOM 1588 O O . ILE A 1 201 ? 2.838 -8.648 7.348 1 87.5 201 ILE A O 1
ATOM 1592 N N . LEU A 1 202 ? 4.461 -9.484 8.672 1 91.69 202 LEU A N 1
ATOM 1593 C CA . LEU A 1 202 ? 5.281 -9.945 7.555 1 91.69 202 LEU A CA 1
ATOM 1594 C C . LEU A 1 202 ? 5.141 -11.453 7.363 1 91.69 202 LEU A C 1
ATOM 1596 O O . LEU A 1 202 ? 5.484 -12.234 8.258 1 91.69 202 LEU A O 1
ATOM 1600 N N . PHE A 1 203 ? 4.582 -11.781 6.184 1 91.75 203 PHE A N 1
ATOM 1601 C CA . PHE A 1 203 ? 4.48 -13.188 5.809 1 91.75 203 PHE A CA 1
ATOM 1602 C C . PHE A 1 203 ? 5.574 -13.562 4.812 1 91.75 203 PHE A C 1
ATOM 1604 O O . PHE A 1 203 ? 5.625 -13.023 3.707 1 91.75 203 PHE A O 1
ATOM 1611 N N . LEU A 1 204 ? 6.492 -14.43 5.27 1 95.19 204 LEU A N 1
ATOM 1612 C CA . LEU A 1 204 ? 7.473 -15.016 4.359 1 95.19 204 LEU A CA 1
ATOM 1613 C C . LEU A 1 204 ? 6.977 -16.344 3.812 1 95.19 204 LEU A C 1
ATOM 1615 O O . LEU A 1 204 ? 7.09 -17.375 4.48 1 95.19 204 LEU A O 1
ATOM 1619 N N . ASN A 1 205 ? 6.395 -16.25 2.602 1 94.19 205 ASN A N 1
ATOM 1620 C CA . ASN A 1 205 ? 5.652 -17.359 2.016 1 94.19 205 ASN A CA 1
ATOM 1621 C C . ASN A 1 205 ? 6.559 -18.25 1.165 1 94.19 205 ASN A C 1
ATOM 1623 O O . ASN A 1 205 ? 7.684 -17.875 0.845 1 94.19 205 ASN A O 1
ATOM 1627 N N . LYS A 1 206 ? 6.074 -19.453 0.861 1 94.62 206 LYS A N 1
ATOM 1628 C CA . LYS A 1 206 ? 6.73 -20.453 0.021 1 94.62 206 LYS A CA 1
ATOM 1629 C C . LYS A 1 206 ? 7.961 -21.031 0.715 1 94.62 206 LYS A C 1
ATOM 1631 O O . LYS A 1 206 ? 9 -21.234 0.082 1 94.62 206 LYS A O 1
ATOM 1636 N N . LYS A 1 207 ? 7.777 -21.156 2.059 1 94.38 207 LYS A N 1
ATOM 1637 C CA . LYS A 1 207 ? 8.875 -21.719 2.84 1 94.38 207 LYS A CA 1
ATOM 1638 C C . LYS A 1 207 ? 9.234 -23.125 2.357 1 94.38 207 LYS A C 1
ATOM 1640 O O . LYS A 1 207 ? 10.406 -23.516 2.385 1 94.38 207 LYS A O 1
ATOM 1645 N N . ASP A 1 208 ? 8.25 -23.875 1.877 1 91.88 208 ASP A N 1
ATOM 1646 C CA . ASP A 1 208 ? 8.461 -25.234 1.365 1 91.88 208 ASP A CA 1
ATOM 1647 C C . ASP A 1 208 ? 9.352 -25.219 0.125 1 91.88 208 ASP A C 1
ATOM 1649 O O . ASP A 1 208 ? 10.289 -26 0.02 1 91.88 208 ASP A O 1
ATOM 1653 N N . LEU A 1 209 ? 9.055 -24.281 -0.813 1 90.25 209 LEU A N 1
ATOM 1654 C CA . LEU A 1 209 ? 9.844 -24.188 -2.033 1 90.25 209 LEU A CA 1
ATOM 1655 C C . LEU A 1 209 ? 11.273 -23.75 -1.717 1 90.25 209 LEU A C 1
ATOM 1657 O O . LEU A 1 209 ? 12.227 -24.266 -2.316 1 90.25 209 LEU A O 1
ATOM 1661 N N . PHE A 1 210 ? 11.383 -22.875 -0.744 1 93.56 210 PHE A N 1
ATOM 1662 C CA . PHE A 1 210 ? 12.711 -22.406 -0.368 1 93.56 210 PHE A CA 1
ATOM 1663 C C . PHE A 1 210 ? 13.531 -23.516 0.261 1 93.56 210 PHE A C 1
ATOM 1665 O O . PHE A 1 210 ? 14.719 -23.656 -0.017 1 93.56 210 PHE A O 1
ATOM 1672 N N . GLU A 1 211 ? 12.875 -24.344 1.06 1 93.69 211 GLU A N 1
ATOM 1673 C CA . GLU A 1 211 ? 13.547 -25.469 1.723 1 93.69 211 GLU A CA 1
ATOM 1674 C C . GLU A 1 211 ? 14.125 -26.438 0.707 1 93.69 211 GLU A C 1
ATOM 1676 O O . GLU A 1 211 ? 15.211 -27 0.917 1 93.69 211 GLU A O 1
ATOM 1681 N N . GLU A 1 212 ? 13.43 -26.625 -0.358 1 90.12 212 GLU A N 1
ATOM 1682 C CA . GLU A 1 212 ? 13.898 -27.531 -1.4 1 90.12 212 GLU A CA 1
ATOM 1683 C C . GLU A 1 212 ? 14.969 -26.875 -2.264 1 90.12 212 GLU A C 1
ATOM 1685 O O . GLU A 1 212 ? 15.977 -27.5 -2.605 1 90.12 212 GLU A O 1
ATOM 1690 N N . LYS A 1 213 ? 14.805 -25.625 -2.566 1 90.31 213 LYS A N 1
ATOM 1691 C CA . LYS A 1 213 ? 15.703 -24.906 -3.477 1 90.31 213 LYS A CA 1
ATOM 1692 C C . LYS A 1 213 ? 17.078 -24.703 -2.85 1 90.31 213 LYS A C 1
ATOM 1694 O O . LYS A 1 213 ? 18.094 -24.781 -3.541 1 90.31 213 LYS A O 1
ATOM 1699 N N . ILE A 1 214 ? 17.109 -24.469 -1.604 1 93.31 214 ILE A N 1
ATOM 1700 C CA . ILE A 1 214 ? 18.344 -24.125 -0.913 1 93.31 214 ILE A CA 1
ATOM 1701 C C . ILE A 1 214 ? 19.312 -25.312 -0.981 1 93.31 214 ILE A C 1
ATOM 1703 O O . ILE A 1 214 ? 20.516 -25.141 -0.84 1 93.31 214 ILE A O 1
ATOM 1707 N N . LYS A 1 215 ? 18.812 -26.562 -1.18 1 90.75 215 LYS A N 1
ATOM 1708 C CA . LYS A 1 215 ? 19.625 -27.766 -1.262 1 90.75 215 LYS A CA 1
ATOM 1709 C C . LYS A 1 215 ? 20.438 -27.781 -2.555 1 90.75 215 LYS A C 1
ATOM 1711 O O . LYS A 1 215 ? 21.5 -28.422 -2.617 1 90.75 215 LYS A O 1
ATOM 1716 N N . ARG A 1 216 ? 19.969 -27.078 -3.506 1 87.31 216 ARG A N 1
ATOM 1717 C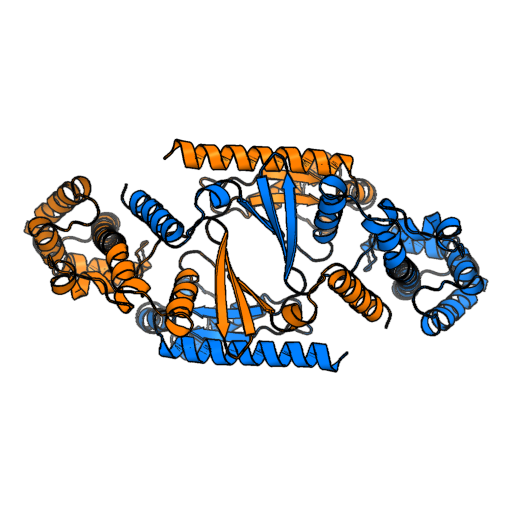 CA . ARG A 1 216 ? 20.594 -27.172 -4.824 1 87.31 216 ARG A CA 1
ATOM 1718 C C . ARG A 1 216 ? 21.188 -25.844 -5.242 1 87.31 216 ARG A C 1
ATOM 1720 O O . ARG A 1 216 ? 22.078 -25.797 -6.098 1 87.31 216 ARG A O 1
ATOM 1727 N N . SER A 1 217 ? 20.656 -24.781 -4.664 1 89.06 217 SER A N 1
ATOM 1728 C CA . SER A 1 217 ? 21.078 -23.438 -5.062 1 89.06 217 SER A CA 1
ATOM 1729 C C . SER A 1 217 ? 21.438 -22.594 -3.846 1 89.06 217 SER A C 1
ATOM 1731 O O . SER A 1 217 ? 20.547 -22.234 -3.061 1 89.06 217 SER A O 1
ATOM 1733 N N . PRO A 1 218 ? 22.703 -22.297 -3.855 1 91.56 218 PRO A N 1
ATOM 1734 C CA . PRO A 1 218 ? 23.109 -21.484 -2.701 1 91.56 218 PRO A CA 1
ATOM 1735 C C . PRO A 1 218 ? 22.469 -20.094 -2.701 1 91.56 218 PRO A C 1
ATOM 1737 O O . PRO A 1 218 ? 22.297 -19.5 -3.766 1 91.56 218 PRO A O 1
ATOM 1740 N N . ILE A 1 219 ? 22.156 -19.516 -1.522 1 93.5 219 ILE A N 1
ATOM 1741 C CA . ILE A 1 219 ? 21.469 -18.234 -1.361 1 93.5 219 ILE A CA 1
ATOM 1742 C C . ILE A 1 219 ? 22.391 -17.094 -1.737 1 93.5 219 ILE A C 1
ATOM 1744 O O . ILE A 1 219 ? 21.938 -15.969 -1.98 1 93.5 219 ILE A O 1
ATOM 1748 N N . THR A 1 220 ? 23.734 -17.328 -1.873 1 94.44 220 THR A N 1
ATOM 1749 C CA . THR A 1 220 ? 24.734 -16.312 -2.199 1 94.44 220 THR A CA 1
ATOM 1750 C C . THR A 1 220 ? 24.531 -15.789 -3.617 1 94.44 220 THR A C 1
ATOM 1752 O O . THR A 1 220 ? 25.047 -14.727 -3.973 1 94.44 220 THR A O 1
ATOM 1755 N N . ILE A 1 221 ? 23.828 -16.562 -4.418 1 91.31 221 ILE A N 1
ATOM 1756 C CA . ILE A 1 221 ? 23.5 -16.125 -5.77 1 91.31 221 ILE A CA 1
ATOM 1757 C C . ILE A 1 221 ? 22.672 -14.836 -5.703 1 91.31 221 ILE A C 1
ATOM 1759 O O . ILE A 1 221 ? 22.891 -13.914 -6.496 1 91.31 221 ILE A O 1
ATOM 1763 N N . CYS A 1 222 ? 21.734 -14.727 -4.691 1 90.81 222 CYS A N 1
ATOM 1764 C CA . CYS A 1 222 ? 20.859 -13.562 -4.531 1 90.81 222 CYS A CA 1
ATOM 1765 C C . CYS A 1 222 ? 21.422 -12.602 -3.49 1 90.81 222 CYS A C 1
ATOM 1767 O O . CYS A 1 222 ? 21.219 -11.391 -3.578 1 90.81 222 CYS A O 1
ATOM 1769 N N . TYR A 1 223 ? 22.125 -13.234 -2.492 1 94.94 223 TYR A N 1
ATOM 1770 C CA . TYR A 1 223 ? 22.734 -12.469 -1.414 1 94.94 223 TYR A CA 1
ATOM 1771 C C . TYR A 1 223 ? 24.234 -12.758 -1.317 1 94.94 223 TYR A C 1
ATOM 1773 O O . TYR A 1 223 ? 24.672 -13.516 -0.447 1 94.94 223 TYR A O 1
ATOM 1781 N N . PRO A 1 224 ? 24.938 -12.102 -2.143 1 95.25 224 PRO A N 1
ATOM 1782 C CA . PRO A 1 224 ? 26.375 -12.383 -2.188 1 95.25 224 PRO A CA 1
ATOM 1783 C C . PRO A 1 224 ? 27.062 -12.109 -0.855 1 95.25 224 PRO A C 1
ATOM 1785 O O . PRO A 1 224 ? 28.109 -12.695 -0.573 1 95.25 224 PRO A O 1
ATOM 1788 N N . GLU A 1 225 ? 26.5 -11.297 -0.022 1 95.69 225 GLU A N 1
ATOM 1789 C CA . GLU A 1 225 ? 27.109 -10.906 1.246 1 95.69 225 GLU A CA 1
ATOM 1790 C C . GLU A 1 225 ? 26.828 -11.93 2.336 1 95.69 225 GLU A C 1
ATOM 1792 O O . GLU A 1 225 ? 27.359 -11.844 3.439 1 95.69 225 GLU A O 1
ATOM 1797 N N . TYR A 1 226 ? 25.969 -12.875 2.047 1 95.62 226 TYR A N 1
ATOM 1798 C CA . TYR A 1 226 ? 25.594 -13.898 3.02 1 95.62 226 TYR A CA 1
ATOM 1799 C C . TYR A 1 226 ? 26.797 -14.773 3.373 1 95.62 226 TYR A C 1
ATOM 1801 O O . TYR A 1 226 ? 27.469 -15.305 2.486 1 95.62 226 TYR A O 1
ATOM 1809 N N . THR A 1 227 ? 27.125 -14.984 4.656 1 95.12 227 THR A N 1
ATOM 1810 C CA . THR A 1 227 ? 28.281 -15.75 5.098 1 95.12 227 THR A CA 1
ATOM 1811 C C . THR A 1 227 ? 27.859 -16.969 5.906 1 95.12 227 THR A C 1
ATOM 1813 O O . THR A 1 227 ? 28.703 -17.688 6.438 1 95.12 227 THR A O 1
ATOM 1816 N N . GLY A 1 228 ? 26.594 -17.234 6.078 1 94 228 GLY A N 1
ATOM 1817 C CA . GLY A 1 228 ? 26.125 -18.359 6.863 1 94 228 GLY A CA 1
ATOM 1818 C C . GLY A 1 228 ? 26.125 -19.656 6.086 1 94 228 GLY A C 1
ATOM 1819 O O . GLY A 1 228 ? 26.609 -19.719 4.961 1 94 228 GLY A O 1
ATOM 1820 N N . SER A 1 229 ? 25.672 -20.719 6.758 1 93.94 229 SER A N 1
ATOM 1821 C CA . SER A 1 229 ? 25.578 -22.031 6.117 1 93.94 229 SER A CA 1
ATOM 1822 C C . SER A 1 229 ? 24.406 -22.078 5.129 1 93.94 229 SER A C 1
ATOM 1824 O O . SER A 1 229 ? 23.438 -21.328 5.27 1 93.94 229 SER A O 1
ATOM 1826 N N . ASN A 1 230 ? 24.578 -22.828 4.148 1 91.69 230 ASN A N 1
ATOM 1827 C CA . ASN A 1 230 ? 23.547 -22.984 3.127 1 91.69 230 ASN A CA 1
ATOM 1828 C C . ASN A 1 230 ? 22.453 -23.938 3.578 1 91.69 230 ASN A C 1
ATOM 1830 O O . ASN A 1 230 ? 22.141 -24.906 2.887 1 91.69 230 ASN A O 1
ATOM 1834 N N . THR A 1 231 ? 21.922 -23.656 4.746 1 95.31 231 THR A N 1
ATOM 1835 C CA . THR A 1 231 ? 20.797 -24.406 5.301 1 95.31 231 THR A CA 1
ATOM 1836 C C . THR A 1 231 ? 19.547 -23.531 5.34 1 95.31 231 THR A C 1
ATOM 1838 O O . THR A 1 231 ? 19.625 -22.297 5.383 1 95.31 231 THR A O 1
ATOM 1841 N N . TYR A 1 232 ? 18.422 -24.25 5.32 1 95.81 232 TYR A N 1
ATOM 1842 C CA . TYR A 1 232 ? 17.141 -23.531 5.348 1 95.81 232 TYR A CA 1
ATOM 1843 C C . TYR A 1 232 ? 17.047 -22.641 6.578 1 95.81 232 TYR A C 1
ATOM 1845 O O . TYR A 1 232 ? 16.688 -21.469 6.473 1 95.81 232 TYR A O 1
ATOM 1853 N N . LYS A 1 233 ? 17.375 -23.188 7.727 1 95.69 233 LYS A N 1
ATOM 1854 C CA . LYS A 1 233 ? 17.188 -22.484 8.992 1 95.69 233 LYS A CA 1
ATOM 1855 C C . LYS A 1 233 ? 17.984 -21.188 9.016 1 95.69 233 LYS A C 1
ATOM 1857 O O . LYS A 1 233 ? 17.438 -20.109 9.258 1 95.69 233 LYS A O 1
ATOM 1862 N N . GLU A 1 234 ? 19.203 -21.281 8.656 1 96.38 234 GLU A N 1
ATOM 1863 C CA . GLU A 1 234 ? 20.062 -20.094 8.727 1 96.38 234 GLU A CA 1
ATOM 1864 C C . GLU A 1 234 ? 19.75 -19.125 7.594 1 96.38 234 GLU A C 1
ATOM 1866 O O . GLU A 1 234 ? 19.734 -17.906 7.805 1 96.38 234 GLU A O 1
ATOM 1871 N N . ALA A 1 235 ? 19.516 -19.641 6.434 1 96.5 235 ALA A N 1
ATOM 1872 C CA . ALA A 1 235 ? 19.203 -18.781 5.285 1 96.5 235 ALA A CA 1
ATOM 1873 C C . ALA A 1 235 ? 17.875 -18.062 5.488 1 96.5 235 ALA A C 1
ATOM 1875 O O . ALA A 1 235 ? 17.75 -16.875 5.172 1 96.5 235 ALA A O 1
ATOM 1876 N N . ALA A 1 236 ? 16.891 -18.812 6.043 1 96.81 236 ALA A N 1
ATOM 1877 C CA . ALA A 1 236 ? 15.578 -18.203 6.328 1 96.81 236 ALA A CA 1
ATOM 1878 C C . ALA A 1 236 ? 15.703 -17.094 7.355 1 96.81 236 ALA A C 1
ATOM 1880 O O . ALA A 1 236 ? 15.086 -16.031 7.207 1 96.81 236 ALA A O 1
ATOM 1881 N N . ALA A 1 237 ? 16.484 -17.281 8.359 1 96.25 237 ALA A N 1
ATOM 1882 C CA . ALA A 1 237 ? 16.703 -16.281 9.391 1 96.25 237 ALA A CA 1
ATOM 1883 C C . ALA A 1 237 ? 17.375 -15.039 8.797 1 96.25 237 ALA A C 1
ATOM 1885 O O . ALA A 1 237 ? 17.031 -13.906 9.156 1 96.25 237 ALA A O 1
ATOM 1886 N N . TYR A 1 238 ? 18.344 -15.273 7.934 1 96.5 238 TYR A N 1
ATOM 1887 C CA . TYR A 1 238 ? 19.031 -14.164 7.273 1 96.5 238 TYR A CA 1
ATOM 1888 C C . TYR A 1 238 ? 18.047 -13.32 6.461 1 96.5 238 TYR A C 1
ATOM 1890 O O . TYR A 1 238 ? 18.062 -12.094 6.539 1 96.5 238 TYR A O 1
ATOM 1898 N N . ILE A 1 239 ? 17.156 -14.008 5.668 1 95.62 239 ILE A N 1
ATOM 1899 C CA . ILE A 1 239 ? 16.172 -13.328 4.832 1 95.62 239 ILE A CA 1
ATOM 1900 C C . ILE A 1 239 ? 15.203 -12.539 5.715 1 95.62 239 ILE A C 1
ATOM 1902 O O . ILE A 1 239 ? 14.875 -11.391 5.41 1 95.62 239 ILE A O 1
ATOM 1906 N N . GLN A 1 240 ? 14.75 -13.148 6.812 1 95.5 240 GLN A N 1
ATOM 1907 C CA . GLN A 1 240 ? 13.875 -12.469 7.762 1 95.5 240 GLN A CA 1
ATOM 1908 C C . GLN A 1 240 ? 14.523 -11.188 8.281 1 95.5 240 GLN A C 1
ATOM 1910 O O . GLN A 1 240 ? 13.891 -10.133 8.305 1 95.5 240 GLN A O 1
ATOM 1915 N N . CYS A 1 241 ? 15.758 -11.266 8.617 1 94.19 241 CYS A N 1
ATOM 1916 C CA . CYS A 1 241 ? 16.484 -10.117 9.141 1 94.19 241 CYS A CA 1
ATOM 1917 C C . CYS A 1 241 ? 16.594 -9.016 8.094 1 94.19 241 CYS A C 1
ATOM 1919 O O . CYS A 1 241 ? 16.484 -7.828 8.414 1 94.19 241 CYS A O 1
ATOM 1921 N N . GLN A 1 242 ? 16.875 -9.438 6.84 1 93.94 242 GLN A N 1
ATOM 1922 C CA . GLN A 1 242 ? 16.984 -8.469 5.754 1 93.94 242 GLN A CA 1
ATOM 1923 C C . GLN A 1 242 ? 15.703 -7.645 5.629 1 93.94 242 GLN A C 1
ATOM 1925 O O . GLN A 1 242 ? 15.758 -6.43 5.426 1 93.94 242 GLN A O 1
ATOM 1930 N N . PHE A 1 243 ? 14.531 -8.227 5.793 1 93.12 243 PHE A N 1
ATOM 1931 C CA . PHE A 1 243 ? 13.258 -7.531 5.684 1 93.12 243 PHE A CA 1
ATOM 1932 C C . PHE A 1 243 ? 13 -6.676 6.918 1 93.12 243 PHE A C 1
ATOM 1934 O O . PHE A 1 243 ? 12.547 -5.531 6.809 1 93.12 243 PHE A O 1
ATOM 1941 N N . GLU A 1 244 ? 13.266 -7.203 8.086 1 90.81 244 GLU A N 1
ATOM 1942 C CA . GLU A 1 244 ? 13.023 -6.488 9.328 1 90.81 244 GLU A CA 1
ATOM 1943 C C . GLU A 1 244 ? 13.906 -5.254 9.445 1 90.81 244 GLU A C 1
ATOM 1945 O O . GLU A 1 244 ? 13.516 -4.25 10.039 1 90.81 244 GLU A O 1
ATOM 1950 N N . ASP A 1 245 ? 15.062 -5.305 8.805 1 91 245 ASP A N 1
ATOM 1951 C CA . ASP A 1 245 ? 16.016 -4.203 8.859 1 91 245 ASP A CA 1
ATOM 1952 C C . ASP A 1 245 ? 15.539 -3.02 8.016 1 91 245 ASP A C 1
ATOM 1954 O O . ASP A 1 245 ? 16.047 -1.906 8.156 1 91 245 ASP A O 1
ATOM 1958 N N . LEU A 1 246 ? 14.617 -3.291 7.172 1 87.88 246 LEU A N 1
ATOM 1959 C CA . LEU A 1 246 ? 14.055 -2.205 6.379 1 87.88 246 LEU A CA 1
ATOM 1960 C C . LEU A 1 246 ? 13.18 -1.301 7.238 1 87.88 246 LEU A C 1
ATOM 1962 O O . LEU A 1 246 ? 12.852 -0.182 6.836 1 87.88 246 LEU A O 1
ATOM 1966 N N . ASN A 1 247 ? 12.758 -1.831 8.422 1 86.44 247 ASN A N 1
ATOM 1967 C CA . ASN A 1 247 ? 12.008 -1.026 9.375 1 86.44 247 ASN A CA 1
ATOM 1968 C C . ASN A 1 247 ? 12.875 0.052 10.016 1 86.44 247 ASN A C 1
ATOM 1970 O O . ASN A 1 247 ? 13.664 -0.236 10.914 1 86.44 247 ASN A O 1
ATOM 1974 N N . ARG A 1 248 ? 12.711 1.289 9.617 1 79.75 248 ARG A N 1
ATOM 1975 C CA . ARG A 1 248 ? 13.523 2.396 10.117 1 79.75 248 ARG A CA 1
ATOM 1976 C C . ARG A 1 248 ? 13.023 2.877 11.477 1 79.75 248 ARG A C 1
ATOM 1978 O O . ARG A 1 248 ? 13.688 3.67 12.141 1 79.75 248 ARG A O 1
ATOM 1985 N N . ARG A 1 249 ? 11.852 2.484 11.883 1 80.31 249 ARG A N 1
ATOM 1986 C CA . ARG A 1 249 ? 11.266 2.848 13.172 1 80.31 249 ARG A CA 1
ATOM 1987 C C . ARG A 1 249 ? 11.141 1.628 14.078 1 80.31 249 ARG A C 1
ATOM 1989 O O . ARG A 1 249 ? 10.07 1.376 14.641 1 80.31 249 ARG A O 1
ATOM 1996 N N . LYS A 1 250 ? 12.195 0.965 14.297 1 75.62 250 LYS A N 1
ATOM 1997 C CA . LYS A 1 250 ? 12.188 -0.298 15.023 1 75.62 250 LYS A CA 1
ATOM 1998 C C . LYS A 1 250 ? 11.711 -0.1 16.469 1 75.62 250 LYS A C 1
ATOM 2000 O O . LYS A 1 250 ? 11.109 -1.001 17.047 1 75.62 250 LYS A O 1
ATOM 2005 N N . ASP A 1 251 ? 11.883 1.102 16.938 1 74.31 251 ASP A N 1
ATOM 2006 C CA . ASP A 1 251 ? 11.539 1.374 18.328 1 74.31 251 ASP A CA 1
ATOM 2007 C C . ASP A 1 251 ? 10.039 1.598 18.484 1 74.31 251 ASP A C 1
ATOM 2009 O O . ASP A 1 251 ? 9.477 1.343 19.547 1 74.31 251 ASP A O 1
ATOM 2013 N N . THR A 1 252 ? 9.422 1.958 17.438 1 71.69 252 THR A N 1
ATOM 2014 C CA . THR A 1 252 ? 8.023 2.346 17.562 1 71.69 252 THR A CA 1
ATOM 2015 C C . THR A 1 252 ? 7.121 1.385 16.797 1 71.69 252 THR A C 1
ATOM 2017 O O . THR A 1 252 ? 5.945 1.233 17.125 1 71.69 252 THR A O 1
ATOM 2020 N N . LYS A 1 253 ? 7.707 0.788 15.789 1 76.5 253 LYS A N 1
ATOM 2021 C CA . LYS A 1 253 ? 6.879 -0.065 14.945 1 76.5 253 LYS A CA 1
ATOM 2022 C C . LYS A 1 253 ? 7.336 -1.519 15.008 1 76.5 253 LYS A C 1
ATOM 2024 O O . LYS A 1 253 ? 8.461 -1.837 14.625 1 76.5 253 LYS A O 1
ATOM 2029 N N . GLU A 1 254 ? 6.441 -2.303 15.617 1 75.62 254 GLU A N 1
ATOM 2030 C CA . GLU A 1 254 ? 6.723 -3.73 15.719 1 75.62 254 GLU A CA 1
ATOM 2031 C C . GLU A 1 254 ? 6.246 -4.473 14.469 1 75.62 254 GLU A C 1
ATOM 2033 O O . GLU A 1 254 ? 5.145 -4.223 13.977 1 75.62 254 GLU A O 1
ATOM 2038 N N . ILE A 1 255 ? 7.184 -5.316 13.883 1 84.5 255 ILE A N 1
ATOM 2039 C CA . ILE A 1 255 ? 6.855 -6.168 12.742 1 84.5 255 ILE A CA 1
ATOM 2040 C C . ILE A 1 255 ? 6.715 -7.617 13.211 1 84.5 255 ILE A C 1
ATOM 2042 O O . ILE A 1 255 ? 7.633 -8.172 13.82 1 84.5 255 ILE A O 1
ATOM 2046 N N . TYR A 1 256 ? 5.598 -8.195 13.078 1 83.69 256 TYR A N 1
ATOM 2047 C CA . TYR A 1 256 ? 5.355 -9.609 13.359 1 83.69 256 TYR A CA 1
ATOM 2048 C C . TYR A 1 256 ? 5.625 -10.461 12.125 1 83.69 256 TYR A C 1
ATOM 2050 O O . TYR A 1 256 ? 4.914 -10.359 11.125 1 83.69 256 TYR A O 1
ATOM 2058 N N . THR A 1 257 ? 6.672 -11.266 12.211 1 90.31 257 THR A N 1
ATOM 2059 C CA . THR A 1 257 ? 7.098 -12.039 11.047 1 90.31 257 THR A CA 1
ATOM 2060 C C . THR A 1 257 ? 6.668 -13.5 11.188 1 90.31 257 THR A C 1
ATOM 2062 O O . THR A 1 257 ? 6.812 -14.094 12.258 1 90.31 257 THR A O 1
ATOM 2065 N N . HIS A 1 258 ? 6.098 -14.086 10.148 1 91.06 258 HIS A N 1
ATOM 2066 C CA . HIS A 1 258 ? 5.684 -15.484 10.109 1 91.06 258 HIS A CA 1
ATOM 2067 C C . HIS A 1 258 ? 6.117 -16.156 8.812 1 91.06 258 HIS A C 1
ATOM 2069 O O . HIS A 1 258 ? 5.875 -15.617 7.723 1 91.06 258 HIS A O 1
ATOM 2075 N N . PHE A 1 259 ? 6.875 -17.281 8.969 1 93.94 259 PHE A N 1
ATOM 2076 C CA . PHE A 1 259 ? 7.098 -18.141 7.812 1 93.94 259 PHE A CA 1
ATOM 2077 C C . PHE A 1 259 ? 5.859 -18.984 7.52 1 93.94 259 PHE A C 1
ATOM 2079 O O . PHE A 1 259 ? 5.215 -19.5 8.438 1 93.94 259 PHE A O 1
ATOM 2086 N N . THR A 1 260 ? 5.562 -19.016 6.195 1 93.25 260 THR A N 1
ATOM 2087 C CA . THR A 1 260 ? 4.312 -19.703 5.922 1 93.25 260 THR A CA 1
ATOM 2088 C C . THR A 1 260 ? 4.379 -20.422 4.578 1 93.25 260 THR A C 1
ATOM 2090 O O . THR A 1 260 ? 5.305 -20.203 3.797 1 93.25 260 THR A O 1
ATOM 2093 N N . CYS A 1 261 ? 3.529 -21.359 4.496 1 93.75 261 CYS A N 1
ATOM 2094 C CA . CYS A 1 261 ? 3.17 -22.016 3.242 1 93.75 261 CYS A CA 1
ATOM 2095 C C . CYS A 1 261 ? 1.697 -21.797 2.916 1 93.75 261 CYS A C 1
ATOM 2097 O O . CYS A 1 261 ? 0.833 -22.516 3.42 1 93.75 261 CYS A O 1
ATOM 2099 N N . ALA A 1 262 ? 1.424 -20.844 2.01 1 92.06 262 ALA A N 1
ATOM 2100 C CA . ALA A 1 262 ? 0.067 -20.375 1.765 1 92.06 262 ALA A CA 1
ATOM 2101 C C . ALA A 1 262 ? -0.82 -21.484 1.218 1 92.06 262 ALA A C 1
ATOM 2103 O O . ALA A 1 262 ? -2.045 -21.438 1.363 1 92.06 262 ALA A O 1
ATOM 2104 N N . THR A 1 263 ? -0.25 -22.453 0.625 1 91.38 263 THR A N 1
ATOM 2105 C CA . THR A 1 263 ? -1.041 -23.531 0.031 1 91.38 263 THR A CA 1
ATOM 2106 C C . THR A 1 263 ? -1.391 -24.594 1.076 1 91.38 263 THR A C 1
ATOM 2108 O O . THR A 1 263 ? -2.186 -25.484 0.811 1 91.38 263 THR A O 1
ATOM 2111 N N . ASP A 1 264 ? -0.824 -24.453 2.223 1 92.69 264 ASP A N 1
ATOM 2112 C CA . ASP A 1 264 ? -1.114 -25.359 3.338 1 92.69 264 ASP A CA 1
ATOM 2113 C C . ASP A 1 264 ? -2.197 -24.766 4.242 1 92.69 264 ASP A C 1
ATOM 2115 O O . ASP A 1 264 ? -1.928 -23.859 5.035 1 92.69 264 ASP A O 1
ATOM 2119 N N . THR A 1 265 ? -3.377 -25.391 4.246 1 90.38 265 THR A N 1
ATOM 2120 C CA . THR A 1 265 ? -4.547 -24.859 4.938 1 90.38 265 THR A CA 1
ATOM 2121 C C . THR A 1 265 ? -4.324 -24.844 6.449 1 90.38 265 THR A C 1
ATOM 2123 O O . THR A 1 265 ? -4.652 -23.875 7.125 1 90.38 265 THR A O 1
ATOM 2126 N N . LYS A 1 266 ? -3.76 -25.875 6.918 1 90.94 266 LYS A N 1
ATOM 2127 C CA . LYS A 1 266 ? -3.523 -25.969 8.359 1 90.94 266 LYS A CA 1
ATOM 2128 C C . LYS A 1 266 ? -2.537 -24.906 8.82 1 90.94 266 LYS A C 1
ATOM 2130 O O . LYS A 1 266 ? -2.748 -24.25 9.852 1 90.94 266 LYS A O 1
ATOM 2135 N N . ASN A 1 267 ? -1.528 -24.719 8.016 1 90.81 267 ASN A N 1
ATOM 2136 C CA . ASN A 1 267 ? -0.538 -23.703 8.336 1 90.81 267 ASN A CA 1
ATOM 2137 C C . ASN A 1 267 ? -1.155 -22.297 8.336 1 90.81 267 ASN A C 1
ATOM 2139 O O . ASN A 1 267 ? -0.906 -21.5 9.242 1 90.81 267 ASN A O 1
ATOM 2143 N N . VAL A 1 268 ? -1.968 -22.047 7.379 1 89.38 268 VAL A N 1
ATOM 2144 C CA . VAL A 1 268 ? -2.58 -20.719 7.242 1 89.38 268 VAL A CA 1
ATOM 2145 C C . VAL A 1 268 ? -3.576 -20.5 8.375 1 89.38 268 VAL A C 1
ATOM 2147 O O . VAL A 1 268 ? -3.691 -19.391 8.898 1 89.38 268 VAL A O 1
ATOM 2150 N N . GLN A 1 269 ? -4.258 -21.516 8.75 1 88.56 269 GLN A N 1
ATOM 2151 C CA . GLN A 1 269 ? -5.199 -21.406 9.859 1 88.56 269 GLN A CA 1
ATOM 2152 C C . GLN A 1 269 ? -4.488 -21.016 11.148 1 88.56 269 GLN A C 1
ATOM 2154 O O . GLN A 1 269 ? -4.93 -20.109 11.852 1 88.56 269 GLN A O 1
ATOM 2159 N N . PHE A 1 270 ? -3.436 -21.672 11.367 1 86.56 270 PHE A N 1
ATOM 2160 C CA . PHE A 1 270 ? -2.652 -21.375 12.562 1 86.56 270 PHE A CA 1
ATOM 2161 C C . PHE A 1 270 ? -2.111 -19.953 12.516 1 86.56 270 PHE A C 1
ATOM 2163 O O . PHE A 1 270 ? -2.158 -19.234 13.508 1 86.56 270 PHE A O 1
ATOM 2170 N N . LEU A 1 271 ? -1.596 -19.672 11.383 1 86.06 271 LEU A N 1
ATOM 2171 C CA . LEU A 1 271 ? -1.019 -18.344 11.203 1 86.06 271 LEU A CA 1
ATOM 2172 C C . LEU A 1 271 ? -2.07 -17.25 11.422 1 86.06 271 LEU A C 1
ATOM 2174 O O . LEU A 1 271 ? -1.82 -16.266 12.117 1 86.06 271 LEU A O 1
ATOM 2178 N N . PHE A 1 272 ? -3.182 -17.391 10.875 1 86.56 272 PHE A N 1
ATOM 2179 C CA . PHE A 1 272 ? -4.227 -16.391 10.977 1 86.56 272 PHE A CA 1
ATOM 2180 C C . PHE A 1 272 ? -4.746 -16.281 12.398 1 86.56 272 PHE A C 1
ATOM 2182 O O . PHE A 1 272 ? -5.109 -15.188 12.859 1 86.56 272 PHE A O 1
ATOM 2189 N N . ASP A 1 273 ? -4.77 -17.359 13.031 1 86.88 273 ASP A N 1
ATOM 2190 C CA . ASP A 1 273 ? -5.113 -17.359 14.445 1 86.88 273 ASP A CA 1
ATOM 2191 C C . ASP A 1 273 ? -4.129 -16.5 15.242 1 86.88 273 ASP A C 1
ATOM 2193 O O . ASP A 1 273 ? -4.539 -15.68 16.062 1 86.88 273 ASP A O 1
ATOM 2197 N N . ALA A 1 274 ? -2.928 -16.703 14.984 1 83.38 274 ALA A N 1
ATOM 2198 C CA . ALA A 1 274 ? -1.879 -15.945 15.664 1 83.38 274 ALA A CA 1
ATOM 2199 C C . ALA A 1 274 ? -1.984 -14.461 15.352 1 83.38 274 ALA A C 1
ATOM 2201 O O . ALA A 1 274 ? -1.878 -13.617 16.25 1 83.38 274 ALA A O 1
ATOM 2202 N N . VAL A 1 275 ? -2.178 -14.141 14.094 1 82.44 275 VAL A N 1
ATOM 2203 C CA . VAL A 1 275 ? -2.301 -12.758 13.641 1 82.44 275 VAL A CA 1
ATOM 2204 C C . VAL A 1 275 ? -3.51 -12.102 14.305 1 82.44 275 VAL A C 1
ATOM 2206 O O . VAL A 1 275 ? -3.428 -10.961 14.766 1 82.44 275 VAL A O 1
ATOM 2209 N N . THR A 1 276 ? -4.598 -12.773 14.312 1 85.19 276 THR A N 1
ATOM 2210 C CA . THR A 1 276 ? -5.82 -12.25 14.914 1 85.19 276 THR A CA 1
ATOM 2211 C C . THR A 1 276 ? -5.617 -11.969 16.406 1 85.19 276 THR A C 1
ATOM 2213 O O . THR A 1 276 ? -6.09 -10.961 16.922 1 85.19 276 THR A O 1
ATOM 2216 N N . ASP A 1 277 ? -4.906 -12.805 16.969 1 81.88 277 ASP A N 1
ATOM 2217 C CA . ASP A 1 277 ? -4.621 -12.602 18.391 1 81.88 277 ASP A CA 1
ATOM 2218 C C . ASP A 1 277 ? -3.787 -11.344 18.609 1 81.88 277 ASP A C 1
ATOM 2220 O O . ASP A 1 277 ? -4.012 -10.609 19.578 1 81.88 277 ASP A O 1
ATOM 2224 N N . VAL A 1 278 ? -2.879 -11.141 17.766 1 77.25 278 VAL A N 1
ATOM 2225 C CA . VAL A 1 278 ? -2.055 -9.938 17.844 1 77.25 278 VAL A CA 1
ATOM 2226 C C . VAL A 1 278 ? -2.922 -8.703 17.641 1 77.25 278 VAL A C 1
ATOM 2228 O O . VAL A 1 278 ? -2.777 -7.707 18.359 1 77.25 278 VAL A O 1
ATOM 2231 N N . ILE A 1 279 ? -3.82 -8.758 16.719 1 78.5 279 ILE A N 1
ATOM 2232 C CA . ILE A 1 279 ? -4.719 -7.648 16.406 1 78.5 279 ILE A CA 1
ATOM 2233 C C . ILE A 1 279 ? -5.605 -7.355 17.609 1 78.5 279 ILE A C 1
ATOM 2235 O O . ILE A 1 279 ? -5.785 -6.195 18 1 78.5 279 ILE A O 1
ATOM 2239 N N . ILE A 1 280 ? -6.102 -8.398 18.141 1 75.62 280 ILE A N 1
ATOM 2240 C CA . ILE A 1 280 ? -6.977 -8.258 19.297 1 75.62 280 ILE A CA 1
ATOM 2241 C C . ILE A 1 280 ? -6.195 -7.656 20.469 1 75.62 280 ILE A C 1
ATOM 2243 O O . ILE A 1 280 ? -6.684 -6.75 21.141 1 75.62 280 ILE A O 1
ATOM 2247 N N . LYS A 1 281 ? -4.973 -8.102 20.609 1 73.62 281 LYS A N 1
ATOM 2248 C CA . LYS A 1 281 ? -4.125 -7.582 21.672 1 73.62 281 LYS A CA 1
ATOM 2249 C C . LYS A 1 281 ? -3.812 -6.105 21.469 1 73.62 281 LYS A C 1
ATOM 2251 O O . LYS A 1 281 ? -3.861 -5.316 22.406 1 73.62 281 LYS A O 1
ATOM 2256 N N . ASN A 1 282 ? -3.523 -5.781 20.266 1 72.06 282 ASN A N 1
ATOM 2257 C CA . ASN A 1 282 ? -3.199 -4.391 19.969 1 72.06 282 ASN A CA 1
ATOM 2258 C C . ASN A 1 282 ? -4.418 -3.486 20.109 1 72.06 282 ASN A C 1
ATOM 2260 O O . ASN A 1 282 ? -4.301 -2.34 20.547 1 72.06 282 ASN A O 1
ATOM 2264 N N . ASN A 1 283 ? -5.535 -3.982 19.641 1 66.44 283 ASN A N 1
ATOM 2265 C CA . ASN A 1 283 ? -6.766 -3.217 19.812 1 66.44 283 ASN A CA 1
ATOM 2266 C C . ASN A 1 283 ? -7.09 -2.994 21.281 1 66.44 283 ASN A C 1
ATOM 2268 O O . ASN A 1 283 ? -7.594 -1.933 21.656 1 66.44 283 ASN A O 1
ATOM 2272 N N . LEU A 1 284 ? -6.824 -4.008 22.078 1 53.88 284 LEU A N 1
ATOM 2273 C CA . LEU A 1 284 ? -7.059 -3.924 23.516 1 53.88 284 LEU A CA 1
ATOM 2274 C C . LEU A 1 284 ? -6.113 -2.922 24.172 1 53.88 284 LEU A C 1
ATOM 2276 O O . LEU A 1 284 ? -6.512 -2.174 25.062 1 53.88 284 LEU A O 1
ATOM 2280 N N . LYS A 1 285 ? -4.949 -2.975 23.641 1 57.22 285 LYS A N 1
ATOM 2281 C CA . LYS A 1 285 ? -3.996 -2 24.172 1 57.22 285 LYS A CA 1
ATOM 2282 C C . LYS A 1 285 ? -4.43 -0.575 23.844 1 57.22 285 LYS A C 1
ATOM 2284 O O . LYS A 1 285 ? -4.285 0.33 24.656 1 57.22 285 LYS A O 1
ATOM 2289 N N . GLU A 1 286 ? -4.906 -0.454 22.609 1 53.19 286 GLU A N 1
ATOM 2290 C CA . GLU A 1 286 ? -5.383 0.87 22.234 1 53.19 286 GLU A CA 1
ATOM 2291 C C . GLU A 1 286 ? -6.617 1.269 23.031 1 53.19 286 GLU A C 1
ATOM 2293 O O . GLU A 1 286 ? -6.809 2.445 23.344 1 53.19 286 GLU A O 1
ATOM 2298 N N . CYS A 1 287 ? -7.527 0.229 23.391 1 41.75 287 CYS A N 1
ATOM 2299 C CA . CYS A 1 287 ? -8.719 0.5 24.188 1 41.75 287 CYS A CA 1
ATOM 2300 C C . CYS A 1 287 ? -8.352 0.811 25.641 1 41.75 287 CYS A C 1
ATOM 2302 O O . CYS A 1 287 ? -9 1.636 26.281 1 41.75 287 CYS A O 1
ATOM 2304 N N . VAL A 1 288 ? -7.309 -0.007 26.156 1 40.16 288 VAL A N 1
ATOM 2305 C CA . VAL A 1 288 ? -6.949 0.218 27.547 1 40.16 288 VAL A CA 1
ATOM 2306 C C . VAL A 1 288 ? -6.32 1.602 27.703 1 40.16 288 VAL A C 1
ATOM 2308 O O . VAL A 1 288 ? -6.473 2.244 28.75 1 40.16 288 VAL A O 1
ATOM 2311 N N . LEU A 1 289 ? -5.723 1.869 26.766 1 35.69 289 LEU A N 1
ATOM 2312 C CA . LEU A 1 289 ? -5.133 3.195 26.906 1 35.69 289 LEU A CA 1
ATOM 2313 C C . LEU A 1 289 ? -6.199 4.281 26.812 1 35.69 289 LEU A C 1
ATOM 2315 O O . LEU A 1 289 ? -5.922 5.453 27.062 1 35.69 289 LEU A O 1
ATOM 2319 N N . TYR A 1 290 ? -7.402 3.859 26.359 1 32.62 290 TYR A N 1
ATOM 2320 C CA . TYR A 1 290 ? -8.469 4.836 26.531 1 32.62 290 TYR A CA 1
ATOM 2321 C C . TYR A 1 290 ? -9.195 4.617 27.859 1 32.62 290 TYR A C 1
ATOM 2323 O O . TYR A 1 290 ? -9.453 3.477 28.25 1 32.62 290 TYR A O 1
ATOM 2331 N N . MET B 1 1 ? 1.167 14.633 25.547 1 38.66 1 MET B N 1
ATOM 2332 C CA . MET B 1 1 ? -0.176 14.875 26.062 1 38.66 1 MET B CA 1
ATOM 2333 C C . MET B 1 1 ? -1.086 15.445 24.984 1 38.66 1 MET B C 1
ATOM 2335 O O . MET B 1 1 ? -2.23 15.008 24.844 1 38.66 1 MET B O 1
ATOM 2339 N N . GLY B 1 2 ? -0.496 16.406 24.219 1 47.03 2 GLY B N 1
ATOM 2340 C CA . GLY B 1 2 ? -1.311 17.141 23.266 1 47.03 2 GLY B CA 1
ATOM 2341 C C . GLY B 1 2 ? -1.67 16.328 22.031 1 47.03 2 GLY B C 1
ATOM 2342 O O . GLY B 1 2 ? -2.803 16.391 21.547 1 47.03 2 GLY B O 1
ATOM 2343 N N . ASP B 1 3 ? -0.691 15.609 21.594 1 52.75 3 ASP B N 1
ATOM 2344 C CA . ASP B 1 3 ? -0.893 14.844 20.375 1 52.75 3 ASP B CA 1
ATOM 2345 C C . ASP B 1 3 ? -1.935 13.742 20.578 1 52.75 3 ASP B C 1
ATOM 2347 O O . ASP B 1 3 ? -2.762 13.492 19.703 1 52.75 3 ASP B O 1
ATOM 2351 N N . LYS B 1 4 ? -1.96 13.383 21.797 1 55 4 LYS B N 1
ATOM 2352 C CA . LYS B 1 4 ? -2.885 12.289 22.078 1 55 4 LYS B CA 1
ATOM 2353 C C . LYS B 1 4 ? -4.332 12.766 22.047 1 55 4 LYS B C 1
ATOM 2355 O O . LYS B 1 4 ? -5.207 12.086 21.5 1 55 4 LYS B O 1
ATOM 2360 N N . ALA B 1 5 ? -4.445 13.828 22.703 1 50.56 5 ALA B N 1
ATOM 2361 C CA . ALA B 1 5 ? -5.793 14.383 22.75 1 50.56 5 ALA B CA 1
ATOM 2362 C C . ALA B 1 5 ? -6.289 14.742 21.344 1 50.56 5 ALA B C 1
ATOM 2364 O O . ALA B 1 5 ? -7.449 14.508 21.016 1 50.56 5 ALA B O 1
ATOM 2365 N N . ALA B 1 6 ? -5.41 15.227 20.578 1 54.62 6 ALA B N 1
ATOM 2366 C CA . ALA B 1 6 ? -5.785 15.562 19.219 1 54.62 6 ALA B CA 1
ATOM 2367 C C . ALA B 1 6 ? -6.141 14.312 18.422 1 54.62 6 ALA B C 1
ATOM 2369 O O . ALA B 1 6 ? -7.109 14.305 17.656 1 54.62 6 ALA B O 1
ATOM 2370 N N . VAL B 1 7 ? -5.352 13.297 18.703 1 57.09 7 VAL B N 1
ATOM 2371 C CA . VAL B 1 7 ? -5.602 12.023 18.031 1 57.09 7 VAL B CA 1
ATOM 2372 C C . VAL B 1 7 ? -6.945 11.461 18.484 1 57.09 7 VAL B C 1
ATOM 2374 O O . VAL B 1 7 ? -7.734 10.984 17.656 1 57.09 7 VAL B O 1
ATOM 2377 N N . GLU B 1 8 ? -7.102 11.484 19.797 1 56.19 8 GLU B N 1
ATOM 2378 C CA . GLU B 1 8 ? -8.359 10.984 20.344 1 56.19 8 GLU B CA 1
ATOM 2379 C C . GLU B 1 8 ? -9.547 11.766 19.781 1 56.19 8 GLU B C 1
ATOM 2381 O O . GLU B 1 8 ? -10.586 11.18 19.469 1 56.19 8 GLU B O 1
ATOM 2386 N N . ARG B 1 9 ? -9.383 12.914 19.719 1 53.84 9 ARG B N 1
ATOM 2387 C CA . ARG B 1 9 ? -10.469 13.742 19.203 1 53.84 9 ARG B CA 1
ATOM 2388 C C . ARG B 1 9 ? -10.672 13.523 17.703 1 53.84 9 ARG B C 1
ATOM 2390 O O . ARG B 1 9 ? -11.805 13.492 17.219 1 53.84 9 ARG B O 1
ATOM 2397 N N . SER B 1 10 ? -9.602 13.43 17.047 1 55.47 10 SER B N 1
ATOM 2398 C CA . SER B 1 10 ? -9.719 13.102 15.633 1 55.47 10 SER B CA 1
ATOM 2399 C C . SER B 1 10 ? -10.461 11.781 15.43 1 55.47 10 SER B C 1
ATOM 2401 O O . SER B 1 10 ? -11.305 11.672 14.547 1 55.47 10 SER B O 1
ATOM 2403 N N . LYS B 1 11 ? -10.031 10.953 16.328 1 58.56 11 LYS B N 1
ATOM 2404 C CA . LYS B 1 11 ? -10.734 9.68 16.297 1 58.56 11 LYS B CA 1
ATOM 2405 C C . LYS B 1 11 ? -12.219 9.859 16.594 1 58.56 11 LYS B C 1
ATOM 2407 O O . LYS B 1 11 ? -13.07 9.219 15.969 1 58.56 11 LYS B O 1
ATOM 2412 N N . MET B 1 12 ? -12.32 10.734 17.594 1 53.06 12 MET B N 1
ATOM 2413 C CA . MET B 1 12 ? -13.703 11.016 17.969 1 53.06 12 MET B CA 1
ATOM 2414 C C . MET B 1 12 ? -14.445 11.719 16.844 1 53.06 12 MET B C 1
ATOM 2416 O O . MET B 1 12 ? -15.609 11.422 16.578 1 53.06 12 MET B O 1
ATOM 2420 N N . ILE B 1 13 ? -13.75 12.555 16.281 1 55.34 13 ILE B N 1
ATOM 2421 C CA . ILE B 1 13 ? -14.352 13.25 15.148 1 55.34 13 ILE B CA 1
ATOM 2422 C C . ILE B 1 13 ? -14.664 12.258 14.031 1 55.34 13 ILE B C 1
ATOM 2424 O O . ILE B 1 13 ? -15.766 12.273 13.469 1 55.34 13 ILE B O 1
ATOM 2428 N N . ASP B 1 14 ? -13.656 11.484 13.852 1 54.88 14 ASP B N 1
ATOM 2429 C CA . ASP B 1 14 ? -13.859 10.469 12.82 1 54.88 14 ASP B CA 1
ATOM 2430 C C . ASP B 1 14 ? -14.992 9.523 13.203 1 54.88 14 ASP B C 1
ATOM 2432 O O . ASP B 1 14 ? -15.789 9.133 12.344 1 54.88 14 ASP B O 1
ATOM 2436 N N . ARG B 1 15 ? -14.953 9.117 14.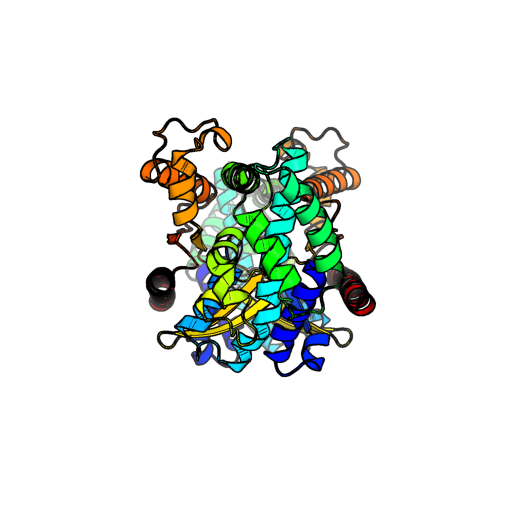5 1 55.19 15 ARG B N 1
ATOM 2437 C CA . ARG B 1 15 ? -16.016 8.273 15.023 1 55.19 15 ARG B CA 1
ATOM 2438 C C . ARG B 1 15 ? -17.375 8.969 14.906 1 55.19 15 ARG B C 1
ATOM 2440 O O . ARG B 1 15 ? -18.375 8.336 14.57 1 55.19 15 ARG B O 1
ATOM 2447 N N . ASN B 1 16 ? -17.359 10.086 15.391 1 48.88 16 ASN B N 1
ATOM 2448 C CA . ASN B 1 16 ? -18.609 10.836 15.367 1 48.88 16 ASN B CA 1
ATOM 2449 C C . ASN B 1 16 ? -19.125 11.031 13.945 1 48.88 16 ASN B C 1
ATOM 2451 O O . ASN B 1 16 ? -20.328 11.078 13.711 1 48.88 16 ASN B O 1
ATOM 2455 N N . LEU B 1 17 ? -18.156 11.312 13.164 1 47.56 17 LEU B N 1
ATOM 2456 C CA . LEU B 1 17 ? -18.578 11.461 11.773 1 47.56 17 LEU B CA 1
ATOM 2457 C C . LEU B 1 17 ? -19.078 10.133 11.211 1 47.56 17 LEU B C 1
ATOM 2459 O O . LEU B 1 17 ? -19.828 10.109 10.242 1 47.56 17 LEU B O 1
ATOM 2463 N N . ARG B 1 18 ? -18.469 9.227 11.906 1 48.78 18 ARG B N 1
ATOM 2464 C CA . ARG B 1 18 ? -18.922 7.898 11.484 1 48.78 18 ARG B CA 1
ATOM 2465 C C . ARG B 1 18 ? -19.969 7.348 12.445 1 48.78 18 ARG B C 1
ATOM 2467 O O . ARG B 1 18 ? -19.797 7.395 13.664 1 48.78 18 ARG B O 1
ATOM 2474 N N . GLU B 1 19 ? -21.141 7.32 12.18 1 45.41 19 GLU B N 1
ATOM 2475 C CA . GLU B 1 19 ? -22.312 6.902 12.953 1 45.41 19 GLU B CA 1
ATOM 2476 C C . GLU B 1 19 ? -22.031 5.613 13.727 1 45.41 19 GLU B C 1
ATOM 2478 O O . GLU B 1 19 ? -22.547 5.414 14.82 1 45.41 19 GLU B O 1
ATOM 2483 N N . ASP B 1 20 ? -21.625 4.445 13.211 1 44.5 20 ASP B N 1
ATOM 2484 C CA . ASP B 1 20 ? -21.875 3.152 13.844 1 44.5 20 ASP B CA 1
ATOM 2485 C C . ASP B 1 20 ? -20.672 2.701 14.672 1 44.5 20 ASP B C 1
ATOM 2487 O O . ASP B 1 20 ? -19.766 2.043 14.156 1 44.5 20 ASP B O 1
ATOM 2491 N N . GLY B 1 21 ? -20.375 3.279 15.789 1 44.38 21 GLY B N 1
ATOM 2492 C CA . GLY B 1 21 ? -19.328 3.084 16.797 1 44.38 21 GLY B CA 1
ATOM 2493 C C . GLY B 1 21 ? -19.062 1.622 17.094 1 44.38 21 GLY B C 1
ATOM 2494 O O . GLY B 1 21 ? -17.906 1.195 17.125 1 44.38 21 GLY B O 1
ATOM 2495 N N . GLU B 1 22 ? -20.062 0.972 17.531 1 48.53 22 GLU B N 1
ATOM 2496 C CA . GLU B 1 22 ? -19.906 -0.416 17.953 1 48.53 22 GLU B CA 1
ATOM 2497 C C . GLU B 1 22 ? -19.406 -1.295 16.812 1 48.53 22 GLU B C 1
ATOM 2499 O O . GLU B 1 22 ? -18.562 -2.172 17.016 1 48.53 22 GLU B O 1
ATOM 2504 N N . LYS B 1 23 ? -20.016 -1.098 15.703 1 53.31 23 LYS B N 1
ATOM 2505 C CA . LYS B 1 23 ? -19.625 -1.903 14.555 1 53.31 23 LYS B CA 1
ATOM 2506 C C . LYS B 1 23 ? -18.188 -1.62 14.148 1 53.31 23 LYS B C 1
ATOM 2508 O O . LYS B 1 23 ? -17.469 -2.521 13.703 1 53.31 23 LYS B O 1
ATOM 2513 N N . GLU B 1 24 ? -17.719 -0.493 14.406 1 56.84 24 GLU B N 1
ATOM 2514 C CA . GLU B 1 24 ? -16.359 -0.115 14.055 1 56.84 24 GLU B CA 1
ATOM 2515 C C . GLU B 1 24 ? -15.344 -0.786 14.977 1 56.84 24 GLU B C 1
ATOM 2517 O O . GLU B 1 24 ? -14.234 -1.124 14.547 1 56.84 24 GLU B O 1
ATOM 2522 N N . ALA B 1 25 ? -15.945 -1.036 16.203 1 58.69 25 ALA B N 1
ATOM 2523 C CA . ALA B 1 25 ? -15.023 -1.633 17.172 1 58.69 25 ALA B CA 1
ATOM 2524 C C . ALA B 1 25 ? -14.703 -3.078 16.797 1 58.69 25 ALA B C 1
ATOM 2526 O O . ALA B 1 25 ? -13.641 -3.596 17.156 1 58.69 25 ALA B O 1
ATOM 2527 N N . LYS B 1 26 ? -15.492 -3.625 15.883 1 79.06 26 LYS B N 1
ATOM 2528 C CA . LYS B 1 26 ? -15.273 -5.031 15.562 1 79.06 26 LYS B CA 1
ATOM 2529 C C . LYS B 1 26 ? -14.766 -5.195 14.133 1 79.06 26 LYS B C 1
ATOM 2531 O O . LYS B 1 26 ? -14.562 -6.316 13.664 1 79.06 26 LYS B O 1
ATOM 2536 N N . GLU B 1 27 ? -14.445 -4.141 13.555 1 84.62 27 GLU B N 1
ATOM 2537 C CA . GLU B 1 27 ? -13.977 -4.234 12.172 1 84.62 27 GLU B CA 1
ATOM 2538 C C . GLU B 1 27 ? -12.461 -4.133 12.094 1 84.62 27 GLU B C 1
ATOM 2540 O O . GLU B 1 27 ? -11.852 -3.295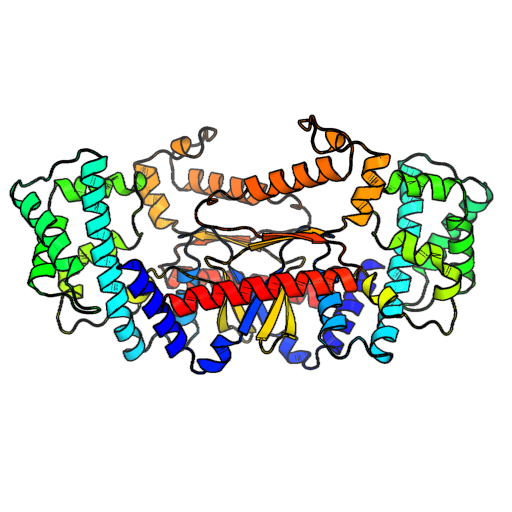 12.773 1 84.62 27 GLU B O 1
ATOM 2545 N N . VAL B 1 28 ? -11.914 -5.129 11.383 1 86.31 28 VAL B N 1
ATOM 2546 C CA . VAL B 1 28 ? -10.469 -5.125 11.148 1 86.31 28 VAL B CA 1
ATOM 2547 C C . VAL B 1 28 ? -10.195 -4.992 9.656 1 86.31 28 VAL B C 1
ATOM 2549 O O . VAL B 1 28 ? -10.766 -5.723 8.844 1 86.31 28 VAL B O 1
ATOM 2552 N N . LYS B 1 29 ? -9.453 -4.016 9.32 1 86.94 29 LYS B N 1
ATOM 2553 C CA . LYS B 1 29 ? -9.055 -3.832 7.926 1 86.94 29 LYS B CA 1
ATOM 2554 C C . LYS B 1 29 ? -7.633 -4.324 7.688 1 86.94 29 LYS B C 1
ATOM 2556 O O . LYS B 1 29 ? -6.719 -3.98 8.438 1 86.94 29 LYS B O 1
ATOM 2561 N N . LEU B 1 30 ? -7.504 -5.242 6.648 1 89.38 30 LEU B N 1
ATOM 2562 C CA . LEU B 1 30 ? -6.211 -5.816 6.301 1 89.38 30 LEU B CA 1
ATOM 2563 C C . LEU B 1 30 ? -5.824 -5.461 4.871 1 89.38 30 LEU B C 1
ATOM 2565 O O . LEU B 1 30 ? -6.609 -5.66 3.941 1 89.38 30 LEU B O 1
ATOM 2569 N N . LEU B 1 31 ? -4.688 -4.875 4.699 1 90.62 31 LEU B N 1
ATOM 2570 C CA . LEU B 1 31 ? -4.137 -4.578 3.381 1 90.62 31 LEU B CA 1
ATOM 2571 C C . LEU B 1 31 ? -3.02 -5.551 3.025 1 90.62 31 LEU B C 1
ATOM 2573 O O . LEU B 1 31 ? -2.023 -5.648 3.746 1 90.62 31 LEU B O 1
ATOM 2577 N N . LEU B 1 32 ? -3.273 -6.273 1.934 1 91.69 32 LEU B N 1
ATOM 2578 C CA . LEU B 1 32 ? -2.268 -7.223 1.472 1 91.69 32 LEU B CA 1
ATOM 2579 C C . LEU B 1 32 ? -1.365 -6.59 0.418 1 91.69 32 LEU B C 1
ATOM 2581 O O . LEU B 1 32 ? -1.832 -6.211 -0.658 1 91.69 32 LEU B O 1
ATOM 2585 N N . LEU B 1 33 ? -0.095 -6.477 0.814 1 89.81 33 LEU B N 1
ATOM 2586 C CA . LEU B 1 33 ? 0.908 -5.938 -0.098 1 89.81 33 LEU B CA 1
ATOM 2587 C C . LEU B 1 33 ? 2.037 -6.941 -0.316 1 89.81 33 LEU B C 1
ATOM 2589 O O . LEU B 1 33 ? 2.35 -7.734 0.573 1 89.81 33 LEU B O 1
ATOM 2593 N N . GLY B 1 34 ? 2.59 -6.984 -1.55 1 89.19 34 GLY B N 1
ATOM 2594 C CA . GLY B 1 34 ? 3.693 -7.875 -1.864 1 89.19 34 GLY B CA 1
ATOM 2595 C C . GLY B 1 34 ? 4.016 -7.93 -3.346 1 89.19 34 GLY B C 1
ATOM 2596 O O . GLY B 1 34 ? 3.248 -7.43 -4.172 1 89.19 34 GLY B O 1
ATOM 2597 N N . ALA B 1 35 ? 5.191 -8.531 -3.584 1 84.75 35 ALA B N 1
ATOM 2598 C CA . ALA B 1 35 ? 5.605 -8.695 -4.977 1 84.75 35 ALA B CA 1
ATOM 2599 C C . ALA B 1 35 ? 4.672 -9.648 -5.719 1 84.75 35 ALA B C 1
ATOM 2601 O O . ALA B 1 35 ? 3.887 -10.367 -5.098 1 84.75 35 ALA B O 1
ATOM 2602 N N . GLY B 1 36 ? 4.77 -9.508 -6.98 1 82 36 GLY B N 1
ATOM 2603 C CA . GLY B 1 36 ? 4.043 -10.492 -7.77 1 82 36 GLY B CA 1
ATOM 2604 C C . GLY B 1 36 ? 4.441 -11.922 -7.449 1 82 36 GLY B C 1
ATOM 2605 O O . GLY B 1 36 ? 5.617 -12.211 -7.223 1 82 36 GLY B O 1
ATOM 2606 N N . GLU B 1 37 ? 3.469 -12.789 -7.328 1 81.75 37 GLU B N 1
ATOM 2607 C CA . GLU B 1 37 ? 3.666 -14.227 -7.113 1 81.75 37 GLU B CA 1
ATOM 2608 C C . GLU B 1 37 ? 4.105 -14.508 -5.68 1 81.75 37 GLU B C 1
ATOM 2610 O O . GLU B 1 37 ? 4.609 -15.594 -5.387 1 81.75 37 GLU B O 1
ATOM 2615 N N . SER B 1 38 ? 3.926 -13.508 -4.797 1 89.12 38 SER B N 1
ATOM 2616 C CA . SER B 1 38 ? 4.297 -13.703 -3.402 1 89.12 38 SER B CA 1
ATOM 2617 C C . SER B 1 38 ? 3.277 -14.578 -2.676 1 89.12 38 SER B C 1
ATOM 2619 O O . SER B 1 38 ? 3.555 -15.094 -1.592 1 89.12 38 SER B O 1
ATOM 2621 N N . GLY B 1 39 ? 2.113 -14.703 -3.225 1 91.31 39 GLY B N 1
ATOM 2622 C CA . GLY B 1 39 ? 1.117 -15.578 -2.627 1 91.31 39 GLY B CA 1
ATOM 2623 C C . GLY B 1 39 ? -0.036 -14.828 -1.993 1 91.31 39 GLY B C 1
ATOM 2624 O O . GLY B 1 39 ? -0.809 -15.398 -1.222 1 91.31 39 GLY B O 1
ATOM 2625 N N . LYS B 1 40 ? -0.216 -13.586 -2.279 1 89.94 40 LYS B N 1
ATOM 2626 C CA . LYS B 1 40 ? -1.283 -12.766 -1.719 1 89.94 40 LYS B CA 1
ATOM 2627 C C . LYS B 1 40 ? -2.654 -13.359 -2.02 1 89.94 40 LYS B C 1
ATOM 2629 O O . LYS B 1 40 ? -3.461 -13.57 -1.11 1 89.94 40 LYS B O 1
ATOM 2634 N N . SER B 1 41 ? -2.756 -13.672 -3.293 1 88.88 41 SER B N 1
ATOM 2635 C CA . SER B 1 41 ? -4.051 -14.195 -3.709 1 88.88 41 SER B CA 1
ATOM 2636 C C . SER B 1 41 ? -4.312 -15.57 -3.104 1 88.88 41 SER B C 1
ATOM 2638 O O . SER B 1 41 ? -5.461 -15.938 -2.85 1 88.88 41 SER B O 1
ATOM 2640 N N . THR B 1 42 ? -3.279 -16.281 -2.889 1 91.38 42 THR B N 1
ATOM 2641 C CA . THR B 1 42 ? -3.418 -17.594 -2.256 1 91.38 42 THR B CA 1
ATOM 2642 C C . THR B 1 42 ? -3.936 -17.453 -0.828 1 91.38 42 THR B C 1
ATOM 2644 O O . THR B 1 42 ? -4.773 -18.234 -0.385 1 91.38 42 THR B O 1
ATOM 2647 N N . ILE B 1 43 ? -3.408 -16.484 -0.17 1 89.19 43 ILE B N 1
ATOM 2648 C CA . ILE B 1 43 ? -3.857 -16.219 1.192 1 89.19 43 ILE B CA 1
ATOM 2649 C C . ILE B 1 43 ? -5.34 -15.859 1.184 1 89.19 43 ILE B C 1
ATOM 2651 O O . ILE B 1 43 ? -6.098 -16.297 2.049 1 89.19 43 ILE B O 1
ATOM 2655 N N . VAL B 1 44 ? -5.758 -15.062 0.235 1 87.31 44 VAL B N 1
ATOM 2656 C CA . VAL B 1 44 ? -7.156 -14.656 0.109 1 87.31 44 VAL B CA 1
ATOM 2657 C C . VAL B 1 44 ? -8.031 -15.891 -0.122 1 87.31 44 VAL B C 1
ATOM 2659 O O . VAL B 1 44 ? -9.07 -16.047 0.519 1 87.31 44 VAL B O 1
ATOM 2662 N N . LYS B 1 45 ? -7.637 -16.75 -1.014 1 89.25 45 LYS B N 1
ATOM 2663 C CA . LYS B 1 45 ? -8.375 -17.984 -1.277 1 89.25 45 LYS B CA 1
ATOM 2664 C C . LYS B 1 45 ? -8.469 -18.844 -0.022 1 89.25 45 LYS B C 1
ATOM 2666 O O . LYS B 1 45 ? -9.508 -19.453 0.24 1 89.25 45 LYS B O 1
ATOM 2671 N N . GLN B 1 46 ? -7.344 -18.906 0.704 1 90.12 46 GLN B N 1
ATOM 2672 C CA . GLN B 1 46 ? -7.32 -19.688 1.941 1 90.12 46 GLN B CA 1
ATOM 2673 C C . GLN B 1 46 ? -8.328 -19.141 2.947 1 90.12 46 GLN B C 1
ATOM 2675 O O . GLN B 1 46 ? -8.984 -19.906 3.66 1 90.12 46 GLN B O 1
ATOM 2680 N N . MET B 1 47 ? -8.414 -17.844 3.029 1 86.88 47 MET B N 1
ATOM 2681 C CA . MET B 1 47 ? -9.375 -17.25 3.949 1 86.88 47 MET B CA 1
ATOM 2682 C C . MET B 1 47 ? -10.805 -17.656 3.582 1 86.88 47 MET B C 1
ATOM 2684 O O . MET B 1 47 ? -11.633 -17.875 4.461 1 86.88 47 MET B O 1
ATOM 2688 N N . LYS B 1 48 ? -11.023 -17.688 2.314 1 84 48 LYS B N 1
ATOM 2689 C CA . LYS B 1 48 ? -12.336 -18.141 1.864 1 84 48 LYS B CA 1
ATOM 2690 C C . LYS B 1 48 ? -12.594 -19.578 2.271 1 84 48 LYS B C 1
ATOM 2692 O O . LYS B 1 48 ? -13.703 -19.938 2.686 1 84 48 LYS B O 1
ATOM 2697 N N . ILE B 1 49 ? -11.641 -20.391 2.146 1 86.56 49 ILE B N 1
ATOM 2698 C CA . ILE B 1 49 ? -11.758 -21.812 2.463 1 86.56 49 ILE B CA 1
ATOM 2699 C C . ILE B 1 49 ? -11.945 -21.984 3.969 1 86.56 49 ILE B C 1
ATOM 2701 O O . ILE B 1 49 ? -12.758 -22.812 4.406 1 86.56 49 ILE B O 1
ATOM 2705 N N . ILE B 1 50 ? -11.227 -21.266 4.762 1 85.31 50 ILE B N 1
ATOM 2706 C CA . ILE B 1 50 ? -11.18 -21.453 6.207 1 85.31 50 ILE B CA 1
ATOM 2707 C C . ILE B 1 50 ? -12.391 -20.781 6.848 1 85.31 50 ILE B C 1
ATOM 2709 O O . ILE B 1 50 ? -12.977 -21.312 7.801 1 85.31 50 ILE B O 1
ATOM 2713 N N . HIS B 1 51 ? -12.789 -19.656 6.445 1 78.38 51 HIS B N 1
ATOM 2714 C CA . HIS B 1 51 ? -13.719 -18.859 7.234 1 78.38 51 HIS B CA 1
ATOM 2715 C C . HIS B 1 51 ? -15.031 -18.656 6.488 1 78.38 51 HIS B C 1
ATOM 2717 O O . HIS B 1 51 ? -16.016 -18.172 7.062 1 78.38 51 HIS B O 1
ATOM 2723 N N . GLU B 1 52 ? -14.977 -18.828 5.316 1 71.19 52 GLU B N 1
ATOM 2724 C CA . GLU B 1 52 ? -16.234 -18.75 4.59 1 71.19 52 GLU B CA 1
ATOM 2725 C C . GLU B 1 52 ? -16.766 -20.141 4.258 1 71.19 52 GLU B C 1
ATOM 2727 O O . GLU B 1 52 ? -16.297 -21.141 4.812 1 71.19 52 GLU B O 1
ATOM 2732 N N . ASP B 1 53 ? -18.062 -20.344 3.662 1 67.44 53 ASP B N 1
ATOM 2733 C CA . ASP B 1 53 ? -18.719 -21.594 3.281 1 67.44 53 ASP B CA 1
ATOM 2734 C C . ASP B 1 53 ? -17.891 -22.328 2.219 1 67.44 53 ASP B C 1
ATOM 2736 O O . ASP B 1 53 ? -18.438 -23.125 1.454 1 67.44 53 ASP B O 1
ATOM 2740 N N . SER B 1 54 ? -16.5 -22.281 2.305 1 75.88 54 SER B N 1
ATOM 2741 C CA . SER B 1 54 ? -15.656 -22.984 1.343 1 75.88 54 SER B CA 1
ATOM 2742 C C . SER B 1 54 ? -16.188 -22.828 -0.078 1 75.88 54 SER B C 1
ATOM 2744 O O . SER B 1 54 ? -17.219 -22.172 -0.296 1 75.88 54 SER B O 1
ATOM 2746 N N . TYR B 1 55 ? -15.5 -23.281 -1.105 1 83.81 55 TYR B N 1
ATOM 2747 C CA . TYR B 1 55 ? -15.93 -23.25 -2.498 1 83.81 55 TYR B CA 1
ATOM 2748 C C . TYR B 1 55 ? -16.953 -24.344 -2.77 1 83.81 55 TYR B C 1
ATOM 2750 O O . TYR B 1 55 ? -16.719 -25.516 -2.502 1 83.81 55 TYR B O 1
ATOM 2758 N N . SER B 1 56 ? -18.109 -23.938 -3.191 1 85.44 56 SER B N 1
ATOM 2759 C CA . SER B 1 56 ? -19.109 -24.906 -3.611 1 85.44 56 SER B CA 1
ATOM 2760 C C . SER B 1 56 ? -18.656 -25.672 -4.848 1 85.44 56 SER B C 1
ATOM 2762 O O . SER B 1 56 ? -17.688 -25.281 -5.504 1 85.44 56 SER B O 1
ATOM 2764 N N . GLU B 1 57 ? -19.281 -26.75 -5.109 1 88.44 57 GLU B N 1
ATOM 2765 C CA . GLU B 1 57 ? -18.953 -27.547 -6.289 1 88.44 57 GLU B CA 1
ATOM 2766 C C . GLU B 1 57 ? -19.094 -26.719 -7.566 1 88.44 57 GLU B C 1
ATOM 2768 O O . GLU B 1 57 ? -18.266 -26.828 -8.469 1 88.44 57 GLU B O 1
ATOM 2773 N N . ASP B 1 58 ? -20.141 -25.953 -7.586 1 87.31 58 ASP B N 1
ATOM 2774 C CA . ASP B 1 58 ? -20.391 -25.109 -8.758 1 87.31 58 ASP B CA 1
ATOM 2775 C C . ASP B 1 58 ? -19.266 -24.078 -8.93 1 87.31 58 ASP B C 1
ATOM 2777 O O . ASP B 1 58 ? -18.875 -23.781 -10.055 1 87.31 58 ASP B O 1
ATOM 2781 N N . GLU B 1 59 ? -18.797 -23.578 -7.848 1 84.5 59 GLU B N 1
ATOM 2782 C CA . GLU B 1 59 ? -17.672 -22.641 -7.898 1 84.5 59 GLU B CA 1
ATOM 2783 C C . GLU B 1 59 ? -16.391 -23.344 -8.359 1 84.5 59 GLU B C 1
ATOM 2785 O O . GLU B 1 59 ? -15.648 -22.797 -9.18 1 84.5 59 GLU B O 1
ATOM 2790 N N . CYS B 1 60 ? -16.234 -24.516 -7.871 1 90.69 60 CYS B N 1
ATOM 2791 C CA . CYS B 1 60 ? -15.055 -25.281 -8.25 1 90.69 60 CYS B CA 1
ATOM 2792 C C . CYS B 1 60 ? -15.055 -25.594 -9.742 1 90.69 60 CYS B C 1
ATOM 2794 O O . CYS B 1 60 ? -14.008 -25.5 -10.398 1 90.69 60 CYS B O 1
ATOM 2796 N N . LYS B 1 61 ? -16.188 -25.859 -10.242 1 90.19 61 LYS B N 1
ATOM 2797 C CA . LYS B 1 61 ? -16.312 -26.172 -11.664 1 90.19 61 LYS B CA 1
ATOM 2798 C C . LYS B 1 61 ? -15.852 -25.016 -12.531 1 90.19 61 LYS B C 1
ATOM 2800 O O . LYS B 1 61 ? -15.305 -25.219 -13.617 1 90.19 61 LYS B O 1
ATOM 2805 N N . GLN B 1 62 ? -16.047 -23.875 -12.008 1 87.69 62 GLN B N 1
ATOM 2806 C CA . GLN B 1 62 ? -15.688 -22.672 -12.766 1 87.69 62 GLN B CA 1
ATOM 2807 C C . GLN B 1 62 ? -14.172 -22.516 -12.875 1 87.69 62 GLN B C 1
ATOM 2809 O O . GLN B 1 62 ? -13.672 -21.859 -13.781 1 87.69 62 GLN B O 1
ATOM 2814 N N . TYR B 1 63 ? -13.5 -23.172 -11.984 1 91.38 63 TYR B N 1
ATOM 2815 C CA . TYR B 1 63 ? -12.047 -23.031 -11.977 1 91.38 63 TYR B CA 1
ATOM 2816 C C . TYR B 1 63 ? -11.398 -24.031 -12.922 1 91.38 63 TYR B C 1
ATOM 2818 O O . TYR B 1 63 ? -10.188 -24 -13.148 1 91.38 63 TYR B O 1
ATOM 2826 N N . LYS B 1 64 ? -12.234 -24.859 -13.516 1 92.69 64 LYS B N 1
ATOM 2827 C CA . LYS B 1 64 ? -11.703 -25.859 -14.438 1 92.69 64 LYS B CA 1
ATOM 2828 C C . LYS B 1 64 ? -10.938 -25.203 -15.578 1 92.69 64 LYS B C 1
ATOM 2830 O O . LYS B 1 64 ? -9.828 -25.625 -15.914 1 92.69 64 LYS B O 1
ATOM 2835 N N . VAL B 1 65 ? -11.492 -24.188 -16.047 1 90.19 65 VAL B N 1
ATOM 2836 C CA . VAL B 1 65 ? -10.875 -23.469 -17.156 1 90.19 65 VAL B CA 1
ATOM 2837 C C . VAL B 1 65 ? -9.516 -22.906 -16.719 1 90.19 65 VAL B C 1
ATOM 2839 O O . VAL B 1 65 ? -8.555 -22.953 -17.484 1 90.19 65 VAL B O 1
ATOM 2842 N N . VAL B 1 66 ? -9.414 -22.422 -15.531 1 91.19 66 VAL B N 1
ATOM 2843 C CA . VAL B 1 66 ? -8.18 -21.844 -15.023 1 91.19 66 VAL B CA 1
ATOM 2844 C C . VAL B 1 66 ? -7.137 -22.938 -14.812 1 91.19 66 VAL B C 1
ATOM 2846 O O . VAL B 1 66 ? -5.961 -22.75 -15.148 1 91.19 66 VAL B O 1
ATOM 2849 N N . VAL B 1 67 ? -7.578 -24.031 -14.305 1 94.56 67 VAL B N 1
ATOM 2850 C CA . VAL B 1 67 ? -6.684 -25.172 -14.078 1 94.56 67 VAL B CA 1
ATOM 2851 C C . VAL B 1 67 ? -6.062 -25.594 -15.406 1 94.56 67 VAL B C 1
ATOM 2853 O O . VAL B 1 67 ? -4.844 -25.781 -15.5 1 94.56 67 VAL B O 1
ATOM 2856 N N . TYR B 1 68 ? -6.898 -25.75 -16.391 1 94.06 68 TYR B N 1
ATOM 2857 C CA . TYR B 1 68 ? -6.418 -26.156 -17.703 1 94.06 68 TYR B CA 1
ATOM 2858 C C . TYR B 1 68 ? -5.453 -25.141 -18.281 1 94.06 68 TYR B C 1
ATOM 2860 O O . TYR B 1 68 ? -4.391 -25.5 -18.797 1 94.06 68 TYR B O 1
ATOM 2868 N N . SER B 1 69 ? -5.82 -23.953 -18.172 1 91.75 69 SER B N 1
ATOM 2869 C CA . SER B 1 69 ? -4.973 -22.891 -18.688 1 91.75 69 SER B CA 1
ATOM 2870 C C . SER B 1 69 ? -3.609 -22.891 -18 1 91.75 69 SER B C 1
ATOM 2872 O O . SER B 1 69 ? -2.574 -22.812 -18.656 1 91.75 69 SER 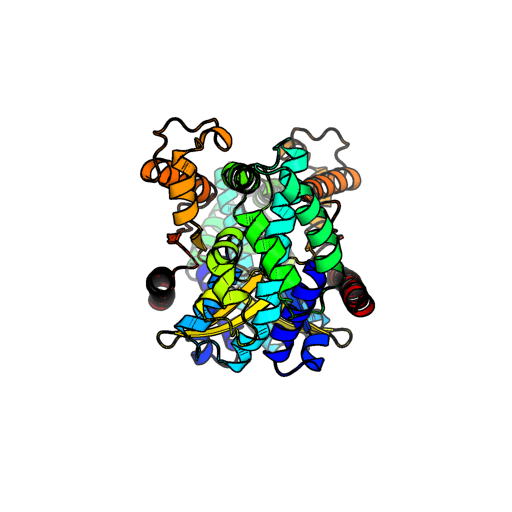B O 1
ATOM 2874 N N . ASN B 1 70 ? -3.627 -22.969 -16.672 1 94.25 70 ASN B N 1
ATOM 2875 C CA . ASN B 1 70 ? -2.377 -22.984 -15.922 1 94.25 70 ASN B CA 1
ATOM 2876 C C . ASN B 1 70 ? -1.505 -24.172 -16.312 1 94.25 70 ASN B C 1
ATOM 2878 O O . ASN B 1 70 ? -0.284 -24.047 -16.422 1 94.25 70 ASN B O 1
ATOM 2882 N N . THR B 1 71 ? -2.145 -25.281 -16.547 1 96 71 THR B N 1
ATOM 2883 C CA . THR B 1 71 ? -1.43 -26.5 -16.906 1 96 71 THR B CA 1
ATOM 2884 C C . THR B 1 71 ? -0.764 -26.344 -18.281 1 96 71 THR B C 1
ATOM 2886 O O . THR B 1 71 ? 0.433 -26.609 -18.422 1 96 71 THR B O 1
ATOM 2889 N N . ILE B 1 72 ? -1.522 -25.859 -19.188 1 95 72 ILE B N 1
ATOM 2890 C CA . ILE B 1 72 ? -1.047 -25.703 -20.562 1 95 72 ILE B CA 1
ATOM 2891 C C . ILE B 1 72 ? 0.047 -24.641 -20.609 1 95 72 ILE B C 1
ATOM 2893 O O . ILE B 1 72 ? 1.093 -24.844 -21.219 1 95 72 ILE B O 1
ATOM 2897 N N . GLN B 1 73 ? -0.148 -23.609 -19.922 1 93.56 73 GLN B N 1
ATOM 2898 C CA . GLN B 1 73 ? 0.843 -22.531 -19.891 1 93.56 73 GLN B CA 1
ATOM 2899 C C . GLN B 1 73 ? 2.15 -23.016 -19.266 1 93.56 73 GLN B C 1
ATOM 2901 O O . GLN B 1 73 ? 3.234 -22.609 -19.703 1 93.56 73 GLN B O 1
ATOM 2906 N N . SER B 1 74 ? 2.023 -23.812 -18.281 1 96.94 74 SER B N 1
ATOM 2907 C CA . SER B 1 74 ? 3.211 -24.297 -17.594 1 96.94 74 SER B CA 1
ATOM 2908 C C . SER B 1 74 ? 4.059 -25.172 -18.516 1 96.94 74 SER B C 1
ATOM 2910 O O . SER B 1 74 ? 5.273 -24.984 -18.609 1 96.94 74 SER B O 1
ATOM 2912 N N . ILE B 1 75 ? 3.422 -26.125 -19.203 1 97.88 75 ILE B N 1
ATOM 2913 C CA . ILE B 1 75 ? 4.188 -27.016 -20.078 1 97.88 75 ILE B CA 1
ATOM 2914 C C . ILE B 1 75 ? 4.77 -26.234 -21.25 1 97.88 75 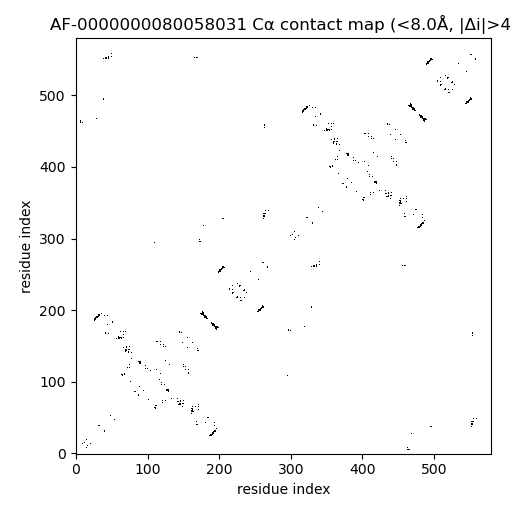ILE B C 1
ATOM 2916 O O . ILE B 1 75 ? 5.898 -26.5 -21.672 1 97.88 75 ILE B O 1
ATOM 2920 N N . ILE B 1 76 ? 4.066 -25.281 -21.734 1 96.69 76 ILE B N 1
ATOM 2921 C CA . ILE B 1 76 ? 4.566 -24.438 -22.812 1 96.69 76 ILE B CA 1
ATOM 2922 C C . ILE B 1 76 ? 5.777 -23.641 -22.328 1 96.69 76 ILE B C 1
ATOM 2924 O O . ILE B 1 76 ? 6.777 -23.516 -23.031 1 96.69 76 ILE B O 1
ATOM 2928 N N . ALA B 1 77 ? 5.672 -23.078 -21.141 1 97.25 77 ALA B N 1
ATOM 2929 C CA . ALA B 1 77 ? 6.781 -22.328 -20.578 1 97.25 77 ALA B CA 1
ATOM 2930 C C . ALA B 1 77 ? 8.031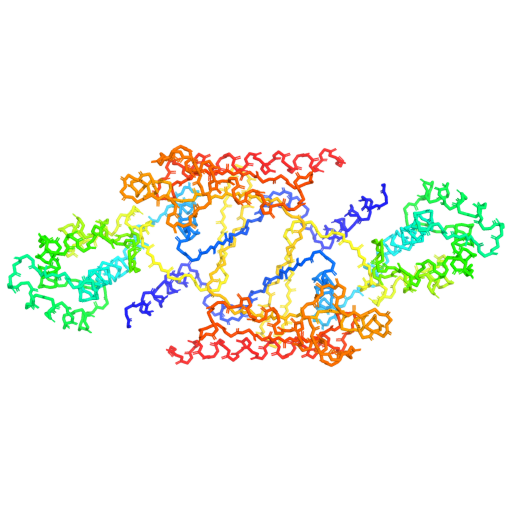 -23.188 -20.453 1 97.25 77 ALA B C 1
ATOM 2932 O O . ALA B 1 77 ? 9.141 -22.734 -20.75 1 97.25 77 ALA B O 1
ATOM 2933 N N . ILE B 1 78 ? 7.852 -24.391 -20.078 1 98.12 78 ILE B N 1
ATOM 2934 C CA . ILE B 1 78 ? 8.977 -25.297 -19.922 1 98.12 78 ILE B CA 1
ATOM 2935 C C . ILE B 1 78 ? 9.586 -25.609 -21.297 1 98.12 78 ILE B C 1
ATOM 2937 O O . ILE B 1 78 ? 10.805 -25.562 -21.453 1 98.12 78 ILE B O 1
ATOM 2941 N N . ILE B 1 79 ? 8.742 -25.859 -22.25 1 97.56 79 ILE B N 1
ATOM 2942 C CA . ILE B 1 79 ? 9.203 -26.188 -23.594 1 97.56 79 ILE B CA 1
ATOM 2943 C C . ILE B 1 79 ? 9.953 -25 -24.172 1 97.56 79 ILE B C 1
ATOM 2945 O O . ILE B 1 79 ? 11.008 -25.156 -24.797 1 97.56 79 ILE B O 1
ATOM 2949 N N . ARG B 1 80 ? 9.453 -23.859 -24 1 96.94 80 ARG B N 1
ATOM 2950 C CA . ARG B 1 80 ? 10.125 -22.656 -24.469 1 96.94 80 ARG B CA 1
ATOM 2951 C C . ARG B 1 80 ? 11.477 -22.484 -23.781 1 96.94 80 ARG B C 1
ATOM 2953 O O . ARG B 1 80 ? 12.461 -22.109 -24.422 1 96.94 80 ARG B O 1
ATOM 2960 N N . ALA B 1 81 ? 11.484 -22.734 -22.531 1 97.75 81 ALA B N 1
ATOM 2961 C CA . ALA B 1 81 ? 12.719 -22.594 -21.75 1 97.75 81 ALA B CA 1
ATOM 2962 C C . ALA B 1 81 ? 13.773 -23.594 -22.234 1 97.75 81 ALA B C 1
ATOM 2964 O O . ALA B 1 81 ? 14.977 -23.312 -22.156 1 97.75 81 ALA B O 1
ATOM 2965 N N . MET B 1 82 ? 13.359 -24.797 -22.703 1 97.81 82 MET B N 1
ATOM 2966 C CA . MET B 1 82 ? 14.305 -25.797 -23.219 1 97.81 82 MET B CA 1
ATOM 2967 C C . MET B 1 82 ? 15.125 -25.219 -24.375 1 97.81 82 MET B C 1
ATOM 2969 O O . MET B 1 82 ? 16.328 -25.453 -24.453 1 97.81 82 MET B O 1
ATOM 2973 N N . GLY B 1 83 ? 14.453 -24.484 -25.219 1 95.75 83 GLY B N 1
ATOM 2974 C CA . GLY B 1 83 ? 15.172 -23.828 -26.297 1 95.75 83 GLY B CA 1
ATOM 2975 C C . GLY B 1 83 ? 16.203 -22.828 -25.812 1 95.75 83 GLY B C 1
ATOM 2976 O O . GLY B 1 83 ? 17.344 -22.828 -26.266 1 95.75 83 GLY B O 1
ATOM 2977 N N . ARG B 1 84 ? 15.836 -22.016 -24.875 1 96.19 84 ARG B N 1
ATOM 2978 C CA . ARG B 1 84 ? 16.688 -20.969 -24.328 1 96.19 84 ARG B CA 1
ATOM 2979 C C . ARG B 1 84 ? 17.875 -21.562 -23.594 1 96.19 84 ARG B C 1
ATOM 2981 O O . ARG B 1 84 ? 19 -21.031 -23.672 1 96.19 84 ARG B O 1
ATOM 2988 N N . LEU B 1 85 ? 17.594 -22.625 -22.891 1 97.12 85 LEU B N 1
ATOM 2989 C CA . LEU B 1 85 ? 18.625 -23.25 -22.062 1 97.12 85 LEU B CA 1
ATOM 2990 C C . LEU B 1 85 ? 19.375 -24.312 -22.844 1 97.12 85 LEU B C 1
ATOM 2992 O O . LEU B 1 85 ? 20.281 -24.953 -22.312 1 97.12 85 LEU B O 1
ATOM 2996 N N . LYS B 1 86 ? 19.016 -24.531 -24.094 1 96.75 86 LYS B N 1
ATOM 2997 C CA . LYS B 1 86 ? 19.672 -25.484 -25 1 96.75 86 LYS B CA 1
ATOM 2998 C C . LYS B 1 86 ? 19.625 -26.891 -24.422 1 96.75 86 LYS B C 1
ATOM 3000 O O . LYS B 1 86 ? 20.656 -27.578 -24.359 1 96.75 86 LYS B O 1
ATOM 3005 N N . ILE B 1 87 ? 18.484 -27.266 -24 1 97.75 87 ILE B N 1
ATOM 3006 C CA . ILE B 1 87 ? 18.25 -28.609 -23.484 1 97.75 87 ILE B CA 1
ATOM 3007 C C . ILE B 1 87 ? 17.5 -29.438 -24.516 1 97.75 87 ILE B C 1
ATOM 3009 O O . ILE B 1 87 ? 16.422 -29.031 -24.984 1 97.75 87 ILE B O 1
ATOM 3013 N N . ASP B 1 88 ? 18.016 -30.578 -24.844 1 96.94 88 ASP B N 1
ATOM 3014 C CA . ASP B 1 88 ? 17.375 -31.438 -25.828 1 96.94 88 ASP B CA 1
ATOM 3015 C C . ASP B 1 88 ? 16.344 -32.375 -25.172 1 96.94 88 ASP B C 1
ATOM 3017 O O . ASP B 1 88 ? 16.453 -32.656 -23.984 1 96.94 88 ASP B O 1
ATOM 3021 N N . PHE B 1 89 ? 15.445 -32.719 -26 1 97.75 89 PHE B N 1
ATOM 3022 C CA . PHE B 1 89 ? 14.5 -33.75 -25.531 1 97.75 89 PHE B CA 1
ATOM 3023 C C . PHE B 1 89 ? 15.203 -35.062 -25.297 1 97.75 89 PHE B C 1
ATOM 3025 O O . PHE B 1 89 ? 16.188 -35.375 -25.969 1 97.75 89 PHE B O 1
ATOM 3032 N N . GLY B 1 90 ? 14.719 -35.781 -24.328 1 97.19 90 GLY B N 1
ATOM 3033 C CA . GLY B 1 90 ? 15.234 -37.156 -24.125 1 97.19 90 GLY B CA 1
ATOM 3034 C C . GLY B 1 90 ? 14.961 -38.062 -25.297 1 97.19 90 GLY B C 1
ATOM 3035 O O . GLY B 1 90 ? 15.828 -38.844 -25.703 1 97.19 90 GLY B O 1
ATOM 3036 N N . GLU B 1 91 ? 13.75 -38 -25.797 1 97.12 91 GLU B N 1
ATOM 3037 C CA . GLU B 1 91 ? 13.32 -38.75 -26.969 1 97.12 91 GLU B CA 1
ATOM 3038 C C . GLU B 1 91 ? 13.07 -37.781 -28.141 1 97.12 91 GLU B C 1
ATOM 3040 O O . GLU B 1 91 ? 12.312 -36.844 -28.016 1 97.12 91 GLU B O 1
ATOM 3045 N N . ALA B 1 92 ? 13.609 -38.125 -29.297 1 94 92 ALA B N 1
ATOM 3046 C CA . ALA B 1 92 ? 13.539 -37.281 -30.469 1 94 92 ALA B CA 1
ATOM 3047 C C . ALA B 1 92 ? 12.094 -37.031 -30.891 1 94 92 ALA B C 1
ATOM 3049 O O . ALA B 1 92 ? 11.758 -35.938 -31.375 1 94 92 ALA B O 1
ATOM 3050 N N . ALA B 1 93 ? 11.305 -38.031 -30.656 1 95.5 93 ALA B N 1
ATOM 3051 C CA . ALA B 1 93 ? 9.906 -37.969 -31.062 1 95.5 93 ALA B CA 1
ATOM 3052 C C . ALA B 1 93 ? 9.164 -36.844 -30.312 1 95.5 93 ALA B C 1
ATOM 3054 O O . ALA B 1 93 ? 8.094 -36.406 -30.75 1 95.5 93 ALA B O 1
ATOM 3055 N N . ARG B 1 94 ? 9.695 -36.375 -29.219 1 97.12 94 ARG B N 1
ATOM 3056 C CA . ARG B 1 94 ? 9.031 -35.375 -28.391 1 97.12 94 ARG B CA 1
ATOM 3057 C C . ARG B 1 94 ? 9.055 -34.031 -29.062 1 97.12 94 ARG B C 1
ATOM 3059 O O . ARG B 1 94 ? 8.234 -33.156 -28.734 1 97.12 94 ARG B O 1
ATOM 3066 N N . ALA B 1 95 ? 9.93 -33.812 -29.969 1 96.19 95 ALA B N 1
ATOM 3067 C CA . ALA B 1 95 ? 9.953 -32.562 -30.719 1 96.19 95 ALA B CA 1
ATOM 3068 C C . ALA B 1 95 ? 8.656 -32.375 -31.5 1 96.19 95 ALA B C 1
ATOM 3070 O O . ALA B 1 95 ? 8.133 -31.25 -31.562 1 96.19 95 ALA B O 1
ATOM 3071 N N . ASP B 1 96 ? 8.266 -33.5 -32.062 1 96.75 96 ASP B N 1
ATOM 3072 C CA . ASP B 1 96 ? 6.992 -33.438 -32.781 1 96.75 96 ASP B CA 1
ATOM 3073 C C . ASP B 1 96 ? 5.836 -33.188 -31.797 1 96.75 96 ASP B C 1
ATOM 3075 O O . ASP B 1 96 ? 4.891 -32.469 -32.125 1 96.75 96 ASP B O 1
ATOM 3079 N N . ASP B 1 97 ? 5.918 -33.75 -30.641 1 97.81 97 ASP B N 1
ATOM 3080 C CA . ASP B 1 97 ? 4.902 -33.531 -29.625 1 97.81 97 ASP B CA 1
ATOM 3081 C C . ASP B 1 97 ? 4.855 -32.062 -29.219 1 97.81 97 ASP B C 1
ATOM 3083 O O . ASP B 1 97 ? 3.775 -31.484 -29.016 1 97.81 97 ASP B O 1
ATOM 3087 N N . ALA B 1 98 ? 5.988 -31.453 -29.109 1 97.38 98 ALA B N 1
ATOM 3088 C CA . ALA B 1 98 ? 6.074 -30.047 -28.75 1 97.38 98 ALA B CA 1
ATOM 3089 C C . ALA B 1 98 ? 5.398 -29.156 -29.797 1 97.38 98 ALA B C 1
ATOM 3091 O O . ALA B 1 98 ? 4.68 -28.219 -29.453 1 97.38 98 ALA B O 1
ATOM 3092 N N . ARG B 1 99 ? 5.625 -29.469 -31.062 1 96.12 99 ARG B N 1
ATOM 3093 C CA . ARG B 1 99 ? 4.969 -28.75 -32.125 1 96.12 99 ARG B CA 1
ATOM 3094 C C . ARG B 1 99 ? 3.455 -28.922 -32.094 1 96.12 99 ARG B C 1
ATOM 3096 O O . ARG B 1 99 ? 2.703 -27.969 -32.25 1 96.12 99 ARG B O 1
ATOM 3103 N N . GLN B 1 100 ? 3.074 -30.141 -31.844 1 96.31 100 GLN B N 1
ATOM 3104 C CA . GLN B 1 100 ? 1.65 -30.453 -31.75 1 96.31 100 GLN B CA 1
ATOM 3105 C C . GLN B 1 100 ? 1.008 -29.719 -30.578 1 96.31 100 GLN B C 1
ATOM 3107 O O . GLN B 1 100 ? -0.139 -29.266 -30.672 1 96.31 100 GLN B O 1
ATOM 3112 N N . LEU B 1 101 ? 1.702 -29.625 -29.453 1 96.5 101 LEU B N 1
ATOM 3113 C CA . LEU B 1 101 ? 1.222 -28.922 -28.266 1 96.5 101 LEU B CA 1
ATOM 3114 C C . LEU B 1 101 ? 0.852 -27.484 -28.609 1 96.5 101 LEU B C 1
ATOM 3116 O O . LEU B 1 101 ? -0.234 -27.016 -28.25 1 96.5 101 LEU B O 1
ATOM 3120 N N . LEU B 1 102 ? 1.742 -26.828 -29.297 1 92.94 102 LEU B N 1
ATOM 3121 C CA . LEU B 1 102 ? 1.54 -25.438 -29.625 1 92.94 102 LEU B CA 1
ATOM 3122 C C . LEU B 1 102 ? 0.326 -25.25 -30.531 1 92.94 102 LEU B C 1
ATOM 3124 O O . LEU B 1 102 ? -0.458 -24.328 -30.359 1 92.94 102 LEU B O 1
ATOM 3128 N N . VAL B 1 103 ? 0.126 -26.219 -31.422 1 92.5 103 VAL B N 1
ATOM 3129 C CA . VAL B 1 103 ? -1.001 -26.172 -32.344 1 92.5 103 VAL B CA 1
ATOM 3130 C C . VAL B 1 103 ? -2.301 -26.453 -31.594 1 92.5 103 VAL B C 1
ATOM 3132 O O . VAL B 1 103 ? -3.268 -25.703 -31.719 1 92.5 103 VAL B O 1
ATOM 3135 N N . LEU B 1 104 ? -2.312 -27.469 -30.812 1 92.5 104 LEU B N 1
ATOM 3136 C CA . LEU B 1 104 ? -3.508 -27.891 -30.078 1 92.5 104 LEU B CA 1
ATOM 3137 C C . LEU B 1 104 ? -3.896 -26.844 -29.031 1 92.5 104 LEU B C 1
ATOM 3139 O O . LEU B 1 104 ? -5.082 -26.578 -28.828 1 92.5 104 LEU B O 1
ATOM 3143 N N . ALA B 1 105 ? -2.928 -26.359 -28.312 1 89.38 105 ALA B N 1
ATOM 3144 C CA . ALA B 1 105 ? -3.174 -25.359 -27.281 1 89.38 105 ALA B CA 1
ATOM 3145 C C . ALA B 1 105 ? -3.795 -24.094 -27.891 1 89.38 105 ALA B C 1
ATOM 3147 O O . ALA B 1 105 ? -4.66 -23.469 -27.266 1 89.38 105 ALA B O 1
ATOM 3148 N N . GLY B 1 106 ? -3.375 -23.703 -29.047 1 86.5 106 GLY B N 1
ATOM 3149 C CA . GLY B 1 106 ? -3.895 -22.531 -29.734 1 86.5 106 GLY B CA 1
ATOM 3150 C C . GLY B 1 106 ? -5.324 -22.703 -30.219 1 86.5 106 GLY B C 1
ATOM 3151 O O . GLY B 1 106 ? -6.066 -21.719 -30.328 1 86.5 106 GLY B O 1
ATOM 3152 N N . SER B 1 107 ? -5.734 -23.938 -30.5 1 83.94 107 SER B N 1
ATOM 3153 C CA . SER B 1 107 ? -7.055 -24.219 -31.047 1 83.94 107 SER B CA 1
ATOM 3154 C C . SER B 1 107 ? -8.008 -24.734 -29.984 1 83.94 107 SER B C 1
ATOM 3156 O O . SER B 1 107 ? -9.188 -24.953 -30.25 1 83.94 107 SER B O 1
ATOM 3158 N N . ALA B 1 108 ? -7.469 -24.844 -28.781 1 79.88 108 ALA B N 1
ATOM 3159 C CA . ALA B 1 108 ? -8.258 -25.469 -27.719 1 79.88 108 ALA B CA 1
ATOM 3160 C C . ALA B 1 108 ? -9.359 -24.516 -27.234 1 79.88 108 ALA B C 1
ATOM 3162 O O . ALA B 1 108 ? -9.133 -23.312 -27.109 1 79.88 108 ALA B O 1
ATOM 3163 N N . GLU B 1 109 ? -10.562 -25.125 -27.141 1 77.88 109 GLU B N 1
ATOM 3164 C CA . GLU B 1 109 ? -11.664 -24.375 -26.547 1 77.88 109 GLU B CA 1
ATOM 3165 C C . GLU B 1 109 ? -11.445 -24.172 -25.047 1 77.88 109 GLU B C 1
ATOM 3167 O O . GLU B 1 109 ? -10.867 -25.031 -24.375 1 77.88 109 GLU B O 1
ATOM 3172 N N . GLU B 1 110 ? -11.938 -23.062 -24.625 1 77.19 110 GLU B N 1
ATOM 3173 C CA . GLU B 1 110 ? -11.789 -22.75 -23.203 1 77.19 110 GLU B CA 1
ATOM 3174 C C . GLU B 1 110 ? -12.516 -23.781 -22.344 1 77.19 110 GLU B C 1
ATOM 3176 O O . GLU B 1 110 ? -13.672 -24.125 -22.609 1 77.19 110 GLU B O 1
ATOM 3181 N N . GLY B 1 111 ? -11.734 -24.359 -21.422 1 79.5 111 GLY B N 1
ATOM 3182 C CA . GLY B 1 111 ? -12.336 -25.281 -20.469 1 79.5 111 GLY B CA 1
ATOM 3183 C C . GLY B 1 111 ? -12.391 -26.703 -20.969 1 79.5 111 GLY B C 1
ATOM 3184 O O . GLY B 1 111 ? -13.055 -27.562 -20.375 1 79.5 111 GLY B O 1
ATOM 3185 N N . VAL B 1 112 ? -11.734 -26.938 -22.078 1 86.38 112 VAL B N 1
ATOM 3186 C CA . VAL B 1 112 ? -11.75 -28.297 -22.609 1 86.38 112 VAL B CA 1
ATOM 3187 C C . VAL B 1 112 ? -10.32 -28.781 -22.844 1 86.38 112 VAL B C 1
ATOM 3189 O O . VAL B 1 112 ? -9.484 -28.047 -23.375 1 86.38 112 VAL B O 1
ATOM 3192 N N . MET B 1 113 ? -10.102 -29.891 -22.312 1 91.88 113 MET B N 1
ATOM 3193 C CA . MET B 1 113 ? -8.844 -30.578 -22.594 1 91.88 113 MET B CA 1
ATOM 3194 C C . MET B 1 113 ? -9.086 -31.891 -23.328 1 91.88 113 MET B C 1
ATOM 3196 O O . MET B 1 113 ? -9.5 -32.875 -22.719 1 91.88 113 MET B O 1
ATOM 3200 N N . THR B 1 114 ? -8.82 -31.859 -24.625 1 93.31 114 THR B N 1
ATOM 3201 C CA . THR B 1 114 ? -9.047 -33.062 -25.438 1 93.31 114 THR B CA 1
ATOM 3202 C C . THR B 1 114 ? -8.07 -34.156 -25.062 1 93.31 114 THR B C 1
ATOM 3204 O O . THR B 1 114 ? -6.969 -33.875 -24.578 1 93.31 114 THR B O 1
ATOM 3207 N N . PRO B 1 115 ? -8.492 -35.375 -25.328 1 94.31 115 PRO B N 1
ATOM 3208 C CA . PRO B 1 115 ? -7.582 -36.5 -25.047 1 94.31 115 PRO B CA 1
ATOM 3209 C C . PRO B 1 115 ? -6.262 -36.375 -25.812 1 94.31 115 PRO B C 1
ATOM 3211 O O . PRO B 1 115 ? -5.215 -36.781 -25.312 1 94.31 115 PRO B O 1
ATOM 3214 N N . GLU B 1 116 ? -6.391 -35.875 -26.984 1 95.12 116 GLU B N 1
ATOM 3215 C CA . GLU B 1 116 ? -5.18 -35.688 -27.781 1 95.12 116 GLU B CA 1
ATOM 3216 C C . GLU B 1 116 ? -4.215 -34.719 -27.094 1 95.12 116 GLU B C 1
ATOM 3218 O O . GLU B 1 116 ? -3.02 -35 -27 1 95.12 116 GLU B O 1
ATOM 3223 N N . LEU B 1 117 ? -4.73 -33.625 -26.688 1 95.75 117 LEU B N 1
ATOM 3224 C CA . LEU B 1 117 ? -3.916 -32.625 -26 1 95.75 117 LEU B CA 1
ATOM 3225 C C . LEU B 1 117 ? -3.344 -33.156 -24.703 1 95.75 117 LEU B C 1
ATOM 3227 O O . LEU B 1 117 ? -2.15 -33.031 -24.438 1 95.75 117 LEU B O 1
ATOM 3231 N N . ALA B 1 118 ? -4.191 -33.781 -23.938 1 96.88 118 ALA B N 1
ATOM 3232 C CA . ALA B 1 118 ? -3.752 -34.406 -22.688 1 96.88 118 ALA B CA 1
ATOM 3233 C C . ALA B 1 118 ? -2.637 -35.406 -22.938 1 96.88 118 ALA B C 1
ATOM 3235 O O . ALA B 1 118 ? -1.666 -35.469 -22.172 1 96.88 118 ALA B O 1
ATOM 3236 N N . GLY B 1 119 ? -2.811 -36.219 -23.969 1 97 119 GLY B N 1
ATOM 3237 C CA . GLY B 1 119 ? -1.804 -37.219 -24.312 1 97 119 GLY B CA 1
ATOM 3238 C C . GLY B 1 119 ? -0.457 -36.625 -24.656 1 97 119 GLY B C 1
ATOM 3239 O O . GLY B 1 119 ? 0.582 -37.094 -24.203 1 97 119 GLY B O 1
ATOM 3240 N N . VAL B 1 120 ? -0.472 -35.562 -25.391 1 97.62 120 VAL B N 1
ATOM 3241 C CA . VAL B 1 120 ? 0.749 -34.875 -25.781 1 97.62 120 VAL B CA 1
ATOM 3242 C C . VAL B 1 120 ? 1.446 -34.312 -24.547 1 97.62 120 VAL B C 1
ATOM 3244 O O . VAL B 1 120 ? 2.656 -34.469 -24.375 1 97.62 120 VAL B O 1
ATOM 3247 N N . ILE B 1 121 ? 0.689 -33.625 -23.656 1 98.25 121 ILE B N 1
ATOM 3248 C CA . ILE B 1 121 ? 1.247 -33.031 -22.453 1 98.25 121 ILE B CA 1
ATOM 3249 C C . ILE B 1 121 ? 1.86 -34.125 -21.562 1 98.25 121 ILE B C 1
ATOM 3251 O O . ILE B 1 121 ? 2.957 -33.938 -21.031 1 98.25 121 ILE B O 1
ATOM 3255 N N . LYS B 1 122 ? 1.166 -35.219 -21.484 1 97.81 122 LYS B N 1
ATOM 3256 C CA . LYS B 1 122 ? 1.641 -36.344 -20.656 1 97.81 122 LYS B CA 1
ATOM 3257 C C . LYS B 1 122 ? 2.969 -36.875 -21.172 1 97.81 122 LYS B C 1
ATOM 3259 O O . LYS B 1 122 ? 3.898 -37.094 -20.391 1 97.81 122 LYS B O 1
ATOM 3264 N N . ARG B 1 123 ? 3.078 -37.125 -22.422 1 98.12 123 ARG B N 1
ATOM 3265 C CA . ARG B 1 123 ? 4.309 -37.625 -23.016 1 98.12 123 ARG B CA 1
ATOM 3266 C C . ARG B 1 123 ? 5.457 -36.656 -22.844 1 98.12 123 ARG B C 1
ATOM 3268 O O . ARG B 1 123 ? 6.574 -37.031 -22.5 1 98.12 123 ARG B O 1
ATOM 3275 N N . LEU B 1 124 ? 5.168 -35.406 -23.047 1 98.5 124 LEU B N 1
ATOM 3276 C CA . LEU B 1 124 ? 6.191 -34.375 -22.875 1 98.5 124 LEU B CA 1
ATOM 3277 C C . LEU B 1 124 ? 6.68 -34.312 -21.438 1 98.5 124 LEU B C 1
ATOM 3279 O O . LEU B 1 124 ? 7.887 -34.281 -21.188 1 98.5 124 LEU B O 1
ATOM 3283 N N . TRP B 1 125 ? 5.734 -34.312 -20.5 1 98.5 125 TRP B N 1
ATOM 3284 C CA . TRP B 1 125 ? 6.078 -34.156 -19.078 1 98.5 125 TRP B CA 1
ATOM 3285 C C . TRP B 1 125 ? 6.934 -35.344 -18.609 1 98.5 125 TRP B C 1
ATOM 3287 O O . TRP B 1 125 ? 7.793 -35.188 -17.734 1 98.5 125 TRP B O 1
ATOM 3297 N N . ARG B 1 126 ? 6.82 -36.5 -19.25 1 97.88 126 ARG B N 1
ATOM 3298 C CA . ARG B 1 126 ? 7.555 -37.688 -18.859 1 97.88 126 ARG B CA 1
ATOM 3299 C C . ARG B 1 126 ? 8.938 -37.719 -19.5 1 97.88 126 ARG B C 1
ATOM 3301 O O . ARG B 1 126 ? 9.781 -38.531 -19.125 1 97.88 126 ARG B O 1
ATOM 3308 N N . ASP B 1 127 ? 9.117 -36.844 -20.406 1 98.5 127 ASP B N 1
ATOM 3309 C CA . ASP B 1 127 ? 10.391 -36.812 -21.125 1 98.5 127 ASP B CA 1
ATOM 3310 C C . ASP B 1 127 ? 11.531 -36.375 -20.219 1 98.5 127 ASP B C 1
ATOM 3312 O O . ASP B 1 127 ? 11.383 -35.469 -19.422 1 98.5 127 ASP B O 1
ATOM 3316 N N . GLY B 1 128 ? 12.625 -37.094 -20.359 1 97.94 128 GLY B N 1
ATOM 3317 C CA . GLY B 1 128 ? 13.789 -36.812 -19.531 1 97.94 128 GLY B CA 1
ATOM 3318 C C . GLY B 1 128 ? 14.312 -35.406 -19.734 1 97.94 128 GLY B C 1
ATOM 3319 O O . GLY B 1 128 ? 14.734 -34.75 -18.781 1 97.94 128 GLY B O 1
ATOM 3320 N N . GLY B 1 129 ? 14.352 -34.938 -20.938 1 98.19 129 GLY B N 1
ATOM 3321 C CA . GLY B 1 129 ? 14.781 -33.594 -21.219 1 98.19 129 GLY B CA 1
ATOM 3322 C C . GLY B 1 129 ? 13.891 -32.531 -20.594 1 98.19 129 GLY B C 1
ATOM 3323 O O . GLY B 1 129 ? 14.375 -31.547 -20.047 1 98.19 129 GLY B O 1
ATOM 3324 N N . VAL B 1 130 ? 12.602 -32.719 -20.703 1 98.38 130 VAL B N 1
ATOM 3325 C CA . VAL B 1 130 ? 11.625 -31.812 -20.109 1 98.38 130 VAL B CA 1
ATOM 3326 C C . VAL B 1 130 ? 11.812 -31.766 -18.594 1 98.38 130 VAL B C 1
ATOM 3328 O O . VAL B 1 130 ? 11.812 -30.688 -18 1 98.38 130 VAL B O 1
ATOM 3331 N N . GLN B 1 131 ? 12.031 -32.906 -18.016 1 97.94 131 GLN B N 1
ATOM 3332 C CA . GLN B 1 131 ? 12.258 -33 -16.578 1 97.94 131 GLN B CA 1
ATOM 3333 C C . GLN B 1 131 ? 13.555 -32.281 -16.188 1 97.94 131 GLN B C 1
ATOM 3335 O O . GLN B 1 131 ? 13.633 -31.641 -15.133 1 97.94 131 GLN B O 1
ATOM 3340 N N . ALA B 1 132 ? 14.547 -32.438 -16.984 1 97.19 132 ALA B N 1
ATOM 3341 C CA . ALA B 1 132 ? 15.812 -31.766 -16.734 1 97.19 132 ALA B CA 1
ATOM 3342 C C . ALA B 1 132 ? 15.633 -30.25 -16.781 1 97.19 132 ALA B C 1
ATOM 3344 O O . ALA B 1 132 ? 16.203 -29.531 -15.953 1 97.19 132 ALA B O 1
ATOM 3345 N N . CYS B 1 133 ? 14.859 -29.781 -17.703 1 97.69 133 CYS B N 1
ATOM 3346 C CA . CYS B 1 133 ? 14.578 -28.344 -17.812 1 97.69 133 CYS B CA 1
ATOM 3347 C C . CYS B 1 133 ? 13.789 -27.859 -16.609 1 97.69 133 CYS B C 1
ATOM 3349 O O . CYS B 1 133 ? 14.07 -26.781 -16.078 1 97.69 133 CYS B O 1
ATOM 3351 N N . PHE B 1 134 ? 12.828 -28.688 -16.156 1 96.56 134 PHE B N 1
ATOM 3352 C CA . PHE B 1 134 ? 12.023 -28.359 -14.984 1 96.56 134 PHE B CA 1
ATOM 3353 C C . PHE B 1 134 ? 12.906 -28.219 -13.75 1 96.56 134 PHE B C 1
ATOM 3355 O O . PHE B 1 134 ? 12.656 -27.344 -12.906 1 96.56 134 PHE B O 1
ATOM 3362 N N . SER B 1 135 ? 13.875 -29 -13.648 1 93.19 135 SER B N 1
ATOM 3363 C CA . SER B 1 135 ? 14.773 -28.953 -12.5 1 93.19 135 SER B CA 1
ATOM 3364 C C . SER B 1 135 ? 15.562 -27.641 -12.477 1 93.19 135 SER B C 1
ATOM 3366 O O . SER B 1 135 ? 16.094 -27.25 -11.438 1 93.19 135 SER B O 1
ATOM 3368 N N . ARG B 1 136 ? 15.57 -26.953 -13.602 1 93.19 136 ARG B N 1
ATOM 3369 C CA . ARG B 1 136 ? 16.25 -25.656 -13.703 1 93.19 136 ARG B CA 1
ATOM 3370 C C . ARG B 1 136 ? 15.227 -24.516 -13.766 1 93.19 136 ARG B C 1
ATOM 3372 O O . ARG B 1 136 ? 15.453 -23.516 -14.438 1 93.19 136 ARG B O 1
ATOM 3379 N N . SER B 1 137 ? 14.109 -24.75 -13.109 1 91.88 137 SER B N 1
ATOM 3380 C CA . SER B 1 137 ? 13 -23.812 -13.188 1 91.88 137 SER B CA 1
ATOM 3381 C C . SER B 1 137 ? 13.367 -22.469 -12.547 1 91.88 137 SER B C 1
ATOM 3383 O O . SER B 1 137 ? 12.688 -21.469 -12.766 1 91.88 137 SER B O 1
ATOM 3385 N N . ARG B 1 138 ? 14.477 -22.344 -11.805 1 86.31 138 ARG B N 1
ATOM 3386 C CA . ARG B 1 138 ? 14.922 -21.094 -11.195 1 86.31 138 ARG B CA 1
ATOM 3387 C C . ARG B 1 138 ? 15.406 -20.109 -12.266 1 86.31 138 ARG B C 1
ATOM 3389 O O . ARG B 1 138 ? 15.5 -18.906 -12.008 1 86.31 138 ARG B O 1
ATOM 3396 N N . GLU B 1 139 ? 15.703 -20.625 -13.43 1 90.75 139 GLU B N 1
ATOM 3397 C CA . GLU B 1 139 ? 16.359 -19.828 -14.469 1 90.75 139 GLU B CA 1
ATOM 3398 C C . GLU B 1 139 ? 15.352 -19.203 -15.414 1 90.75 139 GLU B C 1
ATOM 3400 O O . GLU B 1 139 ? 15.727 -18.453 -16.328 1 90.75 139 GLU B O 1
ATOM 3405 N N . TYR B 1 140 ? 14.117 -19.547 -15.219 1 93.06 140 TYR B N 1
ATOM 3406 C CA . TYR B 1 140 ? 13.07 -18.969 -16.047 1 93.06 140 TYR B CA 1
ATOM 3407 C C . TYR B 1 140 ? 11.758 -18.844 -15.281 1 93.06 140 TYR B C 1
ATOM 3409 O O . TYR B 1 140 ? 11.641 -19.359 -14.172 1 93.06 140 TYR B O 1
ATOM 3417 N N . GLN B 1 141 ? 10.875 -18.109 -15.828 1 90.81 141 GLN B N 1
ATOM 3418 C CA . GLN B 1 141 ? 9.602 -17.875 -15.156 1 90.81 141 GLN B CA 1
ATOM 3419 C C . GLN B 1 141 ? 8.672 -19.078 -15.305 1 90.81 141 GLN B C 1
ATOM 3421 O O . GLN B 1 141 ? 8.359 -19.484 -16.422 1 90.81 141 GLN B O 1
ATOM 3426 N N . LEU B 1 142 ? 8.281 -19.609 -14.234 1 93.12 142 LEU B N 1
ATOM 3427 C CA . LEU B 1 142 ? 7.379 -20.75 -14.203 1 93.12 142 LEU B CA 1
ATOM 3428 C C . LEU B 1 142 ? 6.406 -20.656 -13.039 1 93.12 142 LEU B C 1
ATOM 3430 O O . LEU B 1 142 ? 6.801 -20.297 -11.93 1 93.12 142 LEU B O 1
ATOM 3434 N N . ASN B 1 143 ? 5.137 -20.953 -13.383 1 90.56 143 ASN B N 1
ATOM 3435 C CA . ASN B 1 143 ? 4.133 -20.969 -12.328 1 90.56 143 ASN B CA 1
ATOM 3436 C C . ASN B 1 143 ? 4.484 -21.969 -11.227 1 90.56 143 ASN B C 1
ATOM 3438 O O . ASN B 1 143 ? 4.941 -23.078 -11.516 1 90.56 143 ASN B O 1
ATOM 3442 N N . ASP B 1 144 ? 4.195 -21.625 -10.031 1 89.06 144 ASP B N 1
ATOM 3443 C CA . ASP B 1 144 ? 4.477 -22.5 -8.898 1 89.06 144 ASP B CA 1
ATOM 3444 C C . ASP B 1 144 ? 3.625 -23.766 -8.961 1 89.06 144 ASP B C 1
ATOM 3446 O O . ASP B 1 144 ? 3.998 -24.797 -8.398 1 89.06 144 ASP B O 1
ATOM 3450 N N . SER B 1 145 ? 2.502 -23.656 -9.656 1 92.88 145 SER B N 1
ATOM 3451 C CA . SER B 1 145 ? 1.573 -24.781 -9.688 1 92.88 145 SER B CA 1
ATOM 3452 C C . SER B 1 145 ? 1.925 -25.766 -10.805 1 92.88 145 SER B C 1
ATOM 3454 O O . SER B 1 145 ? 1.241 -26.766 -10.992 1 92.88 145 SER B O 1
ATOM 3456 N N . ALA B 1 146 ? 2.992 -25.516 -11.531 1 96.06 146 ALA B N 1
ATOM 3457 C CA . ALA B 1 146 ? 3.32 -26.297 -12.719 1 96.06 146 ALA B CA 1
ATOM 3458 C C . ALA B 1 146 ? 3.398 -27.781 -12.391 1 96.06 146 ALA B C 1
ATOM 3460 O O . ALA B 1 146 ? 2.65 -28.594 -12.945 1 96.06 146 ALA B O 1
ATOM 3461 N N . SER B 1 147 ? 4.266 -28.172 -11.461 1 96.06 147 SER B N 1
ATOM 3462 C CA . SER B 1 147 ? 4.449 -29.578 -11.148 1 96.06 147 SER B CA 1
ATOM 3463 C C . SER B 1 147 ? 3.199 -30.172 -10.5 1 96.06 147 SER B C 1
ATOM 3465 O O . SER B 1 147 ? 2.902 -31.359 -10.68 1 96.06 147 SER B O 1
ATOM 3467 N N . TYR B 1 148 ? 2.402 -29.344 -9.828 1 95.88 148 TYR B N 1
ATOM 3468 C CA . TYR B 1 148 ? 1.194 -29.812 -9.148 1 95.88 148 TYR B CA 1
ATOM 3469 C C . TYR B 1 148 ? 0.194 -30.375 -10.156 1 95.88 148 TYR B C 1
ATOM 3471 O O . TYR B 1 148 ? -0.287 -31.5 -9.992 1 95.88 148 TYR B O 1
ATOM 3479 N N . TYR B 1 149 ? -0.03 -29.672 -11.18 1 97.62 149 TYR B N 1
ATOM 3480 C CA . TYR B 1 149 ? -1.021 -30.094 -12.164 1 97.62 149 TYR B CA 1
ATOM 3481 C C . TYR B 1 149 ? -0.434 -31.109 -13.125 1 97.62 149 TYR B C 1
ATOM 3483 O O . TYR B 1 149 ? -1.091 -32.094 -13.469 1 97.62 149 TYR B O 1
ATOM 3491 N N . LEU B 1 150 ? 0.809 -30.859 -13.531 1 98.19 150 LEU B N 1
ATOM 3492 C CA . LEU B 1 150 ? 1.422 -31.734 -14.516 1 98.19 150 LEU B CA 1
ATOM 3493 C C . LEU B 1 150 ? 1.648 -33.125 -13.938 1 98.19 150 LEU B C 1
ATOM 3495 O O . LEU B 1 150 ? 1.583 -34.125 -14.664 1 98.19 150 LEU B O 1
ATOM 3499 N N . ASN B 1 151 ? 1.872 -33.281 -12.648 1 97.75 151 ASN B N 1
ATOM 3500 C CA . ASN B 1 151 ? 2.059 -34.562 -12 1 97.75 151 ASN B CA 1
ATOM 3501 C C . ASN B 1 151 ? 0.741 -35.312 -11.867 1 97.75 151 ASN B C 1
ATOM 3503 O O . ASN B 1 151 ? 0.737 -36.531 -11.648 1 97.75 151 ASN B O 1
ATOM 3507 N N . ASP B 1 152 ? -0.327 -34.625 -12 1 97.5 152 ASP B N 1
ATOM 3508 C CA . ASP B 1 152 ? -1.635 -35.25 -11.812 1 97.5 152 ASP B CA 1
ATOM 3509 C C . ASP B 1 152 ? -2.488 -35.125 -13.07 1 97.5 152 ASP B C 1
ATOM 3511 O O . ASP B 1 152 ? -3.707 -34.938 -12.984 1 97.5 152 ASP B O 1
ATOM 3515 N N . LEU B 1 153 ? -1.864 -35.156 -14.164 1 97 153 LEU B N 1
ATOM 3516 C CA . LEU B 1 153 ? -2.533 -34.938 -15.438 1 97 153 LEU B CA 1
ATOM 3517 C C . LEU B 1 153 ? -3.588 -36 -15.703 1 97 153 LEU B C 1
ATOM 3519 O O . LEU B 1 153 ? -4.613 -35.719 -16.328 1 97 153 LEU B O 1
ATOM 3523 N N . ASP B 1 154 ? -3.4 -37.219 -15.234 1 96.38 154 ASP B N 1
ATOM 3524 C CA . ASP B 1 154 ? -4.367 -38.281 -15.445 1 96.38 154 ASP B CA 1
ATOM 3525 C C . ASP B 1 154 ? -5.715 -37.938 -14.82 1 96.38 154 ASP B C 1
ATOM 3527 O O . ASP B 1 154 ? -6.766 -38.188 -15.422 1 96.38 154 ASP B O 1
ATOM 3531 N N . ARG B 1 155 ? -5.676 -37.344 -13.711 1 96.94 155 ARG B N 1
ATOM 3532 C CA . ARG B 1 155 ? -6.895 -36.938 -13.016 1 96.94 155 ARG B CA 1
ATOM 3533 C C . ARG B 1 155 ? -7.496 -35.688 -13.633 1 96.94 155 ARG B C 1
ATOM 3535 O O . ARG B 1 155 ? -8.703 -35.625 -13.891 1 96.94 155 ARG B O 1
ATOM 3542 N N . ILE B 1 156 ? -6.672 -34.75 -13.938 1 96.31 156 ILE B N 1
ATOM 3543 C CA . ILE B 1 156 ? -7.09 -33.406 -14.367 1 96.31 156 ILE B CA 1
ATOM 3544 C C . ILE B 1 156 ? -7.641 -33.5 -15.789 1 96.31 156 ILE B C 1
ATOM 3546 O O . ILE B 1 156 ? -8.5 -32.688 -16.172 1 96.31 156 ILE B O 1
ATOM 3550 N N . SER B 1 157 ? -7.191 -34.469 -16.562 1 95.75 157 SER B N 1
ATOM 3551 C CA . SER B 1 157 ? -7.566 -34.531 -17.969 1 95.75 157 SER B CA 1
ATOM 3552 C C . SER B 1 157 ? -8.844 -35.312 -18.172 1 95.75 157 SER B C 1
ATOM 3554 O O . SER B 1 157 ? -9.336 -35.438 -19.297 1 95.75 157 SER B O 1
ATOM 3556 N N . GLN B 1 158 ? -9.422 -35.844 -17.141 1 95.25 158 GLN B N 1
ATOM 3557 C CA . GLN B 1 158 ? -10.648 -36.594 -17.25 1 95.25 158 GLN B CA 1
ATOM 3558 C C . GLN B 1 158 ? -11.828 -35.719 -17.641 1 95.25 158 GLN B C 1
ATOM 3560 O O . GLN B 1 158 ? -11.891 -34.562 -17.25 1 95.25 158 GLN B O 1
ATOM 3565 N N . SER B 1 159 ? -12.805 -36.281 -18.391 1 89.75 159 SER B N 1
ATOM 3566 C CA . SER B 1 159 ? -13.953 -35.5 -18.875 1 89.75 159 SER B CA 1
ATOM 3567 C C . SER B 1 159 ? -14.852 -35.062 -17.719 1 89.75 159 SER B C 1
ATOM 3569 O O . SER B 1 159 ? -15.5 -34.031 -17.797 1 89.75 159 SER B O 1
ATOM 3571 N N . ASN B 1 160 ? -14.875 -35.812 -16.672 1 93 160 ASN B N 1
ATOM 3572 C CA . ASN B 1 160 ? -15.734 -35.5 -15.523 1 93 160 ASN B CA 1
ATOM 3573 C C . ASN B 1 160 ? -14.953 -34.812 -14.414 1 93 160 ASN B C 1
ATOM 3575 O O . ASN B 1 160 ? -15.375 -34.812 -13.258 1 93 160 ASN B O 1
ATOM 3579 N N . TYR B 1 161 ? -13.914 -34.219 -14.805 1 96.25 161 TYR B N 1
ATOM 3580 C CA . TYR B 1 161 ? -13.039 -33.594 -13.828 1 96.25 161 TYR B CA 1
ATOM 3581 C C . TYR B 1 161 ? -13.711 -32.344 -13.234 1 96.25 161 TYR B C 1
ATOM 3583 O O . TYR B 1 161 ? -14.227 -31.5 -13.969 1 96.25 161 TYR B O 1
ATOM 3591 N N . ILE B 1 162 ? -13.695 -32.375 -11.883 1 95.5 162 ILE B N 1
ATOM 3592 C CA . ILE B 1 162 ? -14.078 -31.203 -11.117 1 95.5 162 ILE B CA 1
ATOM 3593 C C . ILE B 1 162 ? -12.945 -30.828 -10.156 1 95.5 162 ILE B C 1
ATOM 3595 O O . ILE B 1 162 ? -12.531 -31.641 -9.328 1 95.5 162 ILE B O 1
ATOM 3599 N N . PRO B 1 163 ? -12.422 -29.594 -10.312 1 96.19 163 PRO B N 1
ATOM 3600 C CA . PRO B 1 163 ? -11.328 -29.203 -9.422 1 96.19 163 PRO B CA 1
ATOM 3601 C C . PRO B 1 163 ? -11.688 -29.359 -7.945 1 96.19 163 PRO B C 1
ATOM 3603 O O . PRO B 1 163 ? -12.82 -29.062 -7.547 1 96.19 163 PRO B O 1
ATOM 3606 N N . THR B 1 164 ? -10.797 -29.953 -7.199 1 94.56 164 THR B N 1
ATOM 3607 C CA . THR B 1 164 ? -10.93 -29.953 -5.746 1 94.56 164 THR B CA 1
ATOM 3608 C C . THR B 1 164 ? -10.609 -28.578 -5.168 1 94.56 164 THR B C 1
ATOM 3610 O O . THR B 1 164 ? -10.141 -27.703 -5.883 1 94.56 164 THR B O 1
ATOM 3613 N N . GLN B 1 165 ? -10.852 -28.391 -3.889 1 91.06 165 GLN B N 1
ATOM 3614 C CA . GLN B 1 165 ? -10.484 -27.156 -3.221 1 91.06 165 GLN B CA 1
ATOM 3615 C C . GLN B 1 165 ? -8.977 -26.906 -3.299 1 91.06 165 GLN B C 1
ATOM 3617 O O . GLN B 1 165 ? -8.531 -25.781 -3.469 1 91.06 165 GLN B O 1
ATOM 3622 N N . GLN B 1 166 ? -8.289 -27.969 -3.184 1 92.5 166 GLN B N 1
ATOM 3623 C CA . GLN B 1 166 ? -6.836 -27.875 -3.295 1 92.5 166 GLN B CA 1
ATOM 3624 C C . GLN B 1 166 ? -6.422 -27.438 -4.699 1 92.5 166 GLN B C 1
ATOM 3626 O O . GLN B 1 166 ? -5.484 -26.656 -4.863 1 92.5 166 GLN B O 1
ATOM 3631 N N . ASP B 1 167 ? -7.094 -27.953 -5.715 1 95.69 167 ASP B N 1
ATOM 3632 C CA . ASP B 1 167 ? -6.82 -27.531 -7.086 1 95.69 167 ASP B CA 1
ATOM 3633 C C . ASP B 1 167 ? -7.051 -26.031 -7.254 1 95.69 167 ASP B C 1
ATOM 3635 O O . ASP B 1 167 ? -6.258 -25.344 -7.902 1 95.69 167 ASP B O 1
ATOM 3639 N N . VAL B 1 168 ? -8.148 -25.578 -6.648 1 92.56 168 VAL B N 1
ATOM 3640 C CA . VAL B 1 168 ? -8.508 -24.156 -6.742 1 92.56 168 VAL B CA 1
ATOM 3641 C C . VAL B 1 168 ? -7.434 -23.312 -6.066 1 92.56 168 VAL B C 1
ATOM 3643 O O . VAL B 1 168 ? -7.043 -22.266 -6.59 1 92.56 168 VAL B O 1
ATOM 3646 N N . LEU B 1 169 ? -6.93 -23.781 -5.012 1 92 169 LEU B N 1
ATOM 3647 C CA . LEU B 1 169 ? -5.906 -23.062 -4.262 1 92 169 LEU B CA 1
ATOM 3648 C C . LEU B 1 169 ? -4.648 -22.875 -5.105 1 92 169 LEU B C 1
ATOM 3650 O O . LEU B 1 169 ? -3.994 -21.828 -5.02 1 92 169 LEU B O 1
ATOM 3654 N N . TRP B 1 170 ? -4.41 -23.766 -5.984 1 94.25 170 TRP B N 1
ATOM 3655 C CA . TRP B 1 170 ? -3.176 -23.75 -6.762 1 94.25 170 TRP B CA 1
ATOM 3656 C C . TRP B 1 170 ? -3.342 -22.938 -8.039 1 94.25 170 TRP B C 1
ATOM 3658 O O . TRP B 1 170 ? -2.365 -22.672 -8.742 1 94.25 170 TRP B O 1
ATOM 3668 N N . THR B 1 171 ? -4.566 -22.531 -8.305 1 93.25 171 THR B N 1
ATOM 3669 C CA . THR B 1 171 ? -4.777 -21.75 -9.523 1 93.25 171 THR B CA 1
ATOM 3670 C C . THR B 1 171 ? -4.156 -20.359 -9.391 1 93.25 171 THR B C 1
ATOM 3672 O O . THR B 1 171 ? -4.137 -19.797 -8.305 1 93.25 171 THR B O 1
ATOM 3675 N N . ARG B 1 172 ? -3.613 -19.984 -10.461 1 89.5 172 ARG B N 1
ATOM 3676 C CA . ARG B 1 172 ? -3.074 -18.625 -10.523 1 89.5 172 ARG B CA 1
ATOM 3677 C C . ARG B 1 172 ? -3.836 -17.781 -11.547 1 89.5 172 ARG B C 1
ATOM 3679 O O . ARG B 1 172 ? -3.945 -18.172 -12.711 1 89.5 172 ARG B O 1
ATOM 3686 N N . VAL B 1 173 ? -4.418 -16.781 -11.008 1 84 173 VAL B N 1
ATOM 3687 C CA . VAL B 1 173 ? -5.016 -15.742 -11.836 1 84 173 VAL B CA 1
ATOM 3688 C C . VAL B 1 173 ? -4.402 -14.391 -11.477 1 84 173 VAL B C 1
ATOM 3690 O O . VAL B 1 173 ? -4.371 -14 -10.312 1 84 173 VAL B O 1
ATOM 3693 N N . LYS B 1 174 ? -3.83 -13.758 -12.492 1 80.56 174 LYS B N 1
ATOM 3694 C CA . LYS B 1 174 ? -3.25 -12.445 -12.242 1 80.56 174 LYS B CA 1
ATOM 3695 C C . LYS B 1 174 ? -4.281 -11.5 -11.633 1 80.56 174 LYS B C 1
ATOM 3697 O O . LYS B 1 174 ? -5.367 -11.312 -12.188 1 80.56 174 LYS B O 1
ATOM 3702 N N . THR B 1 175 ? -3.934 -11.016 -10.453 1 81.62 175 THR B N 1
ATOM 3703 C CA . THR B 1 175 ? -4.828 -10.078 -9.781 1 81.62 175 THR B CA 1
ATOM 3704 C C . THR B 1 175 ? -4.668 -8.672 -10.359 1 81.62 175 THR B C 1
ATOM 3706 O O . THR B 1 175 ? -3.549 -8.188 -10.531 1 81.62 175 THR B O 1
ATOM 3709 N N . THR B 1 176 ? -5.758 -8.109 -10.789 1 78.44 176 THR B N 1
ATOM 3710 C CA . THR B 1 176 ? -5.758 -6.734 -11.281 1 78.44 176 THR B CA 1
ATOM 3711 C C . THR B 1 176 ? -6.605 -5.84 -10.375 1 78.44 176 THR B C 1
ATOM 3713 O O . THR B 1 176 ? -7.637 -6.27 -9.859 1 78.44 176 THR B O 1
ATOM 3716 N N . GLY B 1 177 ? -6.109 -4.664 -10.148 1 80.56 177 GLY B N 1
ATOM 3717 C CA . GLY B 1 177 ? -6.855 -3.723 -9.328 1 80.56 177 GLY B CA 1
ATOM 3718 C C . GLY B 1 177 ? -6.824 -4.059 -7.852 1 80.56 177 GLY B C 1
ATOM 3719 O O . GLY B 1 177 ? -5.887 -4.699 -7.375 1 80.56 177 GLY B O 1
ATOM 3720 N N . ILE B 1 178 ? -7.711 -3.477 -7.125 1 83.69 178 ILE B N 1
ATOM 3721 C CA . ILE B 1 178 ? -7.848 -3.695 -5.688 1 83.69 178 ILE B CA 1
ATOM 3722 C C . ILE B 1 178 ? -9.094 -4.539 -5.41 1 83.69 178 ILE B C 1
ATOM 3724 O O . ILE B 1 178 ? -10.211 -4.141 -5.758 1 83.69 178 ILE B O 1
ATOM 3728 N N . VAL B 1 179 ? -8.898 -5.699 -4.859 1 82.88 179 VAL B N 1
ATOM 3729 C CA . VAL B 1 179 ? -9.992 -6.633 -4.609 1 82.88 179 VAL B CA 1
ATOM 3730 C C . VAL B 1 179 ? -10.281 -6.703 -3.111 1 82.88 179 VAL B C 1
ATOM 3732 O O . VAL B 1 179 ? -9.359 -6.867 -2.303 1 82.88 179 VAL B O 1
ATOM 3735 N N . GLU B 1 180 ? -11.57 -6.57 -2.832 1 84.69 180 GLU B N 1
ATOM 3736 C CA . GLU B 1 180 ? -11.992 -6.605 -1.436 1 84.69 180 GLU B CA 1
ATOM 3737 C C . GLU B 1 180 ? -12.625 -7.949 -1.084 1 84.69 180 GLU B C 1
ATOM 3739 O O . GLU B 1 180 ? -13.383 -8.508 -1.873 1 84.69 180 GLU B O 1
ATOM 3744 N N . THR B 1 181 ? -12.195 -8.477 0.051 1 83.19 181 THR B N 1
ATOM 3745 C CA . THR B 1 181 ? -12.789 -9.695 0.588 1 83.19 181 THR B CA 1
ATOM 3746 C C . THR B 1 181 ? -13.234 -9.492 2.035 1 83.19 181 THR B C 1
ATOM 3748 O O . THR B 1 181 ? -12.523 -8.859 2.822 1 83.19 181 THR B O 1
ATOM 3751 N N . HIS B 1 182 ? -14.414 -10.016 2.311 1 86.5 182 HIS B N 1
ATOM 3752 C CA . HIS B 1 182 ? -14.969 -9.883 3.654 1 86.5 182 HIS B CA 1
ATOM 3753 C C . HIS B 1 182 ? -15.156 -11.25 4.309 1 86.5 182 HIS B C 1
ATOM 3755 O O . HIS B 1 182 ? -15.547 -12.211 3.645 1 86.5 182 HIS B O 1
ATOM 3761 N N . PHE B 1 183 ? -14.812 -11.312 5.582 1 83.56 183 PHE B N 1
ATOM 3762 C CA . PHE B 1 183 ? -15.094 -12.531 6.332 1 83.56 183 PHE B CA 1
ATOM 3763 C C . PHE B 1 183 ? -15.141 -12.25 7.828 1 83.56 183 PHE B C 1
ATOM 3765 O O . PHE B 1 183 ? -14.711 -11.188 8.281 1 83.56 183 PHE B O 1
ATOM 3772 N N . THR B 1 184 ? -15.797 -13.109 8.523 1 84.31 184 THR B N 1
ATOM 3773 C CA . THR B 1 184 ? -15.883 -13 9.969 1 84.31 184 THR B CA 1
ATOM 3774 C C . THR B 1 184 ? -15.078 -14.102 10.648 1 84.31 184 THR B C 1
ATOM 3776 O O . THR B 1 184 ? -15.094 -15.25 10.211 1 84.31 184 THR B O 1
ATOM 3779 N N . PHE B 1 185 ? -14.305 -13.688 11.672 1 82 185 PHE B N 1
ATOM 3780 C CA . PHE B 1 185 ? -13.484 -14.625 12.43 1 82 185 PHE B CA 1
ATOM 3781 C C . PHE B 1 185 ? -13.336 -14.164 13.875 1 82 185 PHE B C 1
ATOM 3783 O O . PHE B 1 185 ? -12.984 -13.008 14.133 1 82 185 PHE B O 1
ATOM 3790 N N . LYS B 1 186 ? -13.609 -15.023 14.82 1 82.69 186 LYS B N 1
ATOM 3791 C CA . LYS B 1 186 ? -13.539 -14.742 16.25 1 82.69 186 LYS B CA 1
ATOM 3792 C C . LYS B 1 186 ? -14.297 -13.461 16.594 1 82.69 186 LYS B C 1
ATOM 3794 O O . LYS B 1 186 ? -13.766 -12.586 17.281 1 82.69 186 LYS B O 1
ATOM 3799 N N . ASP B 1 187 ? -15.484 -13.266 15.922 1 82.19 187 ASP B N 1
ATOM 3800 C CA . ASP B 1 187 ? -16.422 -12.18 16.172 1 82.19 187 ASP B CA 1
ATOM 3801 C C . ASP B 1 187 ? -15.859 -10.852 15.664 1 82.19 187 ASP B C 1
ATOM 3803 O O . ASP B 1 187 ? -16.297 -9.781 16.109 1 82.19 187 ASP B O 1
ATOM 3807 N N . LEU B 1 188 ? -14.836 -10.969 14.898 1 84.88 188 LEU B N 1
ATOM 3808 C CA . LEU B 1 188 ? -14.305 -9.789 14.219 1 84.88 188 LEU B CA 1
ATOM 3809 C C . LEU B 1 188 ? -14.672 -9.805 12.742 1 84.88 188 LEU B C 1
ATOM 3811 O O . LEU B 1 188 ? -14.664 -10.859 12.102 1 84.88 188 LEU B O 1
ATOM 3815 N N . TYR B 1 189 ? -15.031 -8.672 12.289 1 87.88 189 TYR B N 1
ATOM 3816 C CA . TYR B 1 189 ? -15.336 -8.508 10.867 1 87.88 189 TYR B CA 1
ATOM 3817 C C . TYR B 1 189 ? -14.117 -8.008 10.102 1 87.88 189 TYR B C 1
ATOM 3819 O O . TYR B 1 189 ? -13.664 -6.879 10.305 1 87.88 189 TYR B O 1
ATOM 3827 N N . PHE B 1 190 ? -13.648 -8.883 9.18 1 87.75 190 PHE B N 1
ATOM 3828 C CA . PHE B 1 190 ? -12.43 -8.562 8.453 1 87.75 190 PHE B CA 1
ATOM 3829 C C . PHE B 1 190 ? -12.758 -8.023 7.062 1 87.75 190 PHE B C 1
ATOM 3831 O O . PHE B 1 190 ? -13.594 -8.586 6.355 1 87.75 190 PHE B O 1
ATOM 3838 N N . LYS B 1 191 ? -12.18 -6.91 6.789 1 89.56 191 LYS B N 1
ATOM 3839 C CA . LYS B 1 191 ? -12.109 -6.383 5.43 1 89.56 191 LYS B CA 1
ATOM 3840 C C . LYS B 1 191 ? -10.688 -6.438 4.887 1 89.56 191 LYS B C 1
ATOM 3842 O O . LYS B 1 191 ? -9.82 -5.668 5.309 1 89.56 191 LYS B O 1
ATOM 3847 N N . MET B 1 192 ? -10.516 -7.359 3.941 1 88.94 192 MET B N 1
ATOM 3848 C CA . MET B 1 192 ? -9.188 -7.582 3.393 1 88.94 192 MET B CA 1
ATOM 3849 C C . MET B 1 192 ? -9.078 -7.031 1.975 1 88.94 192 MET B C 1
ATOM 3851 O O . MET B 1 192 ? -9.984 -7.23 1.16 1 88.94 192 MET B O 1
ATOM 3855 N N . PHE B 1 193 ? -8 -6.336 1.752 1 88.06 193 PHE B N 1
ATOM 3856 C CA . PHE B 1 193 ? -7.785 -5.73 0.444 1 88.06 193 PHE B CA 1
ATOM 3857 C C . PHE B 1 193 ? -6.559 -6.324 -0.234 1 88.06 193 PHE B C 1
ATOM 3859 O O . PHE B 1 193 ? -5.445 -6.227 0.29 1 88.06 193 PHE B O 1
ATOM 3866 N N . ASP B 1 194 ? -6.801 -6.941 -1.38 1 87.88 194 ASP B N 1
ATOM 3867 C CA . ASP B 1 194 ? -5.723 -7.469 -2.211 1 87.88 194 ASP B CA 1
ATOM 3868 C C . ASP B 1 194 ? -5.402 -6.516 -3.359 1 87.88 194 ASP B C 1
ATOM 3870 O O . ASP B 1 194 ? -6.238 -6.281 -4.234 1 87.88 194 ASP B O 1
ATOM 3874 N N . VAL B 1 195 ? -4.164 -6.055 -3.26 1 87.19 195 VAL B N 1
ATOM 3875 C CA . VAL B 1 195 ? -3.752 -5.098 -4.281 1 87.19 195 VAL B CA 1
ATOM 3876 C C . VAL B 1 195 ? -2.93 -5.809 -5.355 1 87.19 195 VAL B C 1
ATOM 3878 O O . VAL B 1 195 ? -1.83 -6.293 -5.082 1 87.19 195 VAL B O 1
ATOM 3881 N N . GLY B 1 196 ? -3.48 -5.887 -6.559 1 83.69 196 GLY B N 1
ATOM 3882 C CA . GLY B 1 196 ? -2.775 -6.473 -7.688 1 83.69 196 GLY B CA 1
ATOM 3883 C C . GLY B 1 196 ? -2.15 -5.438 -8.602 1 83.69 196 GLY B C 1
ATOM 3884 O O . GLY B 1 196 ? -1.711 -4.383 -8.141 1 83.69 196 GLY B O 1
ATOM 3885 N N . ASP B 1 197 ? -2.037 -5.832 -9.828 1 80.19 197 ASP B N 1
ATOM 3886 C CA . ASP B 1 197 ? -1.537 -4.891 -10.82 1 80.19 197 ASP B CA 1
ATOM 3887 C C . ASP B 1 197 ? -2.484 -3.703 -10.984 1 80.19 197 ASP B C 1
ATOM 3889 O O . ASP B 1 197 ? -3.643 -3.871 -11.367 1 80.19 197 ASP B O 1
ATOM 3893 N N . THR B 1 198 ? -2.09 -2.549 -10.469 1 80.5 198 THR B N 1
ATOM 3894 C CA . THR B 1 198 ? -2.906 -1.339 -10.484 1 80.5 198 THR B CA 1
ATOM 3895 C C . THR B 1 198 ? -2.125 -0.171 -11.078 1 80.5 198 THR B C 1
ATOM 3897 O O . THR B 1 198 ? -0.893 -0.192 -11.109 1 80.5 198 THR B O 1
ATOM 3900 N N . SER B 1 199 ? -2.896 0.746 -11.672 1 80.56 199 SER B N 1
ATOM 3901 C CA . SER B 1 199 ? -2.277 1.983 -12.133 1 80.56 199 SER B CA 1
ATOM 3902 C C . SER B 1 199 ? -1.806 2.838 -10.961 1 80.56 199 SER B C 1
ATOM 3904 O O . SER B 1 199 ? -2.385 2.785 -9.875 1 80.56 199 SER B O 1
ATOM 3906 N N . ILE B 1 200 ? -0.75 3.59 -11.188 1 85.5 200 ILE B N 1
ATOM 3907 C CA . ILE B 1 200 ? -0.173 4.418 -10.133 1 85.5 200 ILE B CA 1
ATOM 3908 C C . ILE B 1 200 ? -0.2 5.887 -10.555 1 85.5 200 ILE B C 1
ATOM 3910 O O . ILE B 1 200 ? 0.154 6.219 -11.688 1 85.5 200 ILE B O 1
ATOM 3914 N N . ILE B 1 201 ? -0.768 6.68 -9.789 1 87.56 201 ILE B N 1
ATOM 3915 C CA . ILE B 1 201 ? -0.688 8.133 -9.938 1 87.56 201 ILE B CA 1
ATOM 3916 C C . ILE B 1 201 ? 0.239 8.703 -8.867 1 87.56 201 ILE B C 1
ATOM 3918 O O . ILE B 1 201 ? 0.067 8.43 -7.676 1 87.56 201 ILE B O 1
ATOM 3922 N N . LEU B 1 202 ? 1.242 9.453 -9.305 1 91.81 202 LEU B N 1
ATOM 3923 C CA . LEU B 1 202 ? 2.225 10.031 -8.391 1 91.81 202 LEU B CA 1
ATOM 3924 C C . LEU B 1 202 ? 1.937 11.508 -8.148 1 91.81 202 LEU B C 1
ATOM 3926 O O . LEU B 1 202 ? 1.967 12.312 -9.086 1 91.81 202 LEU B O 1
ATOM 3930 N N . PHE B 1 203 ? 1.608 11.789 -6.879 1 91.88 203 PHE B N 1
ATOM 3931 C CA . PHE B 1 203 ? 1.41 13.172 -6.469 1 91.88 203 PHE B CA 1
ATOM 3932 C C . PHE B 1 203 ? 2.635 13.695 -5.73 1 91.88 203 PHE B C 1
ATOM 3934 O O . PHE B 1 203 ? 2.99 13.188 -4.664 1 91.88 203 PHE B O 1
ATOM 3941 N N . LEU B 1 204 ? 3.322 14.656 -6.355 1 95.25 204 LEU B N 1
ATOM 3942 C CA . LEU B 1 204 ? 4.395 15.375 -5.676 1 95.25 204 LEU B CA 1
ATOM 3943 C C . LEU B 1 204 ? 3.865 16.641 -5.008 1 95.25 204 LEU B C 1
ATOM 3945 O O . LEU B 1 204 ? 3.695 17.672 -5.668 1 95.25 204 LEU B O 1
ATOM 3949 N N . ASN B 1 205 ? 3.58 16.484 -3.699 1 94.25 205 ASN B N 1
ATOM 3950 C CA . ASN B 1 205 ? 2.854 17.5 -2.947 1 94.25 205 ASN B CA 1
ATOM 3951 C C . ASN B 1 205 ? 3.803 18.516 -2.307 1 94.25 205 ASN B C 1
ATOM 3953 O O . ASN B 1 205 ? 5.012 18.281 -2.252 1 94.25 205 ASN B O 1
ATOM 3957 N N . LYS B 1 206 ? 3.254 19.641 -1.884 1 94.62 206 LYS B N 1
ATOM 3958 C CA . LYS B 1 206 ? 3.949 20.734 -1.193 1 94.62 206 LYS B CA 1
ATOM 3959 C C . LYS B 1 206 ? 4.91 21.453 -2.133 1 94.62 206 LYS B C 1
ATOM 3961 O O . LYS B 1 206 ? 6.031 21.781 -1.742 1 94.62 206 LYS B O 1
ATOM 3966 N N . LYS B 1 207 ? 4.422 21.531 -3.408 1 94.44 207 LYS B N 1
ATOM 3967 C CA . LYS B 1 207 ? 5.238 22.219 -4.406 1 94.44 207 LYS B CA 1
ATOM 3968 C C . LYS B 1 207 ? 5.52 23.656 -3.988 1 94.44 207 LYS B C 1
ATOM 3970 O O . LYS B 1 207 ? 6.598 24.203 -4.262 1 94.44 207 LYS B O 1
ATOM 3975 N N . ASP B 1 208 ? 4.578 24.297 -3.279 1 91.94 208 ASP B N 1
ATOM 3976 C CA . ASP B 1 208 ? 4.727 25.672 -2.805 1 91.94 208 ASP B CA 1
ATOM 3977 C C . ASP B 1 208 ? 5.863 25.781 -1.793 1 91.94 208 ASP B C 1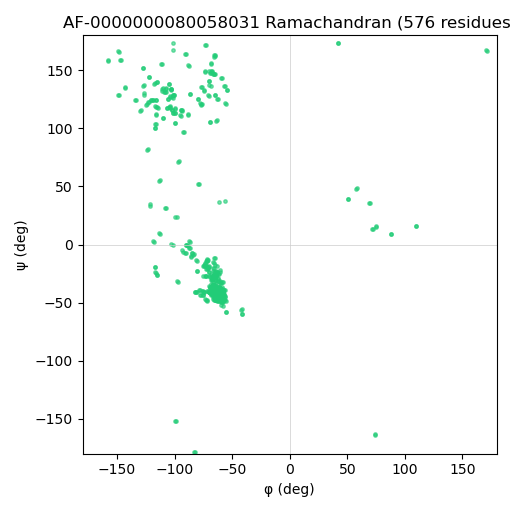
ATOM 3979 O O . ASP B 1 208 ? 6.699 26.688 -1.887 1 91.94 208 ASP B O 1
ATOM 3983 N N . LEU B 1 209 ? 5.902 24.828 -0.831 1 90.25 209 LEU B N 1
ATOM 3984 C CA . LEU B 1 209 ? 6.953 24.859 0.183 1 90.25 209 LEU B CA 1
ATOM 3985 C C . LEU B 1 209 ? 8.32 24.594 -0.445 1 90.25 209 LEU B C 1
ATOM 3987 O O . LEU B 1 209 ? 9.312 25.219 -0.06 1 90.25 209 LEU B O 1
ATOM 3991 N N . PHE B 1 210 ? 8.32 23.734 -1.427 1 93.5 210 PHE B N 1
ATOM 3992 C CA . PHE B 1 210 ? 9.578 23.422 -2.09 1 93.5 210 PHE B CA 1
ATOM 3993 C C . PHE B 1 210 ? 10.094 24.625 -2.871 1 93.5 210 PHE B C 1
ATOM 3995 O O . PHE B 1 210 ? 11.297 24.906 -2.863 1 93.5 210 PHE B O 1
ATOM 4002 N N . GLU B 1 211 ? 9.188 25.359 -3.498 1 93.81 211 GLU B N 1
ATOM 4003 C CA . GLU B 1 211 ? 9.547 26.547 -4.277 1 93.81 211 GLU B CA 1
ATOM 4004 C C . GLU B 1 211 ? 10.203 27.594 -3.402 1 93.81 211 GLU B C 1
ATOM 4006 O O . GLU B 1 211 ? 11.141 28.281 -3.84 1 93.81 211 GLU B O 1
ATOM 4011 N N . GLU B 1 212 ? 9.734 27.703 -2.207 1 90.12 212 GLU B N 1
ATOM 4012 C CA . GLU B 1 212 ? 10.305 28.672 -1.281 1 90.12 212 GLU B CA 1
ATOM 4013 C C . GLU B 1 212 ? 11.617 28.172 -0.684 1 90.12 212 GLU B C 1
ATOM 4015 O O . GLU B 1 212 ? 12.586 28.922 -0.563 1 90.12 212 GLU B O 1
ATOM 4020 N N . LYS B 1 213 ? 11.688 26.922 -0.371 1 90.38 213 LYS B N 1
ATOM 4021 C CA . LYS B 1 213 ? 12.844 26.344 0.306 1 90.38 213 LYS B CA 1
ATOM 4022 C C . LYS B 1 213 ? 14.062 26.297 -0.613 1 90.38 213 LYS B C 1
ATOM 4024 O O . LYS B 1 213 ? 15.188 26.516 -0.164 1 90.38 213 LYS B O 1
ATOM 4029 N N . ILE B 1 214 ? 13.844 26.062 -1.836 1 93.44 214 ILE B N 1
ATOM 4030 C CA . ILE B 1 214 ? 14.93 25.875 -2.789 1 93.44 214 ILE B CA 1
ATOM 4031 C C . ILE B 1 214 ? 15.727 27.172 -2.922 1 93.44 214 ILE B C 1
ATOM 4033 O O . ILE B 1 214 ? 16.891 27.141 -3.332 1 93.44 214 ILE B O 1
ATOM 4037 N N . LYS B 1 215 ? 15.133 28.344 -2.605 1 90.75 215 LYS B N 1
ATOM 4038 C CA . LYS B 1 215 ? 15.789 29.641 -2.691 1 90.75 215 LYS B CA 1
ATOM 4039 C C . LYS B 1 215 ? 16.859 29.781 -1.614 1 90.75 215 LYS B C 1
ATOM 4041 O O . LYS B 1 215 ? 17.812 30.547 -1.782 1 90.75 215 LYS B O 1
ATOM 4046 N N . ARG B 1 216 ? 16.703 29.047 -0.589 1 87.31 216 ARG B N 1
ATOM 4047 C CA . ARG B 1 216 ? 17.594 29.234 0.559 1 87.31 216 ARG B CA 1
ATOM 4048 C C . ARG B 1 216 ? 18.438 28 0.81 1 87.31 216 ARG B C 1
ATOM 4050 O O . ARG B 1 216 ? 19.5 28.078 1.437 1 87.31 216 ARG B O 1
ATOM 4057 N N . SER B 1 217 ? 17.906 26.875 0.355 1 88.94 217 SER B N 1
ATOM 4058 C CA . SER B 1 217 ? 18.578 25.594 0.627 1 88.94 217 SER B CA 1
ATOM 4059 C C . SER B 1 217 ? 18.75 24.781 -0.649 1 88.94 217 SER B C 1
ATOM 4061 O O . SER B 1 217 ? 17.766 24.297 -1.221 1 88.94 217 SER B O 1
ATOM 4063 N N . PRO B 1 218 ? 20.031 24.641 -0.917 1 91.56 218 PRO B N 1
ATOM 4064 C CA . PRO B 1 218 ? 20.266 23.875 -2.145 1 91.56 218 PRO B CA 1
ATOM 4065 C C . PRO B 1 218 ? 19.828 22.422 -2.023 1 91.56 218 PRO B C 1
ATOM 4067 O O . PRO B 1 218 ? 19.969 21.812 -0.955 1 91.56 218 PRO B O 1
ATOM 4070 N N . ILE B 1 219 ? 19.344 21.781 -3.111 1 93.56 219 ILE B N 1
ATOM 4071 C CA . ILE B 1 219 ? 18.797 20.422 -3.133 1 93.56 219 ILE B CA 1
ATOM 4072 C C . ILE B 1 219 ? 19.922 19.406 -2.986 1 93.56 219 ILE B C 1
ATOM 4074 O O . ILE B 1 219 ? 19.672 18.25 -2.664 1 93.56 219 ILE B O 1
ATOM 4078 N N . THR B 1 220 ? 21.219 19.828 -3.148 1 94.5 220 THR B N 1
ATOM 4079 C CA . THR B 1 220 ? 22.391 18.969 -3.064 1 94.5 220 THR B CA 1
ATOM 4080 C C . THR B 1 220 ? 22.562 18.438 -1.645 1 94.5 220 THR B C 1
ATOM 4082 O O . THR B 1 220 ? 23.281 17.453 -1.427 1 94.5 220 THR B O 1
ATOM 4085 N N . ILE B 1 221 ? 21.953 19.109 -0.693 1 91.38 221 ILE B N 1
ATOM 4086 C CA . ILE B 1 221 ? 21.984 18.656 0.69 1 91.38 221 ILE B CA 1
ATOM 4087 C C . ILE B 1 221 ? 21.359 17.266 0.789 1 91.38 221 ILE B C 1
ATOM 4089 O O . ILE B 1 221 ? 21.859 16.391 1.5 1 91.38 221 ILE B O 1
ATOM 4093 N N . CYS B 1 222 ? 20.234 17.016 0.019 1 90.94 222 CYS B N 1
ATOM 4094 C CA . CYS B 1 222 ? 19.516 15.758 0.036 1 90.94 222 CYS B CA 1
ATOM 4095 C C . CYS B 1 222 ? 19.953 14.859 -1.119 1 90.94 222 CYS B C 1
ATOM 4097 O O . CYS B 1 222 ? 19.922 13.633 -1.005 1 90.94 222 CYS B O 1
ATOM 4099 N N . TYR B 1 223 ? 20.312 15.562 -2.238 1 95 223 TYR B N 1
ATOM 4100 C CA . TYR B 1 223 ? 20.766 14.867 -3.436 1 95 223 TYR B CA 1
ATOM 4101 C C . TYR B 1 223 ? 22.156 15.344 -3.854 1 95 223 TYR B C 1
ATOM 4103 O O . TYR B 1 223 ? 22.297 16.141 -4.789 1 95 223 TYR B O 1
ATOM 4111 N N . PRO B 1 224 ? 23.094 14.805 -3.23 1 95.25 224 PRO B N 1
ATOM 4112 C CA . PRO B 1 224 ? 24.469 15.266 -3.5 1 95.25 224 PRO B CA 1
ATOM 4113 C C . PRO B 1 224 ? 24.875 15.07 -4.957 1 95.25 224 PRO B C 1
ATOM 4115 O O . PRO B 1 224 ? 25.75 15.773 -5.453 1 95.25 224 PRO B O 1
ATOM 4118 N N . GLU B 1 225 ? 24.266 14.172 -5.652 1 95.75 225 GLU B N 1
ATOM 4119 C CA . GLU B 1 225 ? 24.625 13.852 -7.031 1 95.75 225 GLU B CA 1
ATOM 4120 C C . GLU B 1 225 ? 23.969 14.812 -8.016 1 95.75 225 GLU B C 1
ATOM 4122 O O . GLU B 1 225 ? 24.25 14.773 -9.211 1 95.75 225 GLU B O 1
ATOM 4127 N N . TYR B 1 226 ? 23.094 15.641 -7.527 1 95.69 226 TYR B N 1
ATOM 4128 C CA . TYR B 1 226 ? 22.375 16.594 -8.375 1 95.69 226 TYR B CA 1
ATOM 4129 C C . TYR B 1 226 ? 23.344 17.609 -8.977 1 95.69 226 TYR B C 1
ATOM 4131 O O . TYR B 1 226 ? 24.125 18.234 -8.258 1 95.69 226 TYR B O 1
ATOM 4139 N N . THR B 1 227 ? 23.344 17.844 -10.297 1 95.25 227 THR B N 1
ATOM 4140 C CA . THR B 1 227 ? 24.281 18.734 -10.977 1 95.25 227 THR B CA 1
ATOM 4141 C C . THR B 1 227 ? 23.531 19.875 -11.656 1 95.25 227 THR B C 1
ATOM 4143 O O . THR B 1 227 ? 24.141 20.703 -12.359 1 95.25 227 THR B O 1
ATOM 4146 N N . GLY B 1 228 ? 22.234 19.984 -11.531 1 94.12 228 GLY B N 1
ATOM 4147 C CA . GLY B 1 228 ? 21.469 21.031 -12.172 1 94.12 228 GLY B CA 1
ATOM 4148 C C . GLY B 1 228 ? 21.469 22.344 -11.398 1 94.12 228 GLY B C 1
ATOM 4149 O O . GLY B 1 228 ? 22.188 22.469 -10.406 1 94.12 228 GLY B O 1
ATOM 4150 N N . SER B 1 229 ? 20.75 23.328 -11.945 1 94.19 229 SER B N 1
ATOM 4151 C CA . SER B 1 229 ? 20.641 24.609 -11.273 1 94.19 229 SER B CA 1
ATOM 4152 C C . SER B 1 229 ? 19.719 24.516 -10.055 1 94.19 229 SER B C 1
ATOM 4154 O O . SER B 1 229 ? 18.844 23.656 -9.992 1 94.19 229 SER B O 1
ATOM 4156 N N . ASN B 1 230 ? 20.016 25.297 -9.117 1 91.88 230 ASN B N 1
ATOM 4157 C CA . ASN B 1 230 ? 19.219 25.328 -7.895 1 91.88 230 ASN B CA 1
ATOM 4158 C C . ASN B 1 230 ? 17.938 26.125 -8.078 1 91.88 230 ASN B C 1
ATOM 4160 O O . ASN B 1 230 ? 17.672 27.062 -7.32 1 91.88 230 ASN B O 1
ATOM 4164 N N . THR B 1 231 ? 17.203 25.766 -9.109 1 95.44 231 THR B N 1
ATOM 4165 C CA . THR B 1 231 ? 15.898 26.359 -9.383 1 95.44 231 THR B CA 1
ATOM 4166 C C . THR B 1 231 ? 14.781 25.344 -9.164 1 95.44 231 THR B C 1
ATOM 4168 O O . THR B 1 231 ? 15.023 24.125 -9.234 1 95.44 231 THR B O 1
ATOM 4171 N N . TYR B 1 232 ? 13.609 25.906 -8.883 1 95.81 232 TYR B N 1
ATOM 4172 C CA . TYR B 1 232 ? 12.461 25.031 -8.633 1 95.81 232 TYR B CA 1
ATOM 4173 C C . TYR B 1 232 ? 12.203 24.109 -9.828 1 95.81 232 TYR B C 1
ATOM 4175 O O . TYR B 1 232 ? 12.039 22.906 -9.664 1 95.81 232 TYR B O 1
ATOM 4183 N N . LYS B 1 233 ? 12.203 24.688 -11.016 1 95.75 233 LYS B N 1
ATOM 4184 C CA . LYS B 1 233 ? 11.836 23.953 -12.219 1 95.75 233 LYS B CA 1
ATOM 4185 C C . LYS B 1 233 ? 12.766 22.75 -12.438 1 95.75 233 LYS B C 1
ATOM 4187 O O . LYS B 1 233 ? 12.312 21.625 -12.562 1 95.75 233 LYS B O 1
ATOM 4192 N N . GLU B 1 234 ? 14.023 23.016 -12.352 1 96.5 234 GLU B N 1
ATOM 4193 C CA . GLU B 1 234 ? 14.984 21.953 -12.625 1 96.5 234 GLU B CA 1
ATOM 4194 C C . GLU B 1 234 ? 15.055 20.953 -11.469 1 96.5 234 GLU B C 1
ATOM 4196 O O . GLU B 1 234 ? 15.141 19.75 -11.688 1 96.5 234 GLU B O 1
ATOM 4201 N N . ALA B 1 235 ? 15.023 21.453 -10.273 1 96.56 235 ALA B N 1
ATOM 4202 C CA . ALA B 1 235 ? 15.078 20.594 -9.102 1 96.56 235 ALA B CA 1
ATOM 4203 C C . ALA B 1 235 ? 13.844 19.703 -9.016 1 96.56 235 ALA B C 1
ATOM 4205 O O . ALA B 1 235 ? 13.945 18.516 -8.703 1 96.56 235 ALA B O 1
ATOM 4206 N N . ALA B 1 236 ? 12.664 20.297 -9.328 1 96.88 236 ALA B N 1
ATOM 4207 C CA . ALA B 1 236 ? 11.422 19.547 -9.328 1 96.88 236 ALA B CA 1
ATOM 4208 C C . ALA B 1 236 ? 11.453 18.438 -10.375 1 96.88 236 ALA B C 1
ATOM 4210 O O . ALA B 1 236 ? 11.023 17.312 -10.109 1 96.88 236 ALA B O 1
ATOM 4211 N N . ALA B 1 237 ? 11.945 18.719 -11.523 1 96.31 237 ALA B N 1
ATOM 4212 C CA . ALA B 1 237 ? 12.07 17.734 -12.586 1 96.31 237 ALA B CA 1
ATOM 4213 C C . ALA B 1 237 ? 13.008 16.594 -12.18 1 96.31 237 ALA B C 1
ATOM 4215 O O . ALA B 1 237 ? 12.734 15.43 -12.477 1 96.31 237 ALA B O 1
ATOM 4216 N N . TYR B 1 238 ? 14.094 16.953 -11.547 1 96.56 238 TYR B N 1
ATOM 4217 C CA . TYR B 1 238 ? 15.047 15.961 -11.078 1 96.56 238 TYR B CA 1
ATOM 4218 C C . TYR B 1 238 ? 14.391 15.016 -10.078 1 96.56 238 TYR B C 1
ATOM 4220 O O . TYR B 1 238 ? 14.547 13.789 -10.172 1 96.56 238 TYR B O 1
ATOM 4228 N N . ILE B 1 239 ? 13.609 15.594 -9.094 1 95.62 239 ILE B N 1
ATOM 4229 C CA . ILE B 1 239 ? 12.922 14.797 -8.078 1 95.62 239 ILE B CA 1
ATOM 4230 C C . ILE B 1 239 ? 11.898 13.883 -8.742 1 95.62 239 ILE B C 1
ATOM 4232 O O . ILE B 1 239 ? 11.797 12.703 -8.391 1 95.62 239 ILE B O 1
ATOM 4236 N N . GLN B 1 240 ? 11.133 14.414 -9.695 1 95.56 240 GLN B N 1
ATOM 4237 C CA . GLN B 1 240 ? 10.172 13.617 -10.438 1 95.56 240 GLN B CA 1
ATOM 4238 C C . GLN B 1 240 ? 10.844 12.422 -11.109 1 95.56 240 GLN B C 1
ATOM 4240 O O . GLN B 1 240 ? 10.367 11.289 -11.008 1 95.56 240 GLN B O 1
ATOM 4245 N N . CYS B 1 241 ? 11.953 12.656 -11.711 1 94.31 241 CYS B N 1
ATOM 4246 C CA . CYS B 1 241 ? 12.688 11.602 -12.398 1 94.31 241 CYS B CA 1
ATOM 4247 C C . CYS B 1 241 ? 13.164 10.539 -11.422 1 94.31 241 CYS B C 1
ATOM 4249 O O . CYS B 1 241 ? 13.141 9.344 -11.734 1 94.31 241 CYS B O 1
ATOM 4251 N N . GLN B 1 242 ? 13.664 11.008 -10.25 1 94.06 242 GLN B N 1
ATOM 4252 C CA . GLN B 1 242 ? 14.125 10.07 -9.234 1 94.06 242 GLN B CA 1
ATOM 4253 C C . GLN B 1 242 ? 13.023 9.094 -8.844 1 94.06 242 GLN B C 1
ATOM 4255 O O . GLN B 1 242 ? 13.273 7.895 -8.672 1 94.06 242 GLN B O 1
ATOM 4260 N N . PHE B 1 243 ? 11.781 9.523 -8.734 1 93.12 243 PHE B N 1
ATOM 4261 C CA . PHE B 1 243 ? 10.656 8.664 -8.359 1 93.12 243 PHE B CA 1
ATOM 4262 C C . PHE B 1 243 ? 10.25 7.77 -9.523 1 93.12 243 PHE B C 1
ATOM 4264 O O . PHE B 1 243 ? 9.992 6.578 -9.336 1 93.12 243 PHE B O 1
ATOM 4271 N N . GLU B 1 244 ? 10.18 8.312 -10.695 1 91.06 244 GLU B N 1
ATOM 4272 C CA . GLU B 1 244 ? 9.758 7.555 -11.867 1 91.06 244 GLU B CA 1
ATOM 4273 C C . GLU B 1 244 ? 10.75 6.445 -12.195 1 91.06 244 GLU B C 1
ATOM 4275 O O . GLU B 1 244 ? 10.367 5.395 -12.711 1 91.06 244 GLU B O 1
ATOM 4280 N N . ASP B 1 245 ? 12 6.66 -11.828 1 91.06 245 ASP B N 1
ATOM 4281 C CA . ASP B 1 245 ? 13.047 5.688 -12.117 1 91.06 245 ASP B CA 1
ATOM 4282 C C . ASP B 1 245 ? 12.922 4.461 -11.211 1 91.06 245 ASP B C 1
ATOM 4284 O O . ASP B 1 245 ? 13.531 3.422 -11.484 1 91.06 245 ASP B O 1
ATOM 4288 N N . LEU B 1 246 ? 12.18 4.613 -10.188 1 87.75 246 LEU B N 1
ATOM 4289 C CA . LEU B 1 246 ? 11.953 3.473 -9.305 1 87.75 246 LEU B CA 1
ATOM 4290 C C . LEU B 1 246 ? 11.031 2.455 -9.969 1 87.75 246 LEU B C 1
ATOM 4292 O O . LEU B 1 246 ? 10.938 1.309 -9.523 1 87.75 246 LEU B O 1
ATOM 4296 N N . ASN B 1 247 ? 10.297 2.912 -11.016 1 86.56 247 ASN B N 1
ATOM 4297 C CA . ASN B 1 247 ? 9.461 2.006 -11.797 1 86.56 247 ASN B CA 1
ATOM 4298 C C . ASN B 1 247 ? 10.305 1.034 -12.625 1 86.56 247 ASN B C 1
ATOM 4300 O O . ASN B 1 247 ? 10.836 1.405 -13.664 1 86.56 247 ASN B O 1
ATOM 4304 N N . ARG B 1 248 ? 10.375 -0.205 -12.219 1 79.75 248 ARG B N 1
ATOM 4305 C CA . ARG B 1 248 ? 11.188 -1.212 -12.898 1 79.75 248 ARG B CA 1
ATOM 4306 C C . ARG B 1 248 ? 10.469 -1.772 -14.117 1 79.75 248 ARG B C 1
ATOM 4308 O O . ARG B 1 248 ? 11.062 -2.5 -14.914 1 79.75 248 ARG B O 1
ATOM 4315 N N . ARG B 1 249 ? 9.211 -1.528 -14.258 1 80.44 249 ARG B N 1
ATOM 4316 C CA . ARG B 1 249 ? 8.406 -1.98 -15.391 1 80.44 249 ARG B CA 1
ATOM 4317 C C . ARG B 1 249 ? 7.926 -0.8 -16.234 1 80.44 249 ARG B C 1
ATOM 4319 O O . ARG B 1 249 ? 6.738 -0.695 -16.531 1 80.44 249 ARG B O 1
ATOM 4326 N N . LYS B 1 250 ? 8.805 -0.021 -16.656 1 75.5 250 LYS B N 1
ATOM 4327 C CA . LYS B 1 250 ? 8.484 1.223 -17.359 1 75.5 250 LYS B CA 1
ATOM 4328 C C . LYS B 1 250 ? 7.727 0.949 -18.656 1 75.5 250 LYS B C 1
ATOM 4330 O O . LYS B 1 250 ? 6.898 1.758 -19.078 1 75.5 250 LYS B O 1
ATOM 4335 N N . ASP B 1 251 ? 7.945 -0.217 -19.172 1 74.19 251 ASP B N 1
ATOM 4336 C CA . ASP B 1 251 ? 7.336 -0.547 -20.453 1 74.19 251 ASP B CA 1
ATOM 4337 C C . ASP B 1 251 ? 5.879 -0.963 -20.281 1 74.19 251 ASP B C 1
ATOM 4339 O O . ASP B 1 251 ? 5.066 -0.792 -21.188 1 74.19 251 ASP B O 1
ATOM 4343 N N . THR B 1 252 ? 5.566 -1.388 -19.125 1 71.94 252 THR B N 1
ATOM 4344 C CA . THR B 1 252 ? 4.23 -1.952 -18.953 1 71.94 252 THR B CA 1
ATOM 4345 C C . THR B 1 252 ? 3.406 -1.103 -17.984 1 71.94 252 THR B C 1
ATOM 4347 O O . THR B 1 252 ? 2.174 -1.102 -18.062 1 71.94 252 THR B O 1
ATOM 4350 N N . LYS B 1 253 ? 4.109 -0.432 -17.109 1 76.62 253 LYS B N 1
ATOM 4351 C CA . LYS B 1 253 ? 3.387 0.32 -16.094 1 76.62 253 LYS B CA 1
ATOM 4352 C C . LYS B 1 253 ? 3.637 1.818 -16.234 1 76.62 253 LYS B C 1
ATOM 4354 O O . LYS B 1 253 ? 4.773 2.279 -16.094 1 76.62 253 LYS B O 1
ATOM 4359 N N . GLU B 1 254 ? 2.543 2.48 -16.625 1 76.12 254 GLU B N 1
ATOM 4360 C CA . GLU B 1 254 ? 2.613 3.934 -16.766 1 76.12 254 GLU B CA 1
ATOM 4361 C C . GLU B 1 254 ? 2.33 4.625 -15.43 1 76.12 254 GLU B C 1
ATOM 4363 O O . GLU B 1 254 ? 1.41 4.234 -14.703 1 76.12 254 GLU B O 1
ATOM 4368 N N . ILE B 1 255 ? 3.262 5.59 -15.047 1 84.88 255 ILE B N 1
ATOM 4369 C CA . ILE B 1 255 ? 3.082 6.41 -13.859 1 84.88 255 ILE B CA 1
ATOM 4370 C C . ILE B 1 255 ? 2.654 7.82 -14.258 1 84.88 255 ILE B C 1
ATOM 4372 O O . ILE B 1 255 ? 3.332 8.477 -15.055 1 84.88 255 ILE B O 1
ATOM 4376 N N . TYR B 1 256 ? 1.521 8.266 -13.883 1 84 256 TYR B N 1
ATOM 4377 C CA . TYR B 1 256 ? 1.044 9.625 -14.086 1 84 256 TYR B CA 1
ATOM 4378 C C . TYR B 1 256 ? 1.464 10.531 -12.93 1 84 256 TYR B C 1
ATOM 4380 O O . TYR B 1 256 ? 0.997 10.359 -11.805 1 84 256 TYR B O 1
ATOM 4388 N N . THR B 1 257 ? 2.359 11.461 -13.219 1 90.5 257 THR B N 1
ATOM 4389 C CA . THR B 1 257 ? 2.932 12.297 -12.172 1 90.5 257 THR B CA 1
ATOM 4390 C C . THR B 1 257 ? 2.301 13.688 -12.188 1 90.5 257 THR B C 1
ATOM 4392 O O . THR B 1 257 ? 2.127 14.281 -13.25 1 90.5 257 THR B O 1
ATOM 4395 N N . HIS B 1 258 ? 1.897 14.203 -11.047 1 91.12 258 HIS B N 1
ATOM 4396 C CA . HIS B 1 258 ? 1.332 15.539 -10.891 1 91.12 258 HIS B CA 1
ATOM 4397 C C . HIS B 1 258 ? 1.962 16.266 -9.711 1 91.12 258 HIS B C 1
ATOM 4399 O O . HIS B 1 258 ? 2.051 15.719 -8.609 1 91.12 258 HIS B O 1
ATOM 4405 N N . PHE B 1 259 ? 2.52 17.484 -10.008 1 93.94 259 PHE B N 1
ATOM 4406 C CA . PHE B 1 259 ? 2.881 18.391 -8.914 1 93.94 259 PHE B CA 1
ATOM 4407 C C . PHE B 1 259 ? 1.643 19.062 -8.344 1 93.94 259 PHE B C 1
ATOM 4409 O O . PHE B 1 259 ? 0.747 19.469 -9.086 1 93.94 259 PHE B O 1
ATOM 4416 N N . THR B 1 260 ? 1.65 19.062 -6.977 1 93.5 260 THR B N 1
ATOM 4417 C CA . THR B 1 260 ? 0.413 19.609 -6.422 1 93.5 260 THR B CA 1
ATOM 4418 C C . THR B 1 260 ? 0.681 20.344 -5.113 1 93.5 260 THR B C 1
ATOM 4420 O O . THR B 1 260 ? 1.78 20.25 -4.562 1 93.5 260 THR B O 1
ATOM 4423 N N . CYS B 1 261 ? -0.233 21.156 -4.836 1 93.88 261 CYS B N 1
ATOM 4424 C CA . CYS B 1 261 ? -0.387 21.781 -3.523 1 93.88 261 CYS B CA 1
ATOM 4425 C C . CYS B 1 261 ? -1.713 21.375 -2.885 1 93.88 261 CYS B C 1
ATOM 4427 O O . CYS B 1 261 ? -2.746 22 -3.16 1 93.88 261 CYS B O 1
ATOM 4429 N N . ALA B 1 262 ? -1.658 20.406 -1.949 1 92.19 262 ALA B N 1
ATOM 4430 C CA . ALA B 1 262 ? -2.857 19.766 -1.417 1 92.19 262 ALA B CA 1
ATOM 4431 C C . ALA B 1 262 ? -3.734 20.781 -0.675 1 92.19 262 ALA B C 1
ATOM 4433 O O . ALA B 1 262 ? -4.945 20.578 -0.552 1 92.19 262 ALA B O 1
ATOM 4434 N N . THR B 1 263 ? -3.17 21.828 -0.207 1 91.5 263 THR B N 1
ATOM 4435 C CA . THR B 1 263 ? -3.936 22.797 0.562 1 91.5 263 THR B CA 1
ATOM 4436 C C . THR B 1 263 ? -4.641 23.797 -0.364 1 91.5 263 THR B C 1
ATOM 4438 O O . THR B 1 263 ? -5.461 24.594 0.084 1 91.5 263 THR B O 1
ATOM 4441 N N . ASP B 1 264 ? -4.336 23.719 -1.608 1 92.94 264 ASP B N 1
ATOM 4442 C CA . ASP B 1 264 ? -4.977 24.547 -2.617 1 92.94 264 ASP B CA 1
ATOM 4443 C C . ASP B 1 264 ? -6.156 23.828 -3.266 1 92.94 264 ASP B C 1
ATOM 4445 O O . ASP B 1 264 ? -5.961 22.938 -4.105 1 92.94 264 ASP B O 1
ATOM 4449 N N . THR B 1 265 ? -7.363 24.281 -3.004 1 90.62 265 THR B N 1
ATOM 4450 C CA . THR B 1 265 ? -8.586 23.594 -3.426 1 90.62 265 THR B CA 1
ATOM 4451 C C . THR B 1 265 ? -8.703 23.594 -4.945 1 90.62 265 THR B C 1
ATOM 4453 O O . THR B 1 265 ? -9.055 22.578 -5.547 1 90.62 265 THR B O 1
ATOM 4456 N N . LYS B 1 266 ? -8.391 24.688 -5.52 1 91.19 266 LYS B N 1
ATOM 4457 C CA . LYS B 1 266 ? -8.492 24.781 -6.973 1 91.19 266 LYS B CA 1
ATOM 4458 C C . LYS B 1 266 ? -7.504 23.828 -7.652 1 91.19 266 LYS B C 1
ATOM 4460 O O . LYS B 1 266 ? -7.859 23.156 -8.617 1 91.19 266 LYS B O 1
ATOM 4465 N N . ASN B 1 267 ? -6.332 23.797 -7.102 1 91 267 ASN B N 1
ATOM 4466 C CA . ASN B 1 267 ? -5.316 22.891 -7.641 1 91 267 ASN B CA 1
ATOM 4467 C C . ASN B 1 267 ? -5.734 21.438 -7.516 1 91 267 ASN B C 1
ATOM 4469 O O . ASN B 1 267 ? -5.594 20.656 -8.469 1 91 267 ASN B O 1
ATOM 4473 N N . VAL B 1 268 ? -6.281 21.094 -6.414 1 89.56 268 VAL B N 1
ATOM 4474 C CA . VAL B 1 268 ? -6.68 19.719 -6.16 1 89.56 268 VAL B CA 1
ATOM 4475 C C . VAL B 1 268 ? -7.863 19.344 -7.051 1 89.56 268 VAL B C 1
ATOM 4477 O O . VAL B 1 268 ? -7.953 18.219 -7.543 1 89.56 268 VAL B O 1
ATOM 4480 N N . GLN B 1 269 ? -8.727 20.266 -7.25 1 88.75 269 GLN B N 1
ATOM 4481 C CA . GLN B 1 269 ? -9.867 20.016 -8.125 1 88.75 269 GLN B CA 1
ATOM 4482 C C . GLN B 1 269 ? -9.406 19.703 -9.547 1 88.75 269 GLN B C 1
ATOM 4484 O O . GLN B 1 269 ? -9.883 18.734 -10.156 1 88.75 269 GLN B O 1
ATOM 4489 N N . PHE B 1 270 ? -8.516 20.469 -9.984 1 86.81 270 PHE B N 1
ATOM 4490 C CA . PHE B 1 270 ? -7.977 20.25 -11.32 1 86.81 270 PHE B CA 1
ATOM 4491 C C . PHE B 1 270 ? -7.27 18.906 -11.406 1 86.81 270 PHE B C 1
ATOM 4493 O O . PHE B 1 270 ? -7.438 18.172 -12.375 1 86.81 270 PHE B O 1
ATOM 4500 N N . LEU B 1 271 ? -6.492 18.703 -10.422 1 86.31 271 LEU B N 1
ATOM 4501 C CA . LEU B 1 271 ? -5.738 17.453 -10.383 1 86.31 271 LEU B CA 1
ATOM 4502 C C . LEU B 1 271 ? -6.672 16.25 -10.383 1 86.31 271 LEU B C 1
ATOM 4504 O O . LEU B 1 271 ? -6.457 15.289 -11.125 1 86.31 271 LEU B O 1
ATOM 4508 N N . PHE B 1 272 ? -7.648 16.266 -9.617 1 86.75 272 PHE B N 1
ATOM 4509 C CA . PHE B 1 272 ? -8.562 15.141 -9.5 1 86.75 272 PHE B CA 1
ATOM 4510 C C . PHE B 1 272 ? -9.352 14.945 -10.797 1 86.75 272 PHE B C 1
ATOM 4512 O O . PHE B 1 272 ? -9.672 13.82 -11.172 1 86.75 272 PHE B O 1
ATOM 4519 N N . ASP B 1 273 ? -9.648 16.016 -11.383 1 87 273 ASP B N 1
ATOM 4520 C CA . ASP B 1 273 ? -10.273 15.945 -12.703 1 87 273 ASP B CA 1
ATOM 4521 C C . ASP B 1 273 ? -9.383 15.211 -13.695 1 87 273 ASP B C 1
ATOM 4523 O O . ASP B 1 273 ? -9.852 14.328 -14.422 1 87 273 ASP B O 1
ATOM 4527 N N . ALA B 1 274 ? -8.188 15.555 -13.695 1 83.62 274 ALA B N 1
ATOM 4528 C CA . ALA B 1 274 ? -7.219 14.914 -14.586 1 83.62 274 ALA B CA 1
ATOM 4529 C C . ALA B 1 274 ? -7.078 13.43 -14.266 1 83.62 274 ALA B C 1
ATOM 4531 O O . ALA B 1 274 ? -7.055 12.594 -15.172 1 83.62 274 ALA B O 1
ATOM 4532 N N . VAL B 1 275 ? -6.965 13.109 -13.008 1 82.5 275 VAL B N 1
ATOM 4533 C CA . VAL B 1 275 ? -6.824 11.727 -12.555 1 82.5 275 VAL B CA 1
ATOM 4534 C C . VAL B 1 275 ? -8.055 10.922 -12.961 1 82.5 275 VAL B C 1
ATOM 4536 O O . VAL B 1 275 ? -7.934 9.789 -13.445 1 82.5 275 VAL B O 1
ATOM 4539 N N . THR B 1 276 ? -9.203 11.461 -12.734 1 85.19 276 THR B N 1
ATOM 4540 C CA . THR B 1 276 ? -10.445 10.781 -13.078 1 85.19 276 THR B CA 1
ATOM 4541 C C . THR B 1 276 ? -10.523 10.516 -14.586 1 85.19 276 THR B C 1
ATOM 4543 O O . THR B 1 276 ? -10.969 9.445 -15.008 1 85.19 276 THR B O 1
ATOM 4546 N N . ASP B 1 277 ? -10.047 11.422 -15.289 1 82 277 ASP B N 1
ATOM 4547 C CA . ASP B 1 277 ? -10.031 11.242 -16.734 1 82 277 ASP B CA 1
ATOM 4548 C C . ASP B 1 277 ? -9.117 10.086 -17.141 1 82 277 ASP B C 1
ATOM 4550 O O . ASP B 1 277 ? -9.445 9.305 -18.031 1 82 277 ASP B O 1
ATOM 4554 N N . VAL B 1 278 ? -8.031 10 -16.516 1 77.56 278 VAL B N 1
ATOM 4555 C CA . VAL B 1 278 ? -7.098 8.906 -16.766 1 77.56 278 VAL B CA 1
ATOM 4556 C C . VAL B 1 278 ? -7.746 7.578 -16.391 1 77.56 278 VAL B C 1
ATOM 4558 O O . VAL B 1 278 ? -7.629 6.598 -17.141 1 77.56 278 VAL B O 1
ATOM 4561 N N . ILE B 1 279 ? -8.43 7.535 -15.305 1 78.75 279 ILE B N 1
ATOM 4562 C CA . ILE B 1 279 ? -9.102 6.328 -14.836 1 78.75 279 ILE B CA 1
ATOM 4563 C C . ILE B 1 279 ? -10.172 5.91 -15.836 1 78.75 279 ILE B C 1
ATOM 4565 O O . ILE B 1 279 ? -10.281 4.73 -16.188 1 78.75 279 ILE B O 1
ATOM 4569 N N . ILE B 1 280 ? -10.898 6.887 -16.234 1 76 280 ILE B N 1
ATOM 4570 C CA . ILE B 1 280 ? -11.977 6.621 -17.188 1 76 280 ILE B CA 1
ATOM 4571 C C . ILE B 1 280 ? -11.383 6.105 -18.5 1 76 280 ILE B C 1
ATOM 4573 O O . ILE B 1 280 ? -11.891 5.145 -19.078 1 76 280 ILE B O 1
ATOM 4577 N N . LYS B 1 281 ? -10.266 6.688 -18.891 1 74 281 LYS B N 1
ATOM 4578 C CA . LYS B 1 281 ? -9.602 6.262 -20.109 1 74 281 LYS B CA 1
ATOM 4579 C C . LYS B 1 281 ? -9.078 4.832 -20 1 74 281 LYS B C 1
ATOM 4581 O O . LYS B 1 281 ? -9.219 4.031 -20.922 1 74 281 LYS B O 1
ATOM 4586 N N . ASN B 1 282 ? -8.523 4.562 -18.891 1 72.12 282 ASN B N 1
ATOM 4587 C CA . ASN B 1 282 ? -7.977 3.227 -18.672 1 72.12 282 ASN B CA 1
ATOM 4588 C C . ASN B 1 282 ? -9.086 2.18 -18.562 1 72.12 282 ASN B C 1
ATOM 4590 O O . ASN B 1 282 ? -8.914 1.049 -19.031 1 72.12 282 ASN B O 1
ATOM 4594 N N . ASN B 1 283 ? -10.125 2.541 -17.875 1 66.44 283 ASN B N 1
ATOM 4595 C CA . ASN B 1 283 ? -11.266 1.631 -17.797 1 66.44 283 ASN B CA 1
ATOM 4596 C C . ASN B 1 283 ? -11.859 1.353 -19.172 1 66.44 283 ASN B C 1
ATOM 4598 O O . ASN B 1 283 ? -12.289 0.233 -19.453 1 66.44 283 ASN B O 1
ATOM 4602 N N . LEU B 1 284 ? -11.867 2.385 -20 1 53.91 284 LEU B N 1
ATOM 4603 C CA . LEU B 1 284 ? -12.391 2.258 -21.359 1 53.91 284 LEU B CA 1
ATOM 4604 C C . LEU B 1 284 ? -11.477 1.373 -22.203 1 53.91 284 LEU B C 1
ATOM 4606 O O . LEU B 1 284 ? -11.961 0.571 -23 1 53.91 284 LEU B O 1
ATOM 4610 N N . LYS B 1 285 ? -10.258 1.575 -21.953 1 57.56 285 LYS B N 1
ATOM 4611 C CA . LYS B 1 285 ? -9.328 0.718 -22.672 1 57.56 285 LYS B CA 1
ATOM 4612 C C . LYS B 1 285 ? -9.508 -0.746 -22.281 1 57.56 285 LYS B C 1
ATOM 4614 O O . LYS B 1 285 ? -9.43 -1.634 -23.141 1 57.56 285 LYS B O 1
ATOM 4619 N N . GLU B 1 286 ? -9.695 -0.917 -20.984 1 53.09 286 GLU B N 1
ATOM 4620 C CA . GLU B 1 286 ? -9.93 -2.285 -20.531 1 53.09 286 GLU B CA 1
ATOM 4621 C C . GLU B 1 286 ? -11.242 -2.834 -21.078 1 53.09 286 GLU B C 1
ATOM 4623 O O . GLU B 1 286 ? -11.352 -4.027 -21.359 1 53.09 286 GLU B O 1
ATOM 4628 N N . CYS B 1 287 ? -12.328 -1.915 -21.219 1 41.5 287 CYS B N 1
ATOM 4629 C CA . CYS B 1 287 ? -13.617 -2.332 -21.766 1 41.5 287 CYS B CA 1
ATOM 4630 C C . CYS B 1 287 ? -13.516 -2.6 -23.266 1 41.5 287 CYS B C 1
ATOM 4632 O O . CYS B 1 287 ? -14.18 -3.502 -23.781 1 41.5 287 CYS B O 1
ATOM 4634 N N . VAL B 1 288 ? -12.703 -1.655 -23.953 1 39.94 288 VAL B N 1
ATOM 4635 C CA . VAL B 1 288 ? -12.617 -1.841 -25.406 1 39.94 288 VAL B CA 1
ATOM 4636 C C . VAL B 1 288 ? -11.883 -3.139 -25.719 1 39.94 288 VAL B C 1
ATOM 4638 O O . VAL B 1 288 ? -12.172 -3.801 -26.719 1 39.94 288 VAL B O 1
ATOM 4641 N N . LEU B 1 289 ? -11.062 -3.33 -24.938 1 35.44 289 LEU B N 1
ATOM 4642 C CA . LEU B 1 289 ? -10.367 -4.578 -25.234 1 35.44 289 LEU B CA 1
ATOM 4643 C C . LEU B 1 289 ? -11.258 -5.781 -24.953 1 35.44 289 LEU B C 1
ATOM 4645 O O . LEU B 1 289 ? -10.906 -6.914 -25.281 1 35.44 289 LEU B O 1
ATOM 4649 N N . TYR B 1 290 ? -12.367 -5.508 -24.234 1 32.66 290 TYR B N 1
ATOM 4650 C CA . TYR B 1 290 ? -13.328 -6.602 -24.203 1 32.66 290 TYR B CA 1
ATOM 4651 C C . TYR B 1 290 ? -14.328 -6.473 -25.344 1 32.66 290 TYR B C 1
ATOM 4653 O O . TYR B 1 290 ? -14.781 -5.371 -25.656 1 32.66 290 TYR B O 1
#

Radius of gyration: 29.02 Å; Cα contacts (8 Å, |Δi|>4): 667; chains: 2; bounding box: 52×79×65 Å

Secondary structure (DSSP, 8-state):
-HHHHHHHHHHHHHHHHSS-HHHHHTEEEEEE---TTSSHHHHHHHHHHHHSS---HHHHHHTHHHHHHHHHHHHHHHHHHHHHHT---SSTTHHHHHHHHHHHHHHPPTT---HHHHHHHHHHHH-HHHHHHHTTGGGS---TTHHHHHTTHHHHTSTT----HHHHHH-----BSEEEEEEEETTEEEEEEEE-B--EEEEE--HHHHHHHTTTS-GGGT-TT--S-SSHHHHHHHHHHHHHTT-TTTTT--EEEEE--TT-HHHHHHHHHHHHHHHHHHHHHHHHT-/-HHHHHHHHHHHHHHHHSS-HHHHHTEEEEEE---TTSSHHHHHHHHHHHHSS---HHHHHHTHHHHHHHHHHHHHHHHHHHHHHT---SSTTHHHHHHHHHHHHHHPPTT---HHHHHHHHHHHH-HHHHHHHTTGGGS---TTHHHHHTTHHHHTSTT----HHHHHH-----BSEEEEEEEETTEEEEEEEE-B--EEEEE--HHHHHHHTTTS-GGGT-TT--S-SSHHHHHHHHHHHHHTT-TTTTT--EEEEE--TT-HHHHHHHHHHHHHHHHHHHHHHHHT-